Protein AF-A0AAD2FZV8-F1 (afdb_monomer_lite)

Radius of gyration: 37.04 Å; chains: 1; bounding box: 122×77×96 Å

Structure (mmCIF, N/CA/C/O backbone):
data_AF-A0AAD2FZV8-F1
#
_entry.id   AF-A0AAD2FZV8-F1
#
loop_
_atom_site.group_PDB
_atom_site.id
_atom_site.type_symbol
_atom_site.label_atom_id
_atom_site.label_alt_id
_atom_site.label_comp_id
_atom_site.label_asym_id
_atom_site.label_entity_id
_atom_site.label_seq_id
_atom_site.pdbx_PDB_ins_code
_atom_site.Cartn_x
_atom_site.Cartn_y
_atom_site.Cartn_z
_atom_site.occupancy
_atom_site.B_iso_or_equiv
_atom_site.auth_seq_id
_atom_site.auth_comp_id
_atom_site.auth_asym_id
_atom_site.auth_atom_id
_atom_site.pdbx_PDB_model_num
ATOM 1 N N . MET A 1 1 ? -23.964 10.254 -33.026 1.00 76.38 1 MET A N 1
ATOM 2 C CA . MET A 1 1 ? -25.278 9.867 -32.459 1.00 76.38 1 MET A CA 1
ATOM 3 C C . MET A 1 1 ? -25.574 10.534 -31.115 1.00 76.38 1 MET A C 1
ATOM 5 O O . MET A 1 1 ? -26.558 11.258 -31.040 1.00 76.38 1 MET A O 1
ATOM 9 N N . VAL A 1 2 ? -24.740 10.343 -30.081 1.00 84.56 2 VAL A N 1
ATOM 10 C CA . VAL A 1 2 ? -24.969 10.880 -28.718 1.00 84.56 2 VAL A CA 1
ATOM 11 C C . VAL A 1 2 ? -25.220 12.390 -28.713 1.00 84.56 2 VAL A C 1
ATOM 13 O O . VAL A 1 2 ? -26.213 12.856 -28.159 1.00 84.56 2 VAL A O 1
ATOM 16 N N . GLN A 1 3 ? -24.371 13.158 -29.403 1.00 85.56 3 GLN A N 1
ATOM 17 C CA . GLN A 1 3 ? -24.536 14.609 -29.535 1.00 85.56 3 GLN A CA 1
ATOM 18 C C . GLN A 1 3 ? -25.860 15.001 -30.210 1.00 85.56 3 GLN A C 1
ATOM 20 O O . GLN A 1 3 ? -26.557 15.885 -29.718 1.00 85.56 3 GLN A O 1
ATOM 25 N N . TRP A 1 4 ? -26.242 14.319 -31.296 1.00 88.44 4 TRP A N 1
ATOM 26 C CA . TRP A 1 4 ? -27.528 14.551 -31.960 1.00 88.44 4 TRP A CA 1
ATOM 27 C C . TRP A 1 4 ? -28.697 14.257 -31.018 1.00 88.44 4 TRP A C 1
ATOM 29 O O . TRP A 1 4 ? -29.573 15.103 -30.866 1.00 88.44 4 TRP A O 1
ATOM 39 N N . PHE A 1 5 ? -28.690 13.116 -30.322 1.00 89.94 5 PHE A N 1
ATOM 40 C CA . PHE A 1 5 ? -29.801 12.765 -29.438 1.00 89.94 5 PHE A CA 1
ATOM 41 C C . PHE A 1 5 ? -29.878 13.689 -28.218 1.00 89.94 5 PHE A C 1
ATOM 43 O O . PHE A 1 5 ? -30.966 13.987 -27.741 1.00 89.94 5 PHE A O 1
ATOM 50 N N . ARG A 1 6 ? -28.748 14.238 -27.760 1.00 91.31 6 ARG A N 1
ATOM 51 C CA . ARG A 1 6 ? -28.729 15.304 -26.750 1.00 91.31 6 ARG A CA 1
ATOM 52 C C . ARG A 1 6 ? -29.434 16.575 -27.244 1.00 91.31 6 ARG A C 1
ATOM 54 O O . ARG A 1 6 ? -30.161 17.200 -26.474 1.00 91.31 6 ARG A O 1
ATOM 61 N N . ILE A 1 7 ? -29.233 16.960 -28.506 1.00 90.69 7 ILE A N 1
ATOM 62 C CA . ILE A 1 7 ? -29.921 18.103 -29.131 1.00 90.69 7 ILE A CA 1
ATOM 63 C C . ILE A 1 7 ? -31.414 17.797 -29.305 1.00 90.69 7 ILE A C 1
ATOM 65 O O . ILE A 1 7 ? -32.259 18.608 -28.928 1.00 90.69 7 ILE A O 1
ATOM 69 N N . GLU A 1 8 ? -31.739 16.612 -29.819 1.00 91.38 8 GLU A N 1
ATOM 70 C CA . GLU A 1 8 ? -33.115 16.168 -30.039 1.00 91.38 8 GLU A CA 1
ATOM 71 C C . GLU A 1 8 ? -33.893 16.060 -28.724 1.00 91.38 8 GLU A C 1
ATOM 73 O O . GLU A 1 8 ? -35.022 16.538 -28.634 1.00 91.38 8 GLU A O 1
ATOM 78 N N . TRP A 1 9 ? -33.274 15.524 -27.669 1.00 94.19 9 TRP A N 1
ATOM 79 C CA . TRP A 1 9 ? -33.877 15.441 -26.343 1.00 94.19 9 TRP A CA 1
ATOM 80 C C . TRP A 1 9 ? -34.269 16.823 -25.827 1.00 94.19 9 TRP A C 1
ATOM 82 O O . TRP A 1 9 ? -35.427 17.025 -25.483 1.00 94.19 9 TRP A O 1
ATOM 92 N N . LYS A 1 10 ? -33.366 17.811 -25.887 1.00 92.69 10 LYS A N 1
ATOM 93 C CA . LYS A 1 10 ? -33.682 19.202 -25.508 1.00 92.69 10 LYS A CA 1
ATOM 94 C C . LYS A 1 10 ? -34.842 19.797 -26.317 1.00 92.69 10 LYS A C 1
ATOM 96 O O . LYS A 1 10 ? -35.579 20.637 -25.806 1.00 92.69 10 LYS A O 1
ATOM 101 N N . ARG A 1 11 ? -35.021 19.375 -27.574 1.00 93.25 11 ARG A N 1
ATOM 102 C CA . ARG A 1 11 ? -36.131 19.815 -28.432 1.00 93.25 11 ARG A CA 1
ATOM 103 C C . ARG A 1 11 ? -37.468 19.190 -28.017 1.00 93.25 11 ARG A C 1
ATOM 105 O O . ARG A 1 11 ? -38.486 19.882 -28.036 1.00 93.25 11 ARG A O 1
ATOM 112 N N . ILE A 1 12 ? -37.486 17.901 -27.667 1.00 93.12 12 ILE A N 1
ATOM 113 C CA . ILE A 1 12 ? -38.723 17.143 -27.392 1.00 93.12 12 ILE A CA 1
ATOM 114 C C . ILE A 1 12 ? -39.108 17.090 -25.905 1.00 93.12 12 ILE A C 1
ATOM 116 O O . ILE A 1 12 ? -40.282 16.905 -25.592 1.00 93.12 12 ILE A O 1
ATOM 120 N N . GLU A 1 13 ? -38.160 17.280 -24.988 1.00 93.25 13 GLU A N 1
ATOM 121 C CA . GLU A 1 13 ? -38.346 17.230 -23.530 1.00 93.25 13 GLU A CA 1
ATOM 122 C C . GLU A 1 13 ? -39.458 18.168 -23.019 1.00 93.25 13 GLU A C 1
ATOM 124 O O . GLU A 1 13 ? -40.301 17.710 -22.240 1.00 93.25 13 GLU A O 1
ATOM 129 N N . PRO A 1 14 ? -39.616 19.412 -23.523 1.00 92.31 14 PRO A N 1
ATOM 130 C CA . PRO A 1 14 ? -40.748 20.265 -23.147 1.00 92.31 14 PRO A CA 1
ATOM 131 C C . PRO A 1 14 ? -42.127 19.663 -23.471 1.00 92.31 14 PRO A C 1
ATOM 133 O O . PRO A 1 14 ? -43.109 19.968 -22.797 1.00 92.31 14 PRO A O 1
ATOM 136 N N . ARG A 1 15 ? -42.215 18.784 -24.480 1.00 90.12 15 ARG A N 1
ATOM 137 C CA . ARG A 1 15 ? -43.458 18.121 -24.922 1.00 90.12 15 ARG A CA 1
ATOM 138 C C . ARG A 1 15 ? -43.792 16.871 -24.121 1.00 90.12 15 ARG A C 1
ATOM 140 O O . ARG A 1 15 ? -44.828 16.249 -24.364 1.00 90.12 15 ARG A O 1
ATOM 147 N N . LEU A 1 16 ? -42.950 16.500 -23.159 1.00 89.88 16 LEU A N 1
ATOM 148 C CA . LEU A 1 16 ? -43.167 15.334 -22.313 1.00 89.88 16 LEU A CA 1
ATOM 149 C C . LEU A 1 16 ? -44.484 15.437 -21.525 1.00 89.88 16 LEU A C 1
ATOM 151 O O . LEU A 1 16 ? -45.136 14.423 -21.306 1.00 89.88 16 LEU A O 1
ATOM 155 N N . VAL A 1 17 ? -44.913 16.652 -21.164 1.00 87.00 17 VAL A N 1
ATOM 156 C CA . VAL A 1 17 ? -46.200 16.903 -20.488 1.00 87.00 17 VAL A CA 1
ATOM 157 C C . VAL A 1 17 ? -47.387 16.732 -21.446 1.00 87.00 17 VAL A C 1
ATOM 159 O O . VAL A 1 17 ? -48.396 16.136 -21.073 1.00 87.00 17 VAL A O 1
ATOM 162 N N . ASP A 1 18 ? -47.247 17.200 -22.689 1.00 87.81 18 ASP A N 1
ATOM 163 C CA . ASP A 1 18 ? -48.313 17.190 -23.700 1.00 87.81 18 ASP A CA 1
ATOM 164 C C . ASP A 1 18 ? -48.534 15.796 -24.308 1.00 87.81 18 ASP A C 1
ATOM 166 O O . ASP A 1 18 ? -49.642 15.426 -24.694 1.00 87.81 18 ASP A O 1
ATOM 170 N N . SER A 1 19 ? -47.462 15.021 -24.478 1.00 88.94 19 SER A N 1
ATOM 171 C CA . SER A 1 19 ? -47.481 13.735 -25.185 1.00 88.94 19 SER A CA 1
ATOM 172 C C . SER A 1 19 ? -46.499 12.725 -24.578 1.00 88.94 19 SER A C 1
ATOM 174 O O . SER A 1 19 ? -45.614 12.219 -25.279 1.00 88.94 19 SER A O 1
ATOM 176 N N . PRO A 1 20 ? -46.672 12.362 -23.290 1.00 87.75 20 PRO A N 1
ATOM 177 C CA . PRO A 1 20 ? -45.710 11.558 -22.536 1.00 87.75 20 PRO A CA 1
ATOM 178 C C . PRO A 1 20 ? -45.425 10.213 -23.194 1.00 87.75 20 PRO A C 1
ATOM 180 O O . PRO A 1 20 ? -44.275 9.814 -23.309 1.00 87.75 20 PRO A O 1
ATOM 183 N N . LEU A 1 21 ? -46.449 9.523 -23.702 1.00 86.62 21 LEU A N 1
ATOM 184 C CA . LEU A 1 21 ? -46.254 8.226 -24.348 1.00 86.62 21 LEU A CA 1
ATOM 185 C C . LEU A 1 21 ? -45.386 8.312 -25.611 1.00 86.62 21 LEU A C 1
ATOM 187 O O . LEU A 1 21 ? -44.523 7.461 -25.807 1.00 86.62 21 LEU A O 1
ATOM 191 N N . ARG A 1 22 ? -45.616 9.321 -26.463 1.00 85.94 22 ARG A N 1
ATOM 192 C CA . ARG A 1 22 ? -44.881 9.485 -27.729 1.00 85.94 22 ARG A CA 1
ATOM 193 C C . ARG A 1 22 ? -43.422 9.843 -27.462 1.00 85.94 22 ARG A C 1
ATOM 195 O O . ARG A 1 22 ? -42.540 9.207 -28.026 1.00 85.94 22 ARG A O 1
ATOM 202 N N . VAL A 1 23 ? -43.183 10.797 -26.560 1.00 89.62 23 VAL A N 1
ATOM 203 C CA . VAL A 1 23 ? -41.827 11.226 -26.190 1.00 89.62 23 VAL A CA 1
ATOM 204 C C . VAL A 1 23 ? -41.068 10.093 -25.490 1.00 89.62 23 VAL A C 1
ATOM 206 O O . VAL A 1 23 ? -39.946 9.795 -25.878 1.00 89.62 23 VAL A O 1
ATOM 209 N N . LEU A 1 24 ? -41.684 9.386 -24.533 1.00 90.38 24 LEU A N 1
ATOM 210 C CA . LEU A 1 24 ? -41.033 8.263 -23.842 1.00 90.38 24 LEU A CA 1
ATOM 211 C C . LEU A 1 24 ? -40.740 7.083 -24.780 1.00 90.38 24 LEU A C 1
ATOM 213 O O . LEU A 1 24 ? -39.675 6.480 -24.666 1.00 90.38 24 LEU A O 1
ATOM 217 N N . LYS A 1 25 ? -41.656 6.754 -25.706 1.00 87.69 25 LYS A N 1
ATOM 218 C CA . LYS A 1 25 ? -41.434 5.710 -26.722 1.00 87.69 25 LYS A CA 1
ATOM 219 C C . LYS A 1 25 ? -40.234 6.066 -27.599 1.00 87.69 25 LYS A C 1
ATOM 221 O O . LYS A 1 25 ? -39.317 5.262 -27.717 1.00 87.69 25 LYS A O 1
ATOM 226 N N . HIS A 1 26 ? -40.213 7.283 -28.130 1.00 88.00 26 HIS A N 1
ATOM 227 C CA . HIS A 1 26 ? -39.130 7.777 -28.973 1.00 88.00 26 HIS A CA 1
ATOM 228 C C . HIS A 1 26 ? -37.775 7.795 -28.252 1.00 88.00 26 HIS A C 1
ATOM 230 O O . HIS A 1 26 ? -36.768 7.334 -28.789 1.00 88.00 26 HIS A O 1
ATOM 236 N N . SER A 1 27 ? -37.746 8.274 -27.007 1.00 89.38 27 SER A N 1
ATOM 237 C CA . SER A 1 27 ? -36.514 8.286 -26.221 1.00 89.38 27 SER A CA 1
ATOM 238 C C . SER A 1 27 ? -36.018 6.883 -25.904 1.00 89.38 27 SER A C 1
ATOM 240 O O . SER A 1 27 ? -34.818 6.641 -25.979 1.00 89.38 27 SER A O 1
ATOM 242 N N . MET A 1 28 ? -36.921 5.944 -25.599 1.00 87.50 28 MET A N 1
ATOM 243 C CA . MET A 1 28 ? -36.557 4.539 -25.407 1.00 87.50 28 MET A CA 1
ATOM 244 C C . MET A 1 28 ? -35.953 3.948 -26.687 1.00 87.50 28 MET A C 1
ATOM 246 O O . MET A 1 28 ? -34.912 3.308 -26.621 1.00 87.50 28 MET A O 1
ATOM 250 N N . GLU A 1 29 ? -36.553 4.190 -27.852 1.00 85.31 29 GLU A N 1
ATOM 251 C CA . GLU A 1 29 ? -36.054 3.684 -29.139 1.00 85.31 29 GLU A CA 1
ATOM 252 C C . GLU A 1 29 ? -34.651 4.209 -29.474 1.00 85.31 29 GLU A C 1
ATOM 254 O O . GLU A 1 29 ? -33.783 3.433 -29.871 1.00 85.31 29 GLU A O 1
ATOM 259 N N . ASN A 1 30 ? -34.385 5.499 -29.258 1.00 86.62 30 ASN A N 1
ATOM 260 C CA . ASN A 1 30 ? -33.060 6.072 -29.510 1.00 86.62 30 ASN A CA 1
ATOM 261 C C . ASN A 1 30 ? -32.016 5.649 -28.463 1.00 86.62 30 ASN A C 1
ATOM 263 O O . ASN A 1 30 ? -30.858 5.432 -28.819 1.00 86.62 30 ASN A O 1
ATOM 267 N N . MET A 1 31 ? -32.413 5.457 -27.200 1.00 86.75 31 MET A N 1
ATOM 268 C CA . MET A 1 31 ? -31.546 4.856 -26.178 1.00 86.75 31 MET A CA 1
ATOM 269 C C . MET A 1 31 ? -31.168 3.413 -26.528 1.00 86.75 31 MET A C 1
ATOM 271 O O . MET A 1 31 ? -30.008 3.035 -26.382 1.00 86.75 31 MET A O 1
ATOM 275 N N . LEU A 1 32 ? -32.124 2.626 -27.028 1.00 83.31 32 LEU A N 1
ATOM 276 C CA . LEU A 1 32 ? -31.879 1.261 -27.492 1.00 83.31 32 LEU A CA 1
ATOM 277 C C . LEU A 1 32 ? -30.931 1.244 -28.692 1.00 83.31 32 LEU A C 1
ATOM 279 O O . LEU A 1 32 ? -29.969 0.485 -28.676 1.00 83.31 32 LEU A O 1
ATOM 283 N N . ARG A 1 33 ? -31.124 2.139 -29.672 1.00 80.94 33 ARG A N 1
ATOM 284 C CA . ARG A 1 33 ? -30.190 2.295 -30.797 1.00 80.94 33 ARG A CA 1
ATOM 285 C C . ARG A 1 33 ? -28.770 2.634 -30.326 1.00 80.94 33 ARG A C 1
ATOM 287 O O . ARG A 1 33 ? -27.816 2.044 -30.809 1.00 80.94 33 ARG A O 1
ATOM 294 N N . MET A 1 34 ? -28.595 3.538 -29.360 1.00 84.06 34 MET A N 1
ATOM 295 C CA . MET A 1 34 ? -27.251 3.841 -28.839 1.00 84.06 34 MET A CA 1
ATOM 296 C C . MET A 1 34 ? -26.631 2.640 -28.119 1.00 84.06 34 MET A C 1
ATOM 298 O O . MET A 1 34 ? -25.447 2.378 -28.294 1.00 84.06 34 MET A O 1
ATOM 302 N N . SER A 1 35 ? -27.427 1.904 -27.339 1.00 82.88 35 SER A N 1
ATOM 303 C CA . SER A 1 35 ? -26.966 0.702 -26.639 1.00 82.88 35 SER A CA 1
ATOM 304 C C . SER A 1 35 ? -26.539 -0.390 -27.618 1.00 82.88 35 SER A C 1
ATOM 306 O O . SER A 1 35 ? -25.452 -0.941 -27.487 1.00 82.88 35 SER A O 1
ATOM 308 N N . ASP A 1 36 ? -27.365 -0.684 -28.620 1.00 77.12 36 ASP A N 1
ATOM 309 C CA . ASP A 1 36 ? -27.043 -1.676 -29.645 1.00 77.12 36 ASP A CA 1
ATOM 310 C C . ASP A 1 36 ? -25.862 -1.227 -30.509 1.00 77.12 36 ASP A C 1
ATOM 312 O O . ASP A 1 36 ? -25.025 -2.046 -30.867 1.00 77.12 36 ASP A O 1
ATOM 316 N N . GLY A 1 37 ? -25.754 0.072 -30.802 1.00 76.62 37 GLY A N 1
ATOM 317 C CA . GLY A 1 37 ? -24.623 0.645 -31.525 1.00 76.62 37 GLY A CA 1
ATOM 318 C C . GLY A 1 37 ? -23.319 0.519 -30.742 1.00 76.62 37 GLY A C 1
ATOM 319 O O . GLY A 1 37 ? -22.297 0.180 -31.324 1.00 76.62 37 GLY A O 1
ATOM 320 N N . LEU A 1 38 ? -23.350 0.724 -29.421 1.00 77.25 38 LEU A N 1
ATOM 321 C CA . LEU A 1 38 ? -22.203 0.483 -28.542 1.00 77.25 38 LEU A CA 1
ATOM 322 C C . LEU A 1 38 ? -21.788 -0.985 -28.541 1.00 77.25 38 LEU A C 1
ATOM 324 O O . LEU A 1 38 ? -20.606 -1.274 -28.651 1.00 77.25 38 LEU A O 1
ATOM 328 N N . ILE A 1 39 ? -22.752 -1.899 -28.454 1.00 74.12 39 ILE A N 1
ATOM 329 C CA . ILE A 1 39 ? -22.500 -3.342 -28.495 1.00 74.12 39 ILE A CA 1
ATOM 330 C C . ILE A 1 39 ? -21.927 -3.763 -29.846 1.00 74.12 39 ILE A C 1
ATOM 332 O O . ILE A 1 39 ? -20.976 -4.542 -29.902 1.00 74.12 39 ILE A O 1
ATOM 336 N N . PHE A 1 40 ? -22.466 -3.214 -30.932 1.00 70.75 40 PHE A N 1
ATOM 337 C CA . PHE A 1 40 ? -21.920 -3.416 -32.260 1.00 70.75 40 PHE A CA 1
ATOM 338 C C . PHE A 1 40 ? -20.487 -2.885 -32.348 1.00 70.75 40 PHE A C 1
ATOM 340 O O . PHE A 1 40 ? -19.636 -3.593 -32.852 1.00 70.75 40 PHE A O 1
ATOM 347 N N . LEU A 1 41 ? -20.183 -1.702 -31.807 1.00 68.94 41 LEU A N 1
ATOM 348 C CA . LEU A 1 41 ? -18.824 -1.149 -31.806 1.00 68.94 41 LEU A CA 1
ATOM 349 C C . LEU A 1 41 ? -17.847 -1.915 -30.903 1.00 68.94 41 LEU A C 1
ATOM 351 O O . LEU A 1 41 ? -16.665 -1.959 -31.212 1.00 68.94 41 LEU A O 1
ATOM 355 N N . THR A 1 42 ? -18.294 -2.491 -29.787 1.00 65.69 42 THR A N 1
ATOM 356 C CA . THR A 1 42 ? -17.403 -3.183 -28.840 1.00 65.69 42 THR A CA 1
ATOM 357 C C . THR A 1 42 ? -17.144 -4.630 -29.236 1.00 65.69 42 THR A C 1
ATOM 359 O O . THR A 1 42 ? -16.010 -5.087 -29.177 1.00 65.69 42 THR A O 1
ATOM 362 N N . SER A 1 43 ? -18.199 -5.343 -29.625 1.00 61.59 43 SER A N 1
ATOM 363 C CA . SER A 1 43 ? -18.217 -6.807 -29.758 1.00 61.59 43 SER A CA 1
ATOM 364 C C . SER A 1 43 ? -18.629 -7.289 -31.142 1.00 61.59 43 SER A C 1
ATOM 366 O O . SER A 1 43 ? -18.618 -8.483 -31.430 1.00 61.59 43 SER A O 1
ATOM 368 N N . GLY A 1 44 ? -19.112 -6.382 -31.990 1.00 61.47 44 GLY A N 1
ATOM 369 C CA . GLY A 1 44 ? -19.621 -6.756 -33.296 1.00 61.47 44 GLY A CA 1
ATOM 370 C C . GLY A 1 44 ? -20.899 -7.551 -33.327 1.00 61.47 44 GLY A C 1
ATOM 371 O O . GLY A 1 44 ? -21.296 -8.042 -34.385 1.00 61.47 44 GLY A O 1
ATOM 372 N N . GLU A 1 45 ? -21.558 -7.680 -32.188 1.00 64.44 45 GLU A N 1
ATOM 373 C CA . GLU A 1 45 ? -22.843 -8.335 -32.105 1.00 64.44 45 GLU A CA 1
ATOM 374 C C . GLU A 1 45 ? -23.905 -7.462 -32.796 1.00 64.44 45 GLU A C 1
ATOM 376 O O . GLU A 1 45 ? -24.317 -6.418 -32.290 1.00 64.44 45 GLU A O 1
AT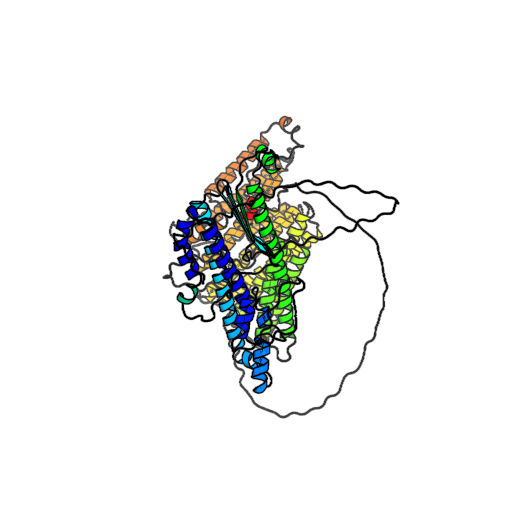OM 381 N N . CYS A 1 46 ? -24.385 -7.895 -33.967 1.00 65.38 46 CYS A N 1
ATOM 382 C CA . CYS A 1 46 ? -25.563 -7.299 -34.597 1.00 65.38 46 CYS A CA 1
ATOM 383 C C . CYS A 1 46 ? -26.821 -7.852 -33.933 1.00 65.38 46 CYS A C 1
ATOM 385 O O . CYS A 1 46 ? -27.225 -8.988 -34.183 1.00 65.38 46 CYS A O 1
ATOM 387 N N . ARG A 1 47 ? -27.478 -7.029 -33.120 1.00 67.25 47 ARG A N 1
ATOM 388 C CA . ARG A 1 47 ? -28.728 -7.418 -32.458 1.00 67.25 47 ARG A CA 1
ATOM 389 C C . ARG A 1 47 ? -29.970 -7.201 -33.332 1.00 67.25 47 ARG A C 1
ATOM 391 O O . ARG A 1 47 ? -31.049 -7.672 -32.980 1.00 67.25 47 ARG A O 1
ATOM 398 N N . HIS A 1 48 ? -29.840 -6.514 -34.473 1.00 67.94 48 HIS A N 1
ATOM 399 C CA . HIS A 1 48 ? -30.962 -6.171 -35.349 1.00 67.94 48 HIS A CA 1
ATOM 400 C C . HIS A 1 48 ? -30.848 -6.789 -36.762 1.00 67.94 48 HIS A C 1
ATOM 402 O O . HIS A 1 48 ? -29.794 -6.687 -37.392 1.00 67.94 48 HIS A O 1
ATOM 408 N N . PRO A 1 49 ? -31.933 -7.367 -37.328 1.00 66.94 49 PRO A N 1
ATOM 409 C CA . PRO A 1 49 ? -31.918 -7.953 -38.675 1.00 66.94 49 PRO A CA 1
ATOM 410 C C . PRO A 1 49 ? -31.559 -6.975 -39.803 1.00 66.94 49 PRO A C 1
ATOM 412 O O . PRO A 1 49 ? -31.010 -7.394 -40.816 1.00 66.94 49 PRO A O 1
ATOM 415 N N . TYR A 1 50 ? -31.845 -5.679 -39.649 1.00 67.69 50 TYR A N 1
ATOM 416 C CA . TYR A 1 50 ? -31.476 -4.684 -40.663 1.00 67.69 50 TYR A CA 1
ATOM 417 C C . TYR A 1 50 ? -29.993 -4.299 -40.589 1.00 67.69 50 TYR A C 1
ATOM 419 O O . TYR A 1 50 ? -29.401 -4.036 -41.630 1.00 67.69 50 TYR A O 1
ATOM 427 N N . ASP A 1 51 ? -29.366 -4.361 -39.408 1.00 64.00 51 ASP A N 1
ATOM 428 C CA . ASP A 1 51 ? -27.910 -4.186 -39.266 1.00 64.00 51 ASP A CA 1
ATOM 429 C C . ASP A 1 51 ? -27.187 -5.320 -40.005 1.00 64.00 51 ASP A C 1
ATOM 431 O O . ASP A 1 51 ? -26.205 -5.103 -40.710 1.00 64.00 51 ASP A O 1
ATOM 435 N N . VAL A 1 52 ? -27.748 -6.532 -39.916 1.00 64.38 52 VAL A N 1
ATOM 436 C CA . VAL A 1 52 ? -27.327 -7.718 -40.674 1.00 64.38 52 VAL A CA 1
ATOM 437 C C . VAL A 1 52 ? -27.505 -7.499 -42.185 1.00 64.38 52 VAL A C 1
ATOM 439 O O . VAL A 1 52 ? -26.666 -7.922 -42.972 1.00 64.38 52 VAL A O 1
ATOM 442 N N . GLU A 1 53 ? -28.568 -6.846 -42.651 1.00 65.88 53 GLU A N 1
ATOM 443 C CA . GLU A 1 53 ? -28.742 -6.555 -44.084 1.00 65.88 53 GLU A CA 1
ATOM 444 C C . GLU A 1 53 ? -27.825 -5.437 -44.597 1.00 65.88 53 GLU A C 1
ATOM 446 O O . GLU A 1 53 ? -27.337 -5.506 -45.729 1.00 65.88 53 GLU A O 1
ATOM 451 N N . GLU A 1 54 ? -27.581 -4.408 -43.790 1.00 63.03 54 GLU A N 1
ATOM 452 C CA . GLU A 1 54 ? -26.732 -3.269 -44.136 1.00 63.03 54 GLU A CA 1
ATOM 453 C C . GLU A 1 54 ? -25.256 -3.663 -44.151 1.00 63.03 54 GLU A C 1
ATOM 455 O O . GLU A 1 54 ? -24.551 -3.416 -45.132 1.00 63.03 54 GLU A O 1
ATOM 460 N N . ALA A 1 55 ? -24.822 -4.421 -43.146 1.00 58.69 55 ALA A N 1
ATOM 461 C CA . ALA A 1 55 ? -23.468 -4.940 -43.069 1.00 58.69 55 ALA A CA 1
ATOM 462 C C . ALA A 1 55 ? -23.141 -6.008 -44.129 1.00 58.69 55 ALA A C 1
ATOM 464 O O . ALA A 1 55 ? -21.996 -6.443 -44.207 1.00 58.69 55 ALA A O 1
ATOM 465 N N . ARG A 1 56 ? -24.112 -6.470 -44.937 1.00 58.03 56 ARG A N 1
ATOM 466 C CA . ARG A 1 56 ? -23.869 -7.303 -46.137 1.00 58.03 56 ARG A CA 1
ATOM 467 C C . ARG A 1 56 ? -23.472 -6.481 -47.369 1.00 58.03 56 ARG A C 1
ATOM 469 O O . ARG A 1 56 ? -22.971 -7.060 -48.329 1.00 58.03 56 ARG A O 1
ATOM 476 N N . LYS A 1 57 ? -23.728 -5.167 -47.389 1.00 57.00 57 LYS A N 1
ATOM 477 C CA . LYS A 1 57 ? -23.574 -4.303 -48.580 1.00 57.00 57 LYS A CA 1
ATOM 478 C C . LYS A 1 57 ? -22.184 -3.653 -48.709 1.00 57.00 57 LYS A C 1
ATOM 480 O O . LYS A 1 57 ? -21.918 -2.982 -49.704 1.00 57.00 57 LYS A O 1
ATOM 485 N N . THR A 1 58 ? -21.297 -3.834 -47.735 1.00 51.44 58 THR A N 1
ATOM 486 C CA . THR A 1 58 ? -19.977 -3.181 -47.631 1.00 51.44 58 THR A CA 1
ATOM 487 C C . THR A 1 58 ? -18.829 -4.034 -48.210 1.00 51.44 58 THR A C 1
ATOM 489 O O . THR A 1 58 ? -18.982 -5.222 -48.475 1.00 51.44 58 THR A O 1
ATOM 492 N N . LYS A 1 59 ? -17.657 -3.429 -48.476 1.00 39.62 59 LYS A N 1
ATOM 493 C CA . LYS A 1 59 ? -16.559 -4.051 -49.260 1.00 39.62 59 LYS A CA 1
ATOM 494 C C . LYS A 1 59 ? -15.492 -4.824 -48.445 1.00 39.62 59 LYS A C 1
ATOM 496 O O . LYS A 1 59 ? -14.574 -5.366 -49.059 1.00 39.62 59 LYS A O 1
ATOM 501 N N . TYR A 1 60 ? -15.571 -4.904 -47.110 1.00 37.81 60 TYR A N 1
ATOM 502 C CA . TYR A 1 60 ? -14.456 -5.355 -46.248 1.00 37.81 60 TYR A CA 1
ATOM 503 C C . TYR A 1 60 ? -14.729 -6.687 -45.507 1.00 37.81 60 TYR A C 1
ATOM 505 O O . TYR A 1 60 ? -15.438 -6.727 -44.515 1.00 37.81 60 TYR A O 1
ATOM 513 N N . ARG A 1 61 ? -14.142 -7.806 -45.954 1.00 41.66 61 ARG A N 1
ATOM 514 C CA . ARG A 1 61 ? -14.485 -9.180 -45.504 1.00 41.66 61 ARG A CA 1
ATOM 515 C C . ARG A 1 61 ? -14.050 -9.554 -44.070 1.00 41.66 61 ARG A C 1
ATOM 517 O O . ARG A 1 61 ? -12.858 -9.515 -43.773 1.00 41.66 61 ARG A O 1
ATOM 524 N N . SER A 1 62 ? -14.970 -10.059 -43.233 1.00 41.16 62 SER A N 1
ATOM 525 C CA . SER A 1 62 ? -14.661 -10.794 -41.984 1.00 41.16 62 SER A CA 1
ATOM 526 C C . SER A 1 62 ? -14.763 -12.317 -42.192 1.00 41.16 62 SER A C 1
ATOM 528 O O . SER A 1 62 ? -15.554 -12.779 -43.007 1.00 41.16 62 SER A O 1
ATOM 530 N N . LYS A 1 63 ? -13.937 -13.113 -41.490 1.00 41.69 63 LYS A N 1
ATOM 531 C CA . LYS A 1 63 ? -13.888 -14.595 -41.580 1.00 41.69 63 LYS A CA 1
ATOM 532 C C . LYS A 1 63 ? -14.116 -15.307 -40.231 1.00 41.69 63 LYS A C 1
ATOM 534 O O . LYS A 1 63 ? -13.702 -16.450 -40.068 1.00 41.69 63 LYS A O 1
ATOM 539 N N . LEU A 1 64 ? -14.782 -14.671 -39.266 1.00 45.19 64 LEU A N 1
ATOM 540 C CA . LEU A 1 64 ? -15.266 -15.332 -38.041 1.00 45.19 64 LEU A CA 1
ATOM 541 C C . LEU A 1 64 ? -16.382 -16.333 -38.410 1.00 45.19 64 LEU A C 1
ATOM 543 O O . LEU A 1 64 ? -17.553 -15.974 -38.471 1.00 45.19 64 LEU A O 1
ATOM 547 N N . SER A 1 65 ? -16.026 -17.577 -38.759 1.00 41.47 65 SER A N 1
ATOM 548 C CA . SER A 1 65 ? -16.957 -18.545 -39.366 1.00 41.47 65 SER A CA 1
ATOM 549 C C . SER A 1 65 ? -17.071 -19.900 -38.652 1.00 41.47 65 SER A C 1
ATOM 551 O O . SER A 1 65 ? -17.156 -20.923 -39.336 1.00 41.47 65 SER A O 1
ATOM 553 N N . THR A 1 66 ? -17.101 -19.968 -37.316 1.00 45.38 66 THR A N 1
ATOM 554 C CA . THR A 1 66 ? -17.242 -21.277 -36.625 1.00 45.38 66 THR A CA 1
ATOM 555 C C . THR A 1 66 ? -18.221 -21.363 -35.451 1.00 45.38 66 THR A C 1
ATOM 557 O O . THR A 1 66 ? -18.484 -22.478 -35.010 1.00 45.38 66 THR A O 1
ATOM 560 N N . LEU A 1 67 ? -18.865 -20.282 -34.998 1.00 47.81 67 LEU A N 1
ATOM 561 C CA . LEU A 1 67 ? -19.904 -20.362 -33.957 1.00 47.81 67 LEU A CA 1
ATOM 562 C C . LEU A 1 67 ? -21.229 -19.823 -34.504 1.00 47.81 67 LEU A C 1
ATOM 564 O O . LEU A 1 67 ? -21.358 -18.635 -34.772 1.00 47.81 67 LEU A O 1
ATOM 568 N N . LYS A 1 68 ? -22.190 -20.724 -34.749 1.00 46.38 68 LYS A N 1
ATOM 569 C CA . LYS A 1 68 ? -23.478 -20.385 -35.383 1.00 46.38 68 LYS A CA 1
ATOM 570 C C . LYS A 1 68 ? -24.422 -19.597 -34.470 1.00 46.38 68 LYS A C 1
ATOM 572 O O . LYS A 1 68 ? -25.224 -18.848 -35.000 1.00 46.38 68 LYS A O 1
ATOM 577 N N . GLU A 1 69 ? -24.298 -19.744 -33.155 1.00 53.25 69 GLU A N 1
ATOM 578 C CA . GLU A 1 69 ? -25.112 -19.123 -32.101 1.00 53.25 69 GLU A CA 1
ATOM 579 C C . GLU A 1 69 ? -24.337 -19.282 -30.777 1.00 53.25 69 GLU A C 1
ATOM 581 O O . GLU A 1 69 ? -23.637 -20.287 -30.599 1.00 53.25 69 GLU A O 1
ATOM 586 N N . ARG A 1 70 ? -24.430 -18.322 -29.842 1.00 52.34 70 ARG A N 1
ATOM 587 C CA . ARG A 1 70 ? -24.011 -18.586 -28.451 1.00 52.34 70 ARG A CA 1
ATOM 588 C C . ARG A 1 70 ? -24.975 -19.608 -27.828 1.00 52.34 70 ARG A C 1
ATOM 590 O O . ARG A 1 70 ? -26.099 -19.784 -28.290 1.00 52.34 70 ARG A O 1
ATOM 597 N N . GLY A 1 71 ? -24.567 -20.271 -26.741 1.00 47.84 71 GLY A N 1
ATOM 598 C CA . GLY A 1 71 ? -25.405 -21.248 -26.019 1.00 47.84 71 GLY A CA 1
ATOM 599 C C . GLY A 1 71 ? -26.711 -20.686 -25.427 1.00 47.84 71 GLY A C 1
ATOM 600 O O . GLY A 1 71 ? -27.452 -21.419 -24.779 1.00 47.84 71 GLY A O 1
ATOM 601 N N . ASP A 1 72 ? -26.990 -19.397 -25.634 1.00 50.22 72 ASP A N 1
ATOM 602 C CA . ASP A 1 72 ? -28.202 -18.706 -25.211 1.00 50.22 72 ASP A CA 1
ATOM 603 C C . ASP A 1 72 ? -29.376 -18.847 -26.202 1.00 50.22 72 ASP A C 1
ATOM 605 O O . ASP A 1 72 ? -30.514 -18.575 -25.817 1.00 50.22 72 ASP A O 1
ATOM 609 N N . GLY A 1 73 ? -29.125 -19.320 -27.432 1.00 44.84 73 GLY A N 1
ATOM 610 C CA . GLY A 1 73 ? -30.143 -19.662 -28.432 1.00 44.84 73 GLY A CA 1
ATOM 611 C C . GLY A 1 73 ? -30.838 -18.475 -29.112 1.00 44.84 73 GLY A C 1
ATOM 612 O O . GLY A 1 73 ? -31.834 -18.686 -29.802 1.00 44.84 73 GLY A O 1
ATOM 613 N N . TYR A 1 74 ? -30.359 -17.239 -28.919 1.00 48.69 74 TYR A N 1
ATOM 614 C CA . TYR A 1 74 ? -30.916 -16.048 -29.586 1.00 48.69 74 TYR A CA 1
ATOM 615 C C . TYR A 1 74 ? -29.861 -15.010 -29.993 1.00 48.69 74 TYR A C 1
ATOM 617 O O . TYR A 1 74 ? -30.130 -14.206 -30.888 1.00 48.69 74 TYR A O 1
ATOM 625 N N . THR A 1 75 ? -28.665 -15.012 -29.393 1.00 49.44 75 THR A N 1
ATOM 626 C CA . THR A 1 75 ? -27.578 -14.120 -29.813 1.00 49.44 75 THR A CA 1
ATOM 627 C C . THR A 1 75 ? -26.878 -14.736 -31.019 1.00 49.44 75 THR A C 1
ATOM 629 O O . THR A 1 75 ? -26.053 -15.649 -30.907 1.00 49.44 75 THR A O 1
ATOM 632 N N . CYS A 1 76 ? -27.226 -14.236 -32.203 1.00 49.34 76 CYS A N 1
ATOM 633 C CA . CYS A 1 76 ? -26.517 -14.567 -33.430 1.00 49.34 76 CYS A CA 1
ATOM 634 C C . CYS A 1 76 ? -25.224 -13.749 -33.479 1.00 49.34 76 CYS A C 1
ATOM 636 O O . CYS A 1 76 ? -25.265 -12.535 -33.672 1.00 49.34 76 CYS A O 1
ATOM 638 N N . LEU A 1 77 ? -24.071 -14.410 -33.348 1.00 48.75 77 LEU A N 1
ATOM 639 C CA . LEU A 1 77 ? -22.812 -13.804 -33.774 1.00 48.75 77 LEU A CA 1
ATOM 640 C C . LEU A 1 77 ? -22.925 -13.572 -35.278 1.00 48.75 77 LEU A C 1
ATOM 642 O O . LEU A 1 77 ? -23.168 -14.501 -36.055 1.00 48.75 77 LEU A O 1
ATOM 646 N N . TYR A 1 78 ? -22.853 -12.315 -35.692 1.00 44.78 78 TYR A N 1
ATOM 647 C CA . TYR A 1 78 ? -23.124 -11.990 -37.074 1.00 44.78 78 TYR A CA 1
ATOM 648 C C . TYR A 1 78 ? -22.026 -12.535 -37.993 1.00 44.78 78 TYR A C 1
ATOM 650 O O . TYR A 1 78 ? -20.854 -12.177 -37.914 1.00 44.78 78 TYR A O 1
ATOM 658 N N . LYS A 1 79 ? -22.451 -13.404 -38.911 1.00 45.12 79 LYS A N 1
ATOM 659 C CA . LYS A 1 79 ? -21.685 -13.865 -40.064 1.00 45.12 79 LYS A CA 1
ATOM 660 C C . LYS A 1 79 ? -21.833 -12.843 -41.192 1.00 45.12 79 LYS A C 1
ATOM 662 O O . LYS A 1 79 ? -22.856 -12.837 -41.881 1.00 45.12 79 LYS A O 1
ATOM 667 N N . SER A 1 80 ? -20.796 -12.041 -41.424 1.00 37.66 80 SER A N 1
ATOM 668 C CA . SER A 1 80 ? -20.678 -11.230 -42.638 1.00 37.66 80 SER A CA 1
ATOM 669 C C . SER A 1 80 ? -19.327 -11.301 -43.295 1.00 37.66 80 SER A C 1
ATOM 671 O O . SER A 1 80 ? -18.297 -11.029 -42.687 1.00 37.66 80 SER A O 1
ATOM 673 N N . ASP A 1 81 ? -19.379 -11.530 -44.600 1.00 40.84 81 ASP A N 1
ATOM 674 C CA . ASP A 1 81 ? -18.262 -11.370 -45.514 1.00 40.84 81 ASP A CA 1
ATOM 675 C C . ASP A 1 81 ? -17.971 -9.880 -45.810 1.00 40.84 81 ASP A C 1
ATOM 677 O O . ASP A 1 81 ? -17.427 -9.571 -46.866 1.00 40.84 81 ASP A O 1
ATOM 681 N N . ALA A 1 82 ? -18.351 -8.922 -44.956 1.00 37.31 82 ALA A N 1
ATOM 682 C CA . ALA A 1 82 ? -18.347 -7.512 -45.355 1.00 37.31 82 ALA A CA 1
ATOM 683 C C . ALA A 1 82 ? -18.148 -6.446 -44.255 1.00 37.31 82 ALA A C 1
ATOM 685 O O . ALA A 1 82 ? -17.862 -5.305 -44.637 1.00 37.31 82 ALA A O 1
ATOM 686 N N . ILE A 1 83 ? -18.176 -6.762 -42.949 1.00 41.28 83 ILE A N 1
ATOM 687 C CA . ILE A 1 83 ? -17.725 -5.830 -41.887 1.00 41.28 83 ILE A CA 1
ATOM 688 C C . ILE A 1 83 ? -17.022 -6.593 -40.753 1.00 41.28 83 ILE A C 1
ATOM 690 O O . ILE A 1 83 ? -17.522 -7.605 -40.265 1.00 41.28 83 ILE A O 1
ATOM 694 N N . TYR A 1 84 ? -15.843 -6.106 -40.356 1.00 42.59 84 TYR A N 1
ATOM 695 C CA . TYR A 1 84 ? -15.166 -6.447 -39.101 1.00 42.59 84 TYR A CA 1
ATOM 696 C C . TYR A 1 84 ? -15.975 -5.870 -37.942 1.00 42.59 84 TYR A C 1
ATOM 698 O O . TYR A 1 84 ? -16.166 -4.658 -37.908 1.00 42.59 84 TYR A O 1
ATOM 706 N N . SER A 1 85 ? -16.507 -6.719 -37.065 1.00 45.72 85 SER A N 1
ATOM 707 C CA . SER A 1 85 ? -17.588 -6.287 -36.192 1.00 45.72 85 SER A CA 1
ATOM 708 C C . SER A 1 85 ? -17.142 -5.888 -34.776 1.00 45.72 85 SER A C 1
ATOM 710 O O . SER A 1 85 ? -17.732 -4.950 -34.282 1.00 45.72 85 SER A O 1
ATOM 712 N N . GLY A 1 86 ? -16.118 -6.452 -34.128 1.00 50.88 86 GLY A N 1
ATOM 713 C CA . GLY A 1 86 ? -15.764 -6.067 -32.742 1.00 50.88 86 GLY A CA 1
ATOM 714 C C . GLY A 1 86 ? -14.277 -5.785 -32.527 1.00 50.88 86 GLY A C 1
ATOM 715 O O . GLY A 1 86 ? -13.449 -6.266 -33.291 1.00 50.88 86 GLY A O 1
ATOM 716 N N . PHE A 1 87 ? -13.928 -4.980 -31.519 1.00 55.00 87 PHE A N 1
ATOM 717 C CA . PHE A 1 87 ? -12.567 -4.473 -31.272 1.00 55.00 87 PHE A CA 1
ATOM 718 C C . PHE A 1 87 ? -12.004 -4.873 -29.897 1.00 55.00 87 PHE A C 1
ATOM 720 O O . PHE A 1 87 ? -11.087 -4.221 -29.409 1.00 55.00 87 PHE A O 1
ATOM 727 N N . GLY A 1 88 ? -12.532 -5.917 -29.253 1.00 58.06 88 GLY A N 1
ATOM 728 C CA . GLY A 1 88 ? -11.998 -6.374 -27.964 1.00 58.06 88 GLY A CA 1
ATOM 729 C C . GLY A 1 88 ? -10.628 -7.052 -28.088 1.00 58.06 88 GLY A C 1
ATOM 730 O O . GLY A 1 88 ? -10.298 -7.612 -29.136 1.00 58.06 88 GLY A O 1
ATOM 731 N N . TRP A 1 89 ? -9.846 -7.080 -27.001 1.00 58.78 89 TRP A N 1
ATOM 732 C CA . TRP A 1 89 ? -8.597 -7.860 -26.914 1.00 58.78 89 TRP A CA 1
ATOM 733 C C . TRP A 1 89 ? -8.777 -9.327 -27.331 1.00 58.78 89 TRP A C 1
ATOM 735 O O . TRP A 1 89 ? -7.945 -9.869 -28.061 1.00 58.78 89 TRP A O 1
ATOM 745 N N . ASP A 1 90 ? -9.910 -9.931 -26.969 1.00 55.69 90 ASP A N 1
ATOM 746 C CA . ASP A 1 90 ? -10.286 -11.294 -27.364 1.00 55.69 90 ASP A CA 1
ATOM 747 C C . ASP A 1 90 ? -10.416 -11.463 -28.886 1.00 55.69 90 ASP A C 1
ATOM 749 O O . ASP A 1 90 ? -10.201 -12.550 -29.424 1.00 55.69 90 ASP A O 1
ATOM 753 N N . GLU A 1 91 ? -10.757 -10.393 -29.605 1.00 60.69 91 GLU A N 1
ATOM 754 C CA . GLU A 1 91 ? -10.893 -10.364 -31.063 1.00 60.69 91 GLU A CA 1
ATOM 755 C C . GLU A 1 91 ? -9.600 -9.918 -31.752 1.00 60.69 91 GLU A C 1
ATOM 757 O O . GLU A 1 91 ? -9.331 -10.342 -32.877 1.00 60.69 91 GLU A O 1
ATOM 762 N N . PHE A 1 92 ? -8.761 -9.121 -31.088 1.00 67.38 92 PHE A N 1
ATOM 763 C CA . PHE A 1 92 ? -7.420 -8.786 -31.563 1.00 67.38 92 PHE A CA 1
ATOM 764 C C . PHE A 1 92 ? -6.502 -10.017 -31.545 1.00 67.38 92 PHE A C 1
ATOM 766 O O . PHE A 1 92 ? -5.927 -10.368 -32.584 1.00 67.38 92 PHE A O 1
ATOM 773 N N . ALA A 1 93 ? -6.445 -10.696 -30.394 1.00 63.19 93 ALA A N 1
ATOM 774 C CA . ALA A 1 93 ? -5.542 -11.808 -30.099 1.00 63.19 93 ALA A CA 1
ATOM 775 C C . ALA A 1 93 ? -6.087 -13.183 -30.517 1.00 63.19 93 ALA A C 1
ATOM 777 O O . ALA A 1 93 ? -5.425 -14.202 -30.317 1.00 63.19 93 ALA A O 1
ATOM 778 N N . ASN A 1 94 ? -7.286 -13.252 -31.111 1.00 66.88 94 ASN A N 1
ATOM 779 C CA . ASN A 1 94 ? -7.834 -14.528 -31.556 1.00 66.88 94 ASN A CA 1
ATOM 780 C C . ASN A 1 94 ? -6.902 -15.200 -32.580 1.00 66.88 94 ASN A C 1
ATOM 782 O O . ASN A 1 94 ? -6.749 -14.734 -33.713 1.00 66.88 94 ASN A O 1
ATOM 786 N N . GLU A 1 95 ? -6.344 -16.348 -32.204 1.00 61.50 95 GLU A N 1
ATOM 787 C CA . GLU A 1 95 ? -5.315 -17.058 -32.972 1.00 61.50 95 GLU A CA 1
ATOM 788 C C . GLU A 1 95 ? -5.778 -17.505 -34.368 1.00 61.50 95 GLU A C 1
ATOM 790 O O . GLU A 1 95 ? -4.966 -17.714 -35.269 1.00 61.50 95 GLU A O 1
ATOM 795 N N . THR A 1 96 ? -7.091 -17.659 -34.568 1.00 53.97 96 THR A N 1
ATOM 796 C CA . THR A 1 96 ? -7.655 -18.202 -35.812 1.00 53.97 96 THR A CA 1
ATOM 797 C C . THR A 1 96 ? -8.172 -17.105 -36.740 1.00 53.97 96 THR A C 1
ATOM 799 O O . THR A 1 96 ? -8.024 -17.193 -37.960 1.00 53.97 96 THR A O 1
ATOM 802 N N . VAL A 1 97 ? -8.814 -16.076 -36.185 1.00 55.44 97 VAL A N 1
ATOM 803 C CA . VAL A 1 97 ? -9.578 -15.079 -36.959 1.00 55.44 97 VAL A CA 1
ATOM 804 C C . VAL A 1 97 ? -9.380 -13.643 -36.479 1.00 55.44 97 VAL A C 1
ATOM 806 O O . VAL A 1 97 ? -10.014 -12.727 -37.014 1.00 55.44 97 VAL A O 1
ATOM 809 N N . GLY A 1 98 ? -8.495 -13.417 -35.513 1.00 64.94 98 GLY A N 1
ATOM 810 C CA . GLY A 1 98 ? -8.228 -12.093 -34.971 1.00 64.94 98 GLY A CA 1
ATOM 811 C C . GLY A 1 98 ? -7.494 -11.174 -35.940 1.00 64.94 98 GLY A C 1
ATOM 812 O O . GLY A 1 98 ? -7.071 -11.594 -37.026 1.00 64.94 98 GLY A O 1
ATOM 813 N N . ILE A 1 99 ? -7.374 -9.895 -35.577 1.00 69.44 99 ILE A N 1
ATOM 814 C CA . ILE A 1 99 ? -6.623 -8.910 -36.376 1.00 69.44 99 ILE A CA 1
ATOM 815 C C . ILE A 1 99 ? -5.184 -9.395 -36.574 1.00 69.44 99 ILE A C 1
ATOM 817 O O . ILE A 1 99 ? -4.695 -9.402 -37.706 1.00 69.44 99 ILE A O 1
ATOM 821 N N . GLN A 1 100 ? -4.552 -9.887 -35.505 1.00 73.75 100 GLN A N 1
ATOM 822 C CA . GLN A 1 100 ? -3.200 -10.440 -35.533 1.00 73.75 100 GLN A CA 1
ATOM 823 C C . GLN A 1 100 ? -3.084 -11.594 -36.538 1.00 73.75 100 GLN A C 1
ATOM 825 O O . GLN A 1 100 ? -2.265 -11.548 -37.458 1.00 73.75 100 GLN A O 1
ATOM 830 N N . ALA A 1 101 ? -3.959 -12.599 -36.438 1.00 70.44 101 ALA A N 1
ATOM 831 C CA . ALA A 1 101 ? -3.956 -13.756 -37.334 1.00 70.44 101 ALA A CA 1
ATOM 832 C C . ALA A 1 101 ? -4.161 -13.364 -38.812 1.00 70.44 101 ALA A C 1
ATOM 834 O O . ALA A 1 101 ? -3.515 -13.917 -39.709 1.00 70.44 101 ALA A O 1
ATOM 835 N N . ARG A 1 102 ? -5.021 -12.371 -39.085 1.00 69.25 102 ARG A N 1
ATOM 836 C CA . ARG A 1 102 ? -5.272 -11.854 -40.442 1.00 69.25 102 ARG A CA 1
ATOM 837 C C . ARG A 1 102 ? -4.085 -11.092 -41.008 1.00 69.25 102 ARG A C 1
ATOM 839 O O . ARG A 1 102 ? -3.706 -11.338 -42.155 1.00 69.25 102 ARG A O 1
ATOM 846 N N . LEU A 1 103 ? -3.493 -10.203 -40.217 1.00 73.44 103 LEU A N 1
ATOM 847 C CA . LEU A 1 103 ? -2.314 -9.442 -40.614 1.00 73.44 103 LEU A CA 1
ATOM 848 C C . LEU A 1 103 ? -1.152 -10.391 -40.923 1.00 73.44 103 LEU A C 1
ATOM 850 O O . LEU A 1 103 ? -0.552 -10.310 -41.995 1.00 73.44 103 LEU A O 1
ATOM 854 N N . ILE A 1 104 ? -0.928 -11.380 -40.052 1.00 79.25 104 ILE A N 1
ATOM 855 C CA . ILE A 1 104 ? 0.048 -12.450 -40.270 1.00 79.25 104 ILE A CA 1
ATOM 856 C C . ILE A 1 104 ? -0.273 -13.223 -41.554 1.00 79.25 104 ILE A C 1
ATOM 858 O O . ILE A 1 104 ? 0.627 -13.471 -42.349 1.00 79.25 104 ILE A O 1
ATOM 862 N N . SER A 1 105 ? -1.531 -13.597 -41.804 1.00 78.06 105 SER A N 1
ATOM 863 C CA . SER A 1 105 ? -1.909 -14.344 -43.012 1.00 78.06 105 SER A CA 1
ATOM 864 C C . SER A 1 105 ? -1.648 -13.578 -44.313 1.00 78.06 105 SER A C 1
ATOM 866 O O . SER A 1 105 ? -1.313 -14.211 -45.315 1.00 78.06 105 SER A O 1
ATOM 868 N N . ILE A 1 106 ? -1.832 -12.256 -44.327 1.00 77.12 106 ILE A N 1
ATOM 869 C CA . ILE A 1 106 ? -1.565 -11.417 -45.505 1.00 77.12 106 ILE A CA 1
ATOM 870 C C . ILE A 1 106 ? -0.057 -11.256 -45.686 1.00 77.12 106 ILE A C 1
ATOM 872 O O . ILE A 1 106 ? 0.473 -11.484 -46.772 1.00 77.12 106 ILE A O 1
ATOM 876 N N . LEU A 1 107 ? 0.649 -10.916 -44.608 1.00 78.69 107 LEU A N 1
ATOM 877 C CA . LEU A 1 107 ? 2.083 -10.666 -44.656 1.00 78.69 107 LEU A CA 1
ATOM 878 C C . LEU A 1 107 ? 2.903 -11.943 -44.872 1.00 78.69 107 LEU A C 1
ATOM 880 O O . LEU A 1 107 ? 3.979 -11.869 -45.456 1.00 78.69 107 LEU A O 1
ATOM 884 N N . LYS A 1 108 ? 2.381 -13.123 -44.507 1.00 83.69 108 LYS A N 1
ATOM 885 C CA . LYS A 1 108 ? 2.995 -14.431 -44.806 1.00 83.69 108 LYS A CA 1
ATOM 886 C C . LYS A 1 108 ? 3.269 -14.639 -46.300 1.00 83.69 108 LYS A C 1
ATOM 888 O O . LYS A 1 108 ? 4.148 -15.420 -46.645 1.00 83.69 108 LYS A O 1
ATOM 893 N N . GLN A 1 109 ? 2.550 -13.940 -47.183 1.00 85.44 109 GLN A N 1
ATOM 894 C CA . GLN A 1 109 ? 2.795 -13.971 -48.631 1.00 85.44 109 GLN A CA 1
ATOM 895 C C . GLN A 1 109 ? 4.107 -13.273 -49.027 1.00 85.44 109 GLN A C 1
ATOM 897 O O . GLN A 1 109 ? 4.656 -13.561 -50.086 1.00 85.44 109 GLN A O 1
ATOM 902 N N . TYR A 1 110 ? 4.610 -12.380 -48.175 1.00 78.19 110 TYR A N 1
ATOM 903 C CA . TYR A 1 110 ? 5.778 -11.539 -48.429 1.00 78.19 110 TYR A CA 1
ATOM 904 C C . TYR A 1 110 ? 6.960 -11.861 -47.500 1.00 78.19 110 TYR A C 1
ATOM 906 O O . TYR A 1 110 ? 8.100 -11.561 -47.844 1.00 78.19 110 TYR A O 1
ATOM 914 N N . MET A 1 111 ? 6.722 -12.476 -46.334 1.00 85.06 111 MET A N 1
ATOM 915 C CA . MET A 1 111 ? 7.763 -12.776 -45.342 1.00 85.06 111 MET A CA 1
ATOM 916 C C . MET A 1 111 ? 7.462 -14.040 -44.518 1.00 85.06 111 MET A C 1
ATOM 918 O O . MET A 1 111 ? 6.309 -14.349 -44.231 1.00 85.06 111 MET A O 1
ATOM 922 N N . LYS A 1 112 ? 8.510 -14.778 -44.112 1.00 80.38 112 LYS A N 1
ATOM 923 C CA . LYS A 1 112 ? 8.379 -16.077 -43.413 1.00 80.38 112 LYS A CA 1
ATOM 924 C C . LYS A 1 112 ? 7.846 -15.965 -41.981 1.00 80.38 112 LYS A C 1
ATOM 926 O O . LYS A 1 112 ? 7.050 -16.810 -41.582 1.00 80.38 112 LYS A O 1
ATOM 931 N N . SER A 1 113 ? 8.263 -14.940 -41.237 1.00 83.50 113 SER A N 1
ATOM 932 C CA . SER A 1 113 ? 7.767 -14.666 -39.883 1.00 83.50 113 SER A CA 1
ATOM 933 C C . SER A 1 113 ? 7.308 -13.213 -39.767 1.00 83.50 113 SER A C 1
ATOM 935 O O . SER A 1 113 ? 8.099 -12.337 -39.416 1.00 83.50 113 SER A O 1
ATOM 937 N N . PRO A 1 114 ? 6.053 -12.914 -40.148 1.00 82.00 114 PRO A N 1
ATOM 938 C CA . PRO A 1 114 ? 5.595 -11.535 -40.181 1.00 82.00 114 PRO A CA 1
ATOM 939 C C . PRO A 1 114 ? 5.434 -10.882 -38.824 1.00 82.00 114 PRO A C 1
ATOM 941 O O . PRO A 1 114 ? 5.624 -9.678 -38.721 1.00 82.00 114 PRO A O 1
ATOM 944 N N . TRP A 1 115 ? 5.065 -11.655 -37.804 1.00 81.94 115 TRP A N 1
ATOM 945 C CA . TRP A 1 115 ? 4.837 -11.097 -36.478 1.00 81.94 115 TRP A CA 1
ATOM 946 C C . TRP A 1 115 ? 6.155 -10.687 -35.826 1.00 81.94 115 TRP A C 1
ATOM 948 O O . TRP A 1 115 ? 6.307 -9.518 -35.507 1.00 81.94 115 TRP A O 1
ATOM 958 N N . ASP A 1 116 ? 7.157 -11.573 -35.811 1.00 80.75 116 ASP A N 1
ATOM 959 C CA . ASP A 1 116 ? 8.504 -11.247 -35.316 1.00 80.75 116 ASP A CA 1
ATOM 960 C C . ASP A 1 116 ? 9.148 -10.082 -36.086 1.00 80.75 116 ASP A C 1
ATOM 962 O O . ASP A 1 116 ? 10.038 -9.401 -35.578 1.00 80.75 116 ASP A O 1
ATOM 966 N N . TYR A 1 117 ? 8.768 -9.888 -37.355 1.00 79.62 117 TYR A N 1
ATOM 967 C CA . TYR A 1 117 ? 9.205 -8.740 -38.146 1.00 79.62 117 TYR A CA 1
ATOM 968 C C . TYR A 1 117 ? 8.502 -7.450 -37.709 1.00 79.62 117 TYR A C 1
ATOM 970 O O . TYR A 1 117 ? 9.165 -6.428 -37.558 1.00 79.62 117 TYR A O 1
ATOM 978 N N . LEU A 1 118 ? 7.181 -7.483 -37.506 1.00 79.44 118 LEU A N 1
ATOM 979 C CA . LEU A 1 118 ? 6.413 -6.339 -37.006 1.00 79.44 118 LEU A CA 1
ATOM 980 C C . LEU A 1 118 ? 6.855 -5.938 -35.595 1.00 79.44 118 LEU A C 1
ATOM 982 O O . LEU A 1 118 ? 7.016 -4.749 -35.334 1.00 79.44 118 LEU A O 1
ATOM 986 N N . GLU A 1 119 ? 7.115 -6.918 -34.735 1.00 80.50 119 GLU A N 1
ATOM 987 C CA . GLU A 1 119 ? 7.602 -6.736 -33.367 1.00 80.50 119 GLU A CA 1
ATOM 988 C C . GLU A 1 119 ? 8.977 -6.063 -33.360 1.00 80.50 119 GLU A C 1
ATOM 990 O O . GLU A 1 119 ? 9.146 -4.990 -32.790 1.00 80.50 119 GLU A O 1
ATOM 995 N N . ARG A 1 120 ? 9.926 -6.570 -34.158 1.00 79.88 120 ARG A N 1
ATOM 996 C CA . ARG A 1 120 ? 11.243 -5.931 -34.345 1.00 79.88 120 ARG A CA 1
ATOM 997 C C . ARG A 1 120 ? 11.194 -4.526 -34.946 1.00 79.88 120 ARG A C 1
ATOM 999 O O . ARG A 1 120 ? 12.193 -3.810 -34.907 1.00 79.88 120 ARG A O 1
ATOM 1006 N N . LYS A 1 121 ? 10.082 -4.142 -35.572 1.00 80.06 121 LYS A N 1
ATOM 1007 C CA . LYS A 1 121 ? 9.874 -2.805 -36.142 1.00 80.06 121 LYS A CA 1
ATOM 1008 C C . LYS A 1 121 ? 9.039 -1.896 -35.237 1.00 80.06 121 LYS A C 1
ATOM 1010 O O . LYS A 1 121 ? 8.746 -0.783 -35.664 1.00 80.06 121 LYS A O 1
ATOM 1015 N N . GLY A 1 122 ? 8.655 -2.349 -34.040 1.00 77.50 122 GLY A N 1
ATOM 1016 C CA . GLY A 1 122 ? 7.791 -1.604 -33.115 1.00 77.50 122 GLY A CA 1
ATOM 1017 C C . GLY A 1 122 ? 6.353 -1.429 -33.620 1.00 77.50 122 GLY A C 1
ATOM 1018 O O . GLY A 1 122 ? 5.587 -0.629 -33.093 1.00 77.50 122 GLY A O 1
ATOM 1019 N N . ALA A 1 123 ? 5.957 -2.149 -34.673 1.00 78.12 123 ALA A N 1
ATOM 1020 C CA . ALA A 1 123 ? 4.620 -2.034 -35.246 1.00 78.12 123 ALA A CA 1
ATOM 1021 C C . ALA A 1 123 ? 3.557 -2.733 -34.381 1.00 78.12 123 ALA A C 1
ATOM 1023 O O . ALA A 1 123 ? 2.386 -2.370 -34.456 1.00 78.12 123 ALA A O 1
ATOM 1024 N N . THR A 1 124 ? 3.950 -3.717 -33.566 1.00 77.38 124 THR A N 1
ATOM 1025 C CA . THR A 1 124 ? 3.069 -4.370 -32.584 1.00 77.38 124 THR A CA 1
ATOM 1026 C C . THR A 1 124 ? 2.689 -3.406 -31.467 1.00 77.38 124 THR A C 1
ATOM 1028 O O . THR A 1 124 ? 1.502 -3.228 -31.221 1.00 77.38 124 THR A O 1
ATOM 1031 N N . GLU A 1 125 ? 3.660 -2.685 -30.904 1.00 77.00 125 GLU A N 1
ATOM 1032 C CA . GLU A 1 125 ? 3.433 -1.649 -29.885 1.00 77.00 125 GLU A CA 1
ATOM 1033 C C . GLU A 1 125 ? 2.511 -0.537 -30.402 1.00 77.00 125 GLU A C 1
ATOM 1035 O O . GLU A 1 125 ? 1.606 -0.090 -29.702 1.00 77.00 125 GLU A O 1
ATOM 1040 N N . LEU A 1 126 ? 2.681 -0.120 -31.663 1.00 77.44 126 LEU A N 1
ATOM 1041 C CA . LEU A 1 126 ? 1.789 0.852 -32.296 1.00 77.44 126 LEU A CA 1
ATOM 1042 C C . LEU A 1 126 ? 0.350 0.323 -32.416 1.00 77.44 126 LEU A C 1
ATOM 1044 O O . LEU A 1 126 ? -0.597 1.066 -32.168 1.00 77.44 126 LEU A O 1
ATOM 1048 N N . LEU A 1 127 ? 0.172 -0.942 -32.807 1.00 75.69 127 LEU A N 1
ATOM 1049 C CA . LEU A 1 127 ? -1.151 -1.563 -32.932 1.00 75.69 127 LEU A CA 1
ATOM 1050 C C . LEU A 1 127 ? -1.836 -1.718 -31.570 1.00 75.69 127 LEU A C 1
ATOM 1052 O O . LEU A 1 127 ? -3.027 -1.436 -31.462 1.00 75.69 127 LEU A O 1
ATOM 1056 N N . GLU A 1 128 ? -1.089 -2.117 -30.545 1.00 78.00 128 GLU A N 1
ATOM 1057 C CA . GLU A 1 128 ? -1.571 -2.226 -29.166 1.00 78.00 128 GLU A CA 1
ATOM 1058 C C . GLU A 1 128 ? -1.901 -0.848 -28.579 1.00 78.00 128 GLU A C 1
ATOM 1060 O O . GLU A 1 128 ? -2.944 -0.676 -27.952 1.00 78.00 128 GLU A O 1
ATOM 1065 N N . SER A 1 129 ? -1.081 0.168 -28.861 1.00 78.06 129 SER A N 1
ATOM 1066 C CA . SER A 1 129 ? -1.346 1.556 -28.471 1.00 78.06 129 SER A CA 1
ATOM 1067 C C . SER A 1 129 ? -2.619 2.099 -29.126 1.00 78.06 129 SER A C 1
ATOM 1069 O O . SER A 1 129 ? -3.459 2.691 -28.448 1.00 78.06 129 SER A O 1
ATOM 1071 N N . LEU A 1 130 ? -2.814 1.855 -30.427 1.00 75.50 130 LEU A N 1
ATOM 1072 C CA . LEU A 1 130 ? -4.040 2.236 -31.136 1.00 75.50 130 LEU A CA 1
ATOM 1073 C C . LEU A 1 130 ? -5.266 1.489 -30.595 1.00 75.50 130 LEU A C 1
ATOM 1075 O O . LEU A 1 130 ? -6.333 2.089 -30.469 1.00 75.50 130 LEU A O 1
ATOM 1079 N N . LEU A 1 131 ? -5.120 0.208 -30.241 1.00 75.44 131 LEU A N 1
ATOM 1080 C CA . LEU A 1 131 ? -6.178 -0.567 -29.594 1.00 75.44 131 LEU A CA 1
ATOM 1081 C C . LEU A 1 131 ? -6.550 0.048 -28.239 1.00 75.44 131 LEU A C 1
ATOM 1083 O O . LEU A 1 131 ? -7.723 0.320 -28.001 1.00 75.44 131 LEU A O 1
ATOM 1087 N N . GLY A 1 132 ? -5.557 0.368 -27.405 1.00 75.25 132 GLY A N 1
ATOM 1088 C CA . GLY A 1 132 ? -5.766 1.032 -26.118 1.00 75.25 132 GLY A CA 1
ATOM 1089 C C . GLY A 1 132 ? -6.441 2.402 -26.252 1.00 75.25 132 GLY A C 1
ATOM 1090 O O . GLY A 1 132 ? -7.371 2.712 -25.509 1.00 75.25 132 GLY A O 1
ATOM 1091 N N . GLN A 1 133 ? -6.050 3.209 -27.244 1.00 79.56 133 GLN A N 1
ATOM 1092 C CA . GLN A 1 133 ? -6.714 4.487 -27.544 1.00 79.56 133 GLN A CA 1
ATOM 1093 C C . GLN A 1 133 ? -8.182 4.294 -27.947 1.00 79.56 133 GLN A C 1
ATOM 1095 O O . GLN A 1 133 ? -9.052 5.052 -27.514 1.00 79.56 133 GLN A O 1
ATOM 1100 N N . HIS A 1 134 ? -8.480 3.271 -28.747 1.00 73.56 134 HIS A N 1
ATOM 1101 C CA . HIS A 1 134 ? -9.852 2.945 -29.125 1.00 73.56 134 HIS A CA 1
ATOM 1102 C C . HIS A 1 134 ? -10.684 2.437 -27.943 1.00 73.56 134 HIS A C 1
ATOM 1104 O O . HIS A 1 134 ? -11.834 2.852 -27.803 1.00 73.56 134 HIS A O 1
ATOM 1110 N N . GLU A 1 135 ? -10.126 1.596 -27.070 1.00 76.50 135 GLU A N 1
ATOM 1111 C CA . GLU A 1 135 ? -10.807 1.145 -25.850 1.00 76.50 135 GLU A CA 1
ATOM 1112 C C . GLU A 1 135 ? -11.159 2.316 -24.932 1.00 76.50 135 GLU A C 1
ATOM 1114 O O . GLU A 1 135 ? -12.278 2.382 -24.418 1.00 76.50 135 GLU A O 1
ATOM 1119 N N . LEU A 1 136 ? -10.239 3.270 -24.769 1.00 80.38 136 LEU A N 1
ATOM 1120 C CA . LEU A 1 136 ? -10.496 4.505 -24.030 1.00 80.38 136 LEU A CA 1
ATOM 1121 C C . LEU A 1 136 ? -11.633 5.310 -24.671 1.00 80.38 136 LEU A C 1
ATOM 1123 O O . LEU A 1 136 ? -12.592 5.650 -23.982 1.00 80.38 136 LEU A O 1
ATOM 1127 N N . ALA A 1 137 ? -11.600 5.525 -25.989 1.00 79.25 137 ALA A N 1
ATOM 1128 C CA . ALA A 1 137 ? -12.657 6.250 -26.700 1.00 79.25 137 ALA A CA 1
ATOM 1129 C C . ALA A 1 137 ? -14.035 5.567 -26.583 1.00 79.25 137 ALA A C 1
ATOM 1131 O O . ALA A 1 137 ? -15.072 6.226 -26.478 1.00 79.25 137 ALA A O 1
ATOM 1132 N N . VAL A 1 138 ? -14.073 4.232 -26.576 1.00 77.69 138 VAL A N 1
ATOM 1133 C CA . VAL A 1 138 ? -15.308 3.464 -26.376 1.00 77.69 138 VAL A CA 1
ATOM 1134 C C . VAL A 1 138 ? -15.804 3.573 -24.933 1.00 77.69 138 VAL A C 1
ATOM 1136 O O . VAL A 1 138 ? -17.007 3.752 -24.732 1.00 77.69 138 VAL A O 1
ATOM 1139 N N . LYS A 1 139 ? -14.913 3.524 -23.932 1.00 80.06 139 LYS A N 1
ATOM 1140 C CA . LYS A 1 139 ? -15.260 3.764 -22.518 1.00 80.06 139 LYS A CA 1
ATOM 1141 C C . LYS A 1 139 ? -15.821 5.171 -22.313 1.00 80.06 139 LYS A C 1
ATOM 1143 O O . LYS A 1 139 ? -16.854 5.329 -21.663 1.00 80.06 139 LYS A O 1
ATOM 1148 N N . GLU A 1 140 ? -15.206 6.182 -22.922 1.00 86.12 140 GLU A N 1
ATOM 1149 C CA . GLU A 1 140 ? -15.716 7.556 -22.921 1.00 86.12 140 GLU A CA 1
ATOM 1150 C C . GLU A 1 140 ? -17.119 7.625 -23.536 1.00 86.12 140 GLU A C 1
ATOM 1152 O O . GLU A 1 140 ? -18.036 8.181 -22.931 1.00 86.12 140 GLU A O 1
ATOM 1157 N N . LEU A 1 141 ? -17.334 6.983 -24.688 1.00 83.12 141 LEU A N 1
ATOM 1158 C CA . LEU A 1 141 ? -18.642 6.944 -25.344 1.00 83.12 141 LEU A CA 1
ATOM 1159 C C . LEU A 1 141 ? -19.707 6.226 -24.494 1.00 83.12 141 LEU A C 1
ATOM 1161 O O . LEU A 1 141 ? -20.851 6.684 -24.424 1.00 83.12 141 LEU A O 1
ATOM 1165 N N . GLN A 1 142 ? -19.351 5.126 -23.823 1.00 84.94 142 GLN A N 1
ATOM 1166 C CA . GLN A 1 142 ? -20.230 4.433 -22.873 1.00 84.94 142 GLN A CA 1
ATOM 1167 C C . GLN A 1 142 ? -20.625 5.356 -21.715 1.00 84.94 142 GLN A C 1
ATOM 1169 O O . GLN A 1 142 ? -21.813 5.465 -21.387 1.00 84.94 142 GLN A O 1
ATOM 1174 N N . GLN A 1 143 ? -19.654 6.080 -21.152 1.00 87.75 143 GLN A N 1
ATOM 1175 C CA . GLN A 1 143 ? -19.899 7.061 -20.101 1.00 87.75 143 GLN A CA 1
ATOM 1176 C C . GLN A 1 143 ? -20.807 8.195 -20.596 1.00 87.75 143 GLN A C 1
ATOM 1178 O O . GLN A 1 143 ? -21.737 8.596 -19.894 1.00 87.75 143 GLN A O 1
ATOM 1183 N N . GLU A 1 144 ? -20.611 8.692 -21.819 1.00 89.62 144 GLU A N 1
ATOM 1184 C CA . GLU A 1 144 ? -21.471 9.727 -22.395 1.00 89.62 144 GLU A CA 1
ATOM 1185 C C . GLU A 1 144 ? -22.921 9.263 -22.589 1.00 89.62 144 GLU A C 1
ATOM 1187 O O . GLU A 1 144 ? -23.853 10.032 -22.326 1.00 89.62 144 GLU A O 1
ATOM 1192 N N . VAL A 1 145 ? -23.131 8.019 -23.032 1.00 88.56 145 VAL A N 1
ATOM 1193 C CA . VAL A 1 145 ? -24.471 7.427 -23.176 1.00 88.56 145 VAL A CA 1
ATOM 1194 C C . VAL A 1 145 ? -25.143 7.279 -21.812 1.00 88.56 145 VAL A C 1
ATOM 1196 O O . VAL A 1 145 ? -26.322 7.619 -21.671 1.00 88.56 145 VAL A O 1
ATOM 1199 N N . GLN A 1 146 ? -24.403 6.844 -20.790 1.00 88.75 146 GLN A N 1
ATOM 1200 C CA . GLN A 1 146 ? -24.918 6.739 -19.426 1.00 88.75 146 GLN A CA 1
ATOM 1201 C C . GLN A 1 146 ? -25.244 8.119 -18.831 1.00 88.75 146 GLN A C 1
ATOM 1203 O O . GLN A 1 146 ? -26.298 8.303 -18.217 1.00 88.75 146 GLN A O 1
ATOM 1208 N N . ASN A 1 147 ? -24.405 9.123 -19.083 1.00 91.25 147 ASN A N 1
ATOM 1209 C CA . ASN A 1 147 ? -24.668 10.506 -18.694 1.00 91.25 147 ASN A CA 1
ATOM 1210 C C . ASN A 1 147 ? -25.939 11.041 -19.373 1.00 91.25 147 ASN A C 1
ATOM 1212 O O . ASN A 1 147 ? -26.789 11.643 -18.716 1.00 91.25 147 ASN A O 1
ATOM 1216 N N . LEU A 1 148 ? -26.119 10.781 -20.673 1.00 91.81 148 LEU A N 1
ATOM 1217 C CA . LEU A 1 148 ? -27.324 11.181 -21.403 1.00 91.81 148 LEU A CA 1
ATOM 1218 C C . LEU A 1 148 ? -28.581 10.481 -20.865 1.00 91.81 148 LEU A C 1
ATOM 1220 O O . LEU A 1 148 ? -29.608 11.132 -20.676 1.00 91.81 148 LEU A O 1
ATOM 1224 N N . LYS A 1 149 ? -28.497 9.186 -20.542 1.00 92.06 149 LYS A N 1
ATOM 1225 C CA . LYS A 1 149 ? -29.570 8.444 -19.863 1.00 92.06 149 LYS A CA 1
ATOM 1226 C C . LYS A 1 149 ? -29.956 9.104 -18.539 1.00 92.06 149 LYS A C 1
ATOM 1228 O O . LYS A 1 149 ? -31.143 9.286 -18.275 1.00 92.06 149 LYS A O 1
ATOM 1233 N N . ASN A 1 150 ? -28.974 9.483 -17.723 1.00 92.00 150 ASN A N 1
ATOM 1234 C CA . ASN A 1 150 ? -29.213 10.131 -16.434 1.00 92.00 150 ASN A CA 1
ATOM 1235 C C . ASN A 1 150 ? -29.910 11.486 -16.597 1.00 92.00 150 ASN A C 1
ATOM 1237 O O . ASN A 1 150 ? -30.879 11.746 -15.883 1.00 92.00 150 ASN A O 1
ATOM 1241 N N . ILE A 1 151 ? -29.490 12.296 -17.575 1.00 93.38 151 ILE A N 1
ATOM 1242 C CA . ILE A 1 151 ? -30.150 13.564 -17.926 1.00 93.38 151 ILE A CA 1
ATOM 1243 C C . ILE A 1 151 ? -31.618 13.315 -18.298 1.00 93.38 151 ILE A C 1
ATOM 1245 O O . ILE A 1 151 ? -32.514 13.912 -17.708 1.00 93.38 151 ILE A O 1
ATOM 1249 N N . ILE A 1 152 ? -31.884 12.361 -19.196 1.00 92.81 152 ILE A N 1
ATOM 1250 C CA . ILE A 1 152 ? -33.249 12.007 -19.615 1.00 92.81 152 ILE A CA 1
ATOM 1251 C C . ILE A 1 152 ? -34.108 11.593 -18.412 1.00 92.81 152 ILE A C 1
ATOM 1253 O O . ILE A 1 152 ? -35.253 12.027 -18.279 1.00 92.81 152 ILE A O 1
ATOM 1257 N N . LEU A 1 153 ? -33.575 10.767 -17.507 1.00 92.75 153 LEU A N 1
ATOM 1258 C CA . LEU A 1 153 ? -34.301 10.326 -16.313 1.00 92.75 153 LEU A CA 1
ATOM 1259 C C . LEU A 1 153 ? -34.562 11.470 -15.328 1.00 92.75 153 LEU A C 1
ATOM 1261 O O . LEU A 1 153 ? -35.644 11.516 -14.737 1.00 92.75 153 LEU A O 1
ATOM 1265 N N . GLN A 1 154 ? -33.609 12.385 -15.147 1.00 93.12 154 GLN A N 1
ATOM 1266 C CA . GLN A 1 154 ? -33.790 13.581 -14.322 1.00 93.12 154 GLN A CA 1
ATOM 1267 C C . GLN A 1 154 ? -34.880 14.486 -14.898 1.00 93.12 154 GLN A C 1
ATOM 1269 O O . GLN A 1 154 ? -35.804 14.859 -14.175 1.00 93.12 154 GLN A O 1
ATOM 1274 N N . ASP A 1 155 ? -34.855 14.745 -16.200 1.00 93.19 155 ASP A N 1
ATOM 1275 C CA . ASP A 1 155 ? -35.859 15.566 -16.875 1.00 93.19 155 ASP A CA 1
ATOM 1276 C C . ASP A 1 155 ? -37.258 14.928 -16.803 1.00 93.19 155 ASP A C 1
ATOM 1278 O O . ASP A 1 155 ? -38.248 15.605 -16.507 1.00 93.19 155 ASP A O 1
ATOM 1282 N N . ILE A 1 156 ? -37.359 13.599 -16.947 1.00 93.19 156 ILE A N 1
ATOM 1283 C CA . ILE A 1 156 ? -38.615 12.864 -16.721 1.00 93.19 156 ILE A CA 1
ATOM 1284 C C . ILE A 1 156 ? -39.112 13.049 -15.280 1.00 93.19 156 ILE A C 1
ATOM 1286 O O . ILE A 1 156 ? -40.308 13.294 -15.074 1.00 93.19 156 ILE A O 1
ATOM 1290 N N . LYS A 1 157 ? -38.223 12.952 -14.277 1.00 92.19 157 LYS A N 1
ATOM 1291 C CA . LYS A 1 157 ? -38.577 13.185 -12.865 1.00 92.19 157 LYS A CA 1
ATOM 1292 C C . LYS A 1 157 ? -39.097 14.606 -12.652 1.00 92.19 157 LYS A C 1
ATOM 1294 O O . LYS A 1 157 ? -40.131 14.775 -12.007 1.00 92.19 157 LYS A O 1
ATOM 1299 N N . LEU A 1 158 ? -38.417 15.603 -13.215 1.00 92.31 158 LEU A N 1
ATOM 1300 C CA . LEU A 1 158 ? -38.753 17.018 -13.061 1.00 92.31 158 LEU A CA 1
ATOM 1301 C C . LEU A 1 158 ? -40.098 17.369 -13.710 1.00 92.31 158 LEU A C 1
ATOM 1303 O O . LEU A 1 158 ? -40.933 18.028 -13.084 1.00 92.31 158 LEU A O 1
ATOM 1307 N N . ARG A 1 159 ? -40.334 16.911 -14.945 1.00 91.12 159 ARG A N 1
ATOM 1308 C CA . ARG A 1 159 ? -41.513 17.286 -15.743 1.00 91.12 159 ARG A CA 1
ATOM 1309 C C . ARG A 1 159 ? -42.764 16.489 -15.396 1.00 91.12 159 ARG A C 1
ATOM 1311 O O . ARG A 1 159 ? -43.833 17.078 -15.257 1.00 91.12 159 ARG A O 1
ATOM 1318 N N . LEU A 1 160 ? -42.657 15.163 -15.271 1.00 89.94 160 LEU A N 1
ATOM 1319 C CA . LEU A 1 160 ? -43.821 14.294 -15.046 1.00 89.94 160 LEU A CA 1
ATOM 1320 C C . LEU A 1 160 ? -44.118 14.041 -13.567 1.00 89.94 160 LEU A C 1
ATOM 1322 O O . LEU A 1 160 ? -45.217 13.581 -13.252 1.00 89.94 160 LEU A O 1
ATOM 1326 N N . LYS A 1 161 ? -43.153 14.307 -12.672 1.00 90.25 161 LYS A N 1
ATOM 1327 C CA . LYS A 1 161 ? -43.228 14.006 -11.230 1.00 90.25 161 LYS A CA 1
ATOM 1328 C C . LYS A 1 161 ? -43.807 12.603 -10.963 1.00 90.25 161 LYS A C 1
ATOM 1330 O O . LYS A 1 161 ? -44.823 12.465 -10.274 1.00 90.25 161 LYS A O 1
ATOM 1335 N N . PRO A 1 162 ? -43.226 11.549 -11.568 1.00 89.69 162 PRO A N 1
ATOM 1336 C CA . PRO A 1 162 ? -43.775 10.206 -11.486 1.00 89.69 162 PRO A CA 1
ATOM 1337 C C . PRO A 1 162 ? -43.683 9.666 -10.052 1.00 89.69 162 PRO A C 1
ATOM 1339 O O . PRO A 1 162 ? -42.678 9.845 -9.373 1.00 89.69 162 PRO A O 1
ATOM 1342 N N . LYS A 1 163 ? -44.709 8.928 -9.614 1.00 87.81 163 LYS A N 1
ATOM 1343 C CA . LYS A 1 163 ? -44.697 8.169 -8.351 1.00 87.81 163 LYS A CA 1
ATOM 1344 C C . LYS A 1 163 ? -43.649 7.057 -8.361 1.00 87.81 163 LYS A C 1
ATOM 1346 O O . LYS A 1 163 ? -43.142 6.678 -7.315 1.00 87.81 163 LYS A O 1
ATOM 1351 N N . LYS A 1 164 ? -43.376 6.496 -9.541 1.00 89.06 164 LYS A N 1
ATOM 1352 C CA . LYS A 1 164 ? -42.351 5.472 -9.750 1.00 89.06 164 LYS A CA 1
ATOM 1353 C C . LYS A 1 164 ? -41.767 5.627 -11.149 1.00 89.06 164 LYS A C 1
ATOM 1355 O O . LYS A 1 164 ? -42.515 5.647 -12.126 1.00 89.06 164 LYS A O 1
ATOM 1360 N N . LEU A 1 165 ? -40.445 5.728 -11.224 1.00 91.44 165 LEU A N 1
ATOM 1361 C CA . LEU A 1 165 ? -39.660 5.750 -12.454 1.00 91.44 165 LEU A CA 1
ATOM 1362 C C . LEU A 1 165 ? -38.561 4.700 -12.321 1.00 91.44 165 LEU A C 1
ATOM 1364 O O . LEU A 1 165 ? -37.811 4.733 -11.352 1.00 91.44 165 LEU A O 1
ATOM 1368 N N . CYS A 1 166 ? -38.477 3.774 -13.268 1.00 88.12 166 CYS A N 1
ATOM 1369 C CA . CYS A 1 166 ? -37.444 2.746 -13.294 1.00 88.12 166 CYS A CA 1
ATOM 1370 C C . CYS A 1 166 ? -37.016 2.510 -14.741 1.00 88.12 166 CYS A C 1
ATOM 1372 O O . CYS A 1 166 ? -37.869 2.303 -15.605 1.00 88.12 166 CYS A O 1
ATOM 1374 N N . PHE A 1 167 ? -35.710 2.554 -14.993 1.00 87.19 167 PHE A N 1
ATOM 1375 C CA . PHE A 1 167 ? -35.106 2.137 -16.252 1.00 87.19 167 PHE A CA 1
ATOM 1376 C C . PHE A 1 167 ? -34.161 0.981 -15.947 1.00 87.19 167 PHE A C 1
ATOM 1378 O O . PHE A 1 167 ? -33.061 1.199 -15.446 1.00 87.19 167 PHE A O 1
ATOM 1385 N N . ALA A 1 168 ? -34.616 -0.237 -16.215 1.00 83.62 168 ALA A N 1
ATOM 1386 C CA . ALA A 1 168 ? -33.858 -1.454 -15.974 1.00 83.62 168 ALA A CA 1
ATOM 1387 C C . ALA A 1 168 ? -33.240 -1.951 -17.284 1.00 83.62 168 ALA A C 1
ATOM 1389 O O . ALA A 1 168 ? -33.931 -2.068 -18.298 1.00 83.62 168 ALA A O 1
ATOM 1390 N N . THR A 1 169 ? -31.947 -2.252 -17.239 1.00 75.06 169 THR A N 1
ATOM 1391 C CA . THR A 1 169 ? -31.191 -2.948 -18.287 1.00 75.06 169 THR A CA 1
ATOM 1392 C C . THR A 1 169 ? -30.708 -4.252 -17.679 1.00 75.06 169 THR A C 1
ATOM 1394 O O . THR A 1 169 ? -29.642 -4.294 -17.077 1.00 75.06 169 THR A O 1
ATOM 1397 N N . GLN A 1 170 ? -31.552 -5.279 -17.730 1.00 69.69 170 GLN A N 1
ATOM 1398 C CA . GLN A 1 170 ? -31.212 -6.622 -17.268 1.00 69.69 170 GLN A CA 1
ATOM 1399 C C . GLN A 1 170 ? -30.781 -7.464 -18.463 1.00 69.69 170 GLN A C 1
ATOM 1401 O O . GLN A 1 170 ? -31.184 -7.180 -19.596 1.00 69.69 170 GLN A O 1
ATOM 1406 N N . ASP A 1 171 ? -29.998 -8.514 -18.212 1.00 56.72 171 ASP A N 1
ATOM 1407 C CA . ASP A 1 171 ? -29.670 -9.486 -19.249 1.00 56.72 171 ASP A CA 1
ATOM 1408 C C . ASP A 1 171 ? -30.984 -9.963 -19.901 1.00 56.72 171 ASP A C 1
ATOM 1410 O O . ASP A 1 171 ? -31.887 -10.468 -19.225 1.00 56.72 171 ASP A O 1
ATOM 1414 N N . LYS A 1 172 ? -31.114 -9.738 -21.218 1.00 62.94 172 LYS A N 1
ATOM 1415 C CA . LYS A 1 172 ? -32.278 -10.074 -22.073 1.00 62.94 172 LYS A CA 1
ATOM 1416 C C . LYS A 1 172 ? -33.520 -9.169 -21.982 1.00 62.94 172 LYS A C 1
ATOM 1418 O O . LYS A 1 172 ? -34.520 -9.469 -22.651 1.00 62.94 172 LYS A O 1
ATOM 1423 N N . MET A 1 173 ? -33.498 -8.085 -21.196 1.00 74.00 173 MET A N 1
ATOM 1424 C CA . MET A 1 173 ? -34.644 -7.172 -21.069 1.00 74.00 173 MET A CA 1
ATOM 1425 C C . MET A 1 173 ? -34.258 -5.722 -20.751 1.00 74.00 173 MET A C 1
ATOM 1427 O O . MET A 1 173 ? -33.756 -5.407 -19.671 1.00 74.00 173 MET A O 1
ATOM 1431 N N . GLU A 1 174 ? -34.651 -4.808 -21.635 1.00 83.75 174 GLU A N 1
ATOM 1432 C CA . GLU A 1 174 ? -34.610 -3.367 -21.404 1.00 83.75 174 GLU A CA 1
ATOM 1433 C C . GLU A 1 174 ? -36.022 -2.825 -21.156 1.00 83.75 174 GLU A C 1
ATOM 1435 O O . GLU A 1 174 ? -36.930 -2.948 -21.989 1.00 83.75 174 GLU A O 1
ATOM 1440 N N . ARG A 1 175 ? -36.230 -2.202 -19.993 1.00 87.94 175 ARG A N 1
ATOM 1441 C CA . ARG A 1 175 ? -37.553 -1.754 -19.552 1.00 87.94 175 ARG A CA 1
ATOM 1442 C C . ARG A 1 175 ? -37.527 -0.349 -18.971 1.00 87.94 175 ARG A C 1
ATOM 1444 O O . ARG A 1 175 ? -36.884 -0.109 -17.955 1.00 87.94 175 ARG A O 1
ATOM 1451 N N . LEU A 1 176 ? -38.344 0.538 -19.539 1.00 88.75 176 LEU A N 1
ATOM 1452 C CA . LEU A 1 176 ? -38.679 1.842 -18.970 1.00 88.75 176 LEU A CA 1
ATOM 1453 C C . LEU A 1 176 ? -40.103 1.810 -18.407 1.00 88.75 176 LEU A C 1
ATOM 1455 O O . LEU A 1 176 ? -41.087 1.618 -19.123 1.00 88.75 176 LEU A O 1
ATOM 1459 N N . PHE A 1 177 ? -40.213 2.004 -17.100 1.00 91.00 177 PHE A N 1
ATOM 1460 C CA . PHE A 1 177 ? -41.467 2.067 -16.367 1.00 91.00 177 PHE A CA 1
ATOM 1461 C C . PHE A 1 177 ? -41.668 3.461 -15.774 1.00 91.00 177 PHE A C 1
ATOM 1463 O O . PHE A 1 177 ? -40.839 3.930 -14.995 1.00 91.00 177 PHE A O 1
ATOM 1470 N N . VAL A 1 178 ? -42.798 4.093 -16.097 1.00 91.69 178 VAL A N 1
ATOM 1471 C CA . VAL A 1 178 ? -43.193 5.414 -15.591 1.00 91.69 178 VAL A CA 1
ATOM 1472 C C . VAL A 1 178 ? -44.627 5.356 -15.069 1.00 91.69 178 VAL A C 1
ATOM 1474 O O . VAL A 1 178 ? -45.564 5.077 -15.817 1.00 91.69 178 VAL A O 1
ATOM 1477 N N . ALA A 1 179 ? -44.819 5.648 -13.785 1.00 89.00 179 ALA A N 1
ATOM 1478 C CA . ALA A 1 179 ? -46.132 5.799 -13.166 1.00 89.00 179 ALA A CA 1
ATOM 1479 C C . ALA A 1 179 ? -46.367 7.265 -12.799 1.00 89.00 179 ALA A C 1
ATOM 1481 O O . ALA A 1 179 ? -45.738 7.766 -11.870 1.00 89.00 179 ALA A O 1
ATOM 1482 N N . TYR A 1 180 ? -47.279 7.949 -13.491 1.00 86.56 180 TYR A N 1
ATOM 1483 C CA . TYR A 1 180 ? -47.590 9.359 -13.243 1.00 86.56 180 TYR A CA 1
ATOM 1484 C C . TYR A 1 180 ? -49.111 9.589 -13.268 1.00 86.56 180 TYR A C 1
ATOM 1486 O O . TYR A 1 180 ? -49.841 9.041 -14.097 1.00 86.56 180 TYR A O 1
ATOM 1494 N N . GLY A 1 181 ? -49.627 10.357 -12.305 1.00 85.44 181 GLY A N 1
ATOM 1495 C CA . GLY A 1 181 ? -51.073 10.529 -12.127 1.00 85.44 181 GLY A CA 1
ATOM 1496 C C . GLY A 1 181 ? -51.822 9.193 -11.967 1.00 85.44 181 GLY A C 1
ATOM 1497 O O . GLY A 1 181 ? -51.540 8.425 -11.045 1.00 85.44 181 GLY A O 1
ATOM 1498 N N . LYS A 1 182 ? -52.788 8.932 -12.863 1.00 86.00 182 LYS A N 1
ATOM 1499 C CA . LYS A 1 182 ? -53.564 7.672 -12.967 1.00 86.00 182 LYS A CA 1
ATOM 1500 C C . LYS A 1 182 ? -53.104 6.772 -14.127 1.00 86.00 182 LYS A C 1
ATOM 1502 O O . LYS A 1 182 ? -53.791 5.812 -14.475 1.00 86.00 182 LYS A O 1
ATOM 1507 N N . GLN A 1 183 ? -51.985 7.105 -14.768 1.00 85.00 183 GLN A N 1
ATOM 1508 C CA . GLN A 1 183 ? -51.448 6.358 -15.899 1.00 85.00 183 GLN A CA 1
ATOM 1509 C C . GLN A 1 183 ? -50.169 5.631 -15.495 1.00 85.00 183 GLN A C 1
ATOM 1511 O O . GLN A 1 183 ? -49.301 6.178 -14.813 1.00 85.00 183 GLN A O 1
ATOM 1516 N N . THR A 1 184 ? -50.036 4.389 -15.948 1.00 87.62 184 THR A N 1
ATOM 1517 C CA . THR A 1 184 ? -48.755 3.685 -15.944 1.00 87.62 184 THR A CA 1
ATOM 1518 C C . THR A 1 184 ? -48.370 3.353 -17.376 1.00 87.62 184 THR A C 1
ATOM 1520 O O . THR A 1 184 ? -49.161 2.776 -18.124 1.00 87.62 184 THR A O 1
ATOM 1523 N N . ILE A 1 185 ? -47.166 3.767 -17.761 1.00 88.62 185 ILE A N 1
ATOM 1524 C CA . ILE A 1 185 ? -46.546 3.491 -19.052 1.00 88.62 185 ILE A CA 1
ATOM 1525 C C . ILE A 1 185 ? -45.398 2.522 -18.784 1.00 88.62 185 ILE A C 1
ATOM 1527 O O . ILE A 1 185 ? -44.465 2.841 -18.050 1.00 88.62 185 ILE A O 1
ATOM 1531 N N . SER A 1 186 ? -45.477 1.325 -19.358 1.00 88.25 186 SER A N 1
ATOM 1532 C CA . SER A 1 186 ? -44.388 0.350 -19.347 1.00 88.25 186 SER A CA 1
ATOM 1533 C C . SER A 1 186 ? -43.975 0.086 -20.785 1.00 88.25 186 SER A C 1
ATOM 1535 O O . SER A 1 186 ? -44.755 -0.463 -21.564 1.00 88.25 186 SER A O 1
ATOM 1537 N N . LEU A 1 187 ? -42.754 0.489 -21.107 1.00 87.38 187 LEU A N 1
ATOM 1538 C CA . LEU A 1 187 ? -42.074 0.239 -22.365 1.00 87.38 187 LEU A CA 1
ATOM 1539 C C . LEU A 1 187 ? -41.069 -0.883 -22.123 1.00 87.38 187 LEU A C 1
ATOM 1541 O O . LEU A 1 187 ? -40.251 -0.788 -21.212 1.00 87.38 187 LEU A O 1
ATOM 1545 N N . GLU A 1 188 ? -41.180 -1.968 -22.875 1.00 84.31 188 GLU A N 1
ATOM 1546 C CA . GLU A 1 188 ? -40.381 -3.178 -22.677 1.00 84.31 188 GLU A CA 1
ATOM 1547 C C . GLU A 1 188 ? -39.886 -3.675 -24.036 1.00 84.31 188 GLU A C 1
ATOM 1549 O O . GLU A 1 188 ? -40.693 -3.902 -24.947 1.00 84.31 188 GLU A O 1
ATOM 1554 N N . ARG A 1 189 ? -38.569 -3.856 -24.146 1.00 78.69 189 ARG A N 1
ATOM 1555 C CA . ARG A 1 189 ? -37.923 -4.659 -25.179 1.00 78.69 189 ARG A CA 1
ATOM 1556 C C . ARG A 1 189 ? -37.573 -6.013 -24.574 1.00 78.69 189 ARG A C 1
ATOM 1558 O O . ARG A 1 189 ? -37.077 -6.095 -23.454 1.00 78.69 189 ARG A O 1
ATOM 1565 N N . ARG A 1 190 ? -37.884 -7.079 -25.307 1.00 72.38 190 ARG A N 1
ATOM 1566 C CA . ARG A 1 190 ? -37.491 -8.447 -24.962 1.00 72.38 190 ARG A CA 1
ATOM 1567 C C . ARG A 1 190 ? -36.588 -8.997 -26.051 1.00 72.38 190 ARG A C 1
ATOM 1569 O O . ARG A 1 190 ? -36.813 -8.698 -27.224 1.00 72.38 190 ARG A O 1
ATOM 1576 N N . ALA A 1 191 ? -35.650 -9.852 -25.657 1.00 61.59 191 ALA A N 1
ATOM 1577 C CA . ALA A 1 191 ? -34.734 -10.522 -26.576 1.00 61.59 191 ALA A CA 1
ATOM 1578 C C . ALA A 1 191 ? -35.430 -11.362 -27.673 1.00 61.59 191 ALA A C 1
ATOM 1580 O O . ALA A 1 191 ? -34.856 -11.588 -28.729 1.00 61.59 191 ALA A O 1
ATOM 1581 N N . ASP A 1 192 ? -36.677 -11.799 -27.469 1.00 55.41 192 ASP A N 1
ATOM 1582 C CA . ASP A 1 192 ? -37.440 -12.605 -28.434 1.00 55.41 192 ASP A CA 1
ATOM 1583 C C . ASP A 1 192 ? -38.177 -11.778 -29.508 1.00 55.41 192 ASP A C 1
ATOM 1585 O O . ASP A 1 192 ? -38.784 -12.352 -30.410 1.00 55.41 192 ASP A O 1
ATOM 1589 N N . ASN A 1 193 ? -38.162 -10.439 -29.428 1.00 58.81 193 ASN A N 1
ATOM 1590 C CA . ASN A 1 193 ? -39.007 -9.585 -30.269 1.00 58.81 193 ASN A CA 1
ATOM 1591 C C . ASN A 1 193 ? -38.320 -8.256 -30.647 1.00 58.81 193 ASN A C 1
ATOM 1593 O O . ASN A 1 193 ? -38.795 -7.166 -30.319 1.00 58.81 193 ASN A O 1
ATOM 1597 N N . PHE A 1 194 ? -37.178 -8.354 -31.330 1.00 56.25 194 PHE A N 1
ATOM 1598 C CA . PHE A 1 194 ? -36.382 -7.221 -31.816 1.00 56.25 194 PHE A CA 1
ATOM 1599 C C . PHE A 1 194 ? -37.029 -6.534 -33.018 1.00 56.25 194 PHE A C 1
ATOM 1601 O O . PHE A 1 194 ? -36.869 -7.014 -34.137 1.00 56.25 194 PHE A O 1
ATOM 1608 N N . GLN A 1 195 ? -37.715 -5.401 -32.831 1.00 60.94 195 GLN A N 1
ATOM 1609 C CA . GLN A 1 195 ? -38.090 -4.544 -33.966 1.00 60.94 195 GLN A CA 1
ATOM 1610 C C . GLN A 1 195 ? -38.070 -3.061 -33.566 1.00 60.94 195 GLN A C 1
ATOM 1612 O O . GLN A 1 195 ? -39.094 -2.496 -33.176 1.00 60.94 195 GLN A O 1
ATOM 1617 N N . LEU A 1 196 ? -36.896 -2.428 -33.680 1.00 60.03 196 LEU A N 1
ATOM 1618 C CA . LEU A 1 196 ? -36.845 -0.996 -33.978 1.00 60.03 196 LEU A CA 1
ATOM 1619 C C . LEU A 1 196 ? -37.374 -0.856 -35.414 1.00 60.03 196 LEU A C 1
ATOM 1621 O O . LEU A 1 196 ? -37.052 -1.671 -36.276 1.00 60.03 196 LEU A O 1
ATOM 1625 N N . GLU A 1 197 ? -38.275 0.085 -35.680 1.00 58.22 197 GLU A N 1
ATOM 1626 C CA . GLU A 1 197 ? -38.915 0.148 -36.998 1.00 58.22 197 GLU A CA 1
ATOM 1627 C C . GLU A 1 197 ? -37.881 0.378 -38.121 1.00 58.22 197 GLU A C 1
ATOM 1629 O O . GLU A 1 197 ? -37.167 1.375 -38.107 1.00 58.22 197 GLU A O 1
ATOM 1634 N N . LYS A 1 198 ? -37.843 -0.575 -39.071 1.00 56.88 198 LYS A N 1
ATOM 1635 C CA . LYS A 1 198 ? -37.366 -0.537 -40.475 1.00 56.88 198 LYS A CA 1
ATOM 1636 C C . LYS A 1 198 ? -35.965 -0.009 -40.821 1.00 56.88 198 LYS A C 1
ATOM 1638 O O . LYS A 1 198 ? -35.598 -0.124 -41.987 1.00 56.88 198 LYS A O 1
ATOM 1643 N N . ASP A 1 199 ? -35.178 0.464 -39.864 1.00 62.25 199 ASP A N 1
ATOM 1644 C CA . ASP A 1 199 ? -33.846 1.019 -40.119 1.00 62.25 199 ASP A CA 1
ATOM 1645 C C . ASP A 1 199 ? -32.758 0.313 -39.300 1.00 62.25 199 ASP A C 1
ATOM 1647 O O . ASP A 1 199 ? -33.002 -0.157 -38.185 1.00 62.25 199 ASP A O 1
ATOM 1651 N N . SER A 1 200 ? -31.541 0.271 -39.851 1.00 65.12 200 SER A N 1
ATOM 1652 C CA . SER A 1 200 ? -30.330 -0.090 -39.108 1.00 65.12 200 SER A CA 1
ATOM 1653 C C . SER A 1 200 ? -30.129 0.838 -37.906 1.00 65.12 200 SER A C 1
ATOM 1655 O O . SER A 1 200 ? -30.541 2.008 -37.910 1.00 65.12 200 SER A O 1
ATOM 1657 N N . VAL A 1 201 ? -29.495 0.306 -36.865 1.00 68.31 201 VAL A N 1
ATOM 1658 C CA . VAL A 1 201 ? -29.097 1.016 -35.648 1.00 68.31 201 VAL A CA 1
ATOM 1659 C C . VAL A 1 201 ? -28.101 2.140 -35.960 1.00 68.31 201 VAL A C 1
ATOM 1661 O O . VAL A 1 201 ? -28.129 3.186 -35.305 1.00 68.31 201 VAL A O 1
ATOM 1664 N N . LEU A 1 202 ? -27.273 1.960 -36.992 1.00 63.84 202 LEU A N 1
ATOM 1665 C CA . LEU A 1 202 ? -26.319 2.950 -37.494 1.00 63.84 202 LEU A CA 1
ATOM 1666 C C . LEU A 1 202 ? -26.659 3.330 -38.951 1.00 63.84 202 LEU A C 1
ATOM 1668 O O . LEU A 1 202 ? -27.052 2.457 -39.720 1.00 63.84 202 LEU A O 1
ATOM 1672 N N . PRO A 1 203 ? -26.543 4.607 -39.359 1.00 58.91 203 PRO A N 1
ATOM 1673 C CA . PRO A 1 203 ? -26.716 5.015 -40.751 1.00 58.91 203 PRO A CA 1
ATOM 1674 C C . PRO A 1 203 ? -25.552 4.567 -41.649 1.00 58.91 203 PRO A C 1
ATOM 1676 O O . PRO A 1 203 ? -24.409 4.507 -41.207 1.00 58.91 203 PRO A O 1
ATOM 1679 N N . ALA A 1 204 ? -25.857 4.326 -42.929 1.00 53.78 204 ALA A N 1
ATOM 1680 C CA . ALA A 1 204 ? -24.928 3.776 -43.923 1.00 53.78 204 ALA A CA 1
ATOM 1681 C C . ALA A 1 204 ? -23.771 4.712 -44.319 1.00 53.78 204 ALA A C 1
ATOM 1683 O O . ALA A 1 204 ? -22.753 4.244 -44.830 1.00 53.78 204 ALA A O 1
ATOM 1684 N N . SER A 1 205 ? -23.934 6.024 -44.131 1.00 55.69 205 SER A N 1
ATOM 1685 C CA . SER A 1 205 ? -22.919 7.056 -44.372 1.00 55.69 205 SER A CA 1
ATOM 1686 C C . SER A 1 205 ? -22.591 7.757 -43.054 1.00 55.69 205 SER A C 1
ATOM 1688 O O . SER A 1 205 ? -23.493 8.180 -42.334 1.00 55.69 205 SER A O 1
ATOM 1690 N N . TYR A 1 206 ? -21.302 7.857 -42.727 1.00 58.94 206 TYR A N 1
ATOM 1691 C CA . TYR A 1 206 ? -20.798 8.358 -41.442 1.00 58.94 206 TYR A CA 1
ATOM 1692 C C . TYR A 1 206 ? -20.384 9.838 -41.492 1.00 58.94 206 TYR A C 1
ATOM 1694 O O . TYR A 1 206 ? -19.575 10.277 -40.678 1.00 58.94 206 TYR A O 1
ATOM 1702 N N . ASP A 1 207 ? -20.910 10.616 -42.439 1.00 52.91 207 ASP A N 1
ATOM 1703 C CA . ASP A 1 207 ? -20.253 11.864 -42.829 1.00 52.91 207 ASP A CA 1
ATOM 1704 C C . ASP A 1 207 ? -20.819 13.106 -42.119 1.00 52.91 207 ASP A C 1
ATOM 1706 O O . ASP A 1 207 ? -20.091 14.087 -41.961 1.00 52.91 207 ASP A O 1
ATOM 1710 N N . THR A 1 208 ? -22.079 13.112 -41.641 1.00 61.09 208 THR A N 1
ATOM 1711 C CA . THR A 1 208 ? -22.640 14.310 -40.979 1.00 61.09 208 THR A CA 1
ATOM 1712 C C . THR A 1 208 ? -23.669 14.044 -39.867 1.00 61.09 208 THR A C 1
ATOM 1714 O O . THR A 1 208 ? -24.385 13.047 -39.836 1.00 61.09 208 THR A O 1
ATOM 1717 N N . ILE A 1 209 ? -23.845 15.022 -38.962 1.00 65.06 209 ILE A N 1
ATOM 1718 C CA . ILE A 1 209 ? -24.964 15.057 -37.990 1.00 65.06 209 ILE A CA 1
ATOM 1719 C C . ILE A 1 209 ? -26.334 15.003 -38.705 1.00 65.06 209 ILE A C 1
ATOM 1721 O O . ILE A 1 209 ? -27.316 14.534 -38.127 1.00 65.06 209 ILE A O 1
ATOM 1725 N N . GLY A 1 210 ? -26.400 15.448 -39.966 1.00 64.50 210 GLY A N 1
ATOM 1726 C CA . GLY A 1 210 ? -27.606 15.447 -40.795 1.00 64.50 210 GLY A CA 1
ATOM 1727 C C . GLY A 1 210 ? -28.187 14.057 -41.060 1.00 64.50 210 GLY A C 1
ATOM 1728 O O . GLY A 1 210 ? -29.405 13.936 -41.184 1.00 64.50 210 GLY A O 1
ATOM 1729 N N . ASP A 1 211 ? -27.357 13.014 -41.043 1.00 68.56 211 ASP A N 1
ATOM 1730 C CA . ASP A 1 211 ? -27.766 11.628 -41.315 1.00 68.56 211 ASP A CA 1
ATOM 1731 C C . ASP A 1 211 ? -28.692 11.060 -40.225 1.00 68.56 211 ASP A C 1
ATOM 1733 O O . ASP A 1 211 ? -29.471 10.133 -40.456 1.00 68.56 211 ASP A O 1
ATOM 1737 N N . TRP A 1 212 ? -28.677 11.676 -39.040 1.00 74.00 212 TRP A N 1
ATOM 1738 C CA . TRP A 1 212 ? -29.519 11.298 -37.907 1.00 74.00 212 TRP A CA 1
ATOM 1739 C C . TRP A 1 212 ? -30.890 11.987 -37.911 1.00 74.00 212 TRP A C 1
ATOM 1741 O O . TRP A 1 212 ? -31.782 11.561 -37.179 1.00 74.00 212 TRP A O 1
ATOM 1751 N N . LYS A 1 213 ? -31.112 12.992 -38.776 1.00 73.19 213 LYS A N 1
ATOM 1752 C CA . LYS A 1 213 ? -32.389 13.730 -38.862 1.00 73.19 213 LYS A CA 1
ATOM 1753 C C . LYS A 1 213 ? -33.583 12.842 -39.207 1.00 73.19 213 LYS A C 1
ATOM 1755 O O . LYS A 1 213 ? -34.704 13.135 -38.807 1.00 73.19 213 LYS A O 1
ATOM 1760 N N . ARG A 1 214 ? -33.354 11.727 -39.911 1.00 72.56 214 ARG A N 1
ATOM 1761 C CA . ARG A 1 214 ? -34.402 10.740 -40.231 1.00 72.56 214 ARG A CA 1
ATOM 1762 C C . ARG A 1 214 ? -35.047 10.113 -38.991 1.00 72.56 214 ARG A C 1
ATOM 1764 O O . ARG A 1 214 ? -36.158 9.605 -39.076 1.00 72.56 214 ARG A O 1
ATOM 1771 N N . TYR A 1 215 ? -34.359 10.168 -37.851 1.00 76.44 215 TYR A N 1
ATOM 1772 C CA . TYR A 1 215 ? -34.833 9.643 -36.579 1.00 76.44 215 TYR A CA 1
ATOM 1773 C C . TYR A 1 215 ? -35.458 10.711 -35.679 1.00 76.44 215 TYR A C 1
ATOM 1775 O O . TYR A 1 215 ? -35.697 10.402 -34.519 1.00 76.44 215 TYR A O 1
ATOM 1783 N N . GLU A 1 216 ? -35.699 11.939 -36.152 1.00 83.38 216 GLU A N 1
ATOM 1784 C CA . GLU A 1 216 ? -36.364 12.993 -35.370 1.00 83.38 216 GLU A CA 1
ATOM 1785 C C . GLU A 1 216 ? -37.841 12.670 -35.110 1.00 83.38 216 GLU A C 1
ATOM 1787 O O . GLU A 1 216 ? -38.549 12.113 -35.954 1.00 83.38 216 GLU A O 1
ATOM 1792 N N . LEU A 1 217 ? -38.345 13.059 -33.936 1.00 82.88 217 LEU A N 1
ATOM 1793 C CA . LEU A 1 217 ? -39.761 12.897 -33.624 1.00 82.88 217 LEU A CA 1
ATOM 1794 C C . LEU A 1 217 ? -40.596 13.895 -34.438 1.00 82.88 217 LEU A C 1
ATOM 1796 O O . LEU A 1 217 ? -40.536 15.111 -34.205 1.00 82.88 217 LEU A O 1
ATOM 1800 N N . SER A 1 218 ? -41.422 13.384 -35.353 1.00 77.94 218 SER A N 1
ATOM 1801 C CA . SER A 1 218 ? -42.411 14.180 -36.078 1.00 77.94 218 SER A CA 1
ATOM 1802 C C . SER A 1 218 ? -43.626 14.452 -35.183 1.00 77.94 218 SER A C 1
ATOM 1804 O O . SER A 1 218 ? -44.459 13.594 -34.896 1.00 77.94 218 SER A O 1
ATOM 1806 N N . LEU A 1 219 ? -43.730 15.688 -34.699 1.00 69.56 219 LEU A N 1
ATOM 1807 C CA . LEU A 1 219 ? -44.867 16.153 -33.907 1.00 69.56 219 LEU A CA 1
ATOM 1808 C C . LEU A 1 219 ? -45.823 16.935 -34.814 1.00 69.56 219 LEU A C 1
ATOM 1810 O O . LEU A 1 219 ? -45.830 18.163 -34.807 1.00 69.56 219 LEU A O 1
ATOM 1814 N N . SER A 1 220 ? -46.626 16.247 -35.628 1.00 58.03 220 SER A N 1
ATOM 1815 C CA . SER A 1 220 ? -47.713 16.920 -36.349 1.00 58.03 220 SER A CA 1
ATOM 1816 C C . SER A 1 220 ? -48.854 17.249 -35.381 1.00 58.03 220 SER A C 1
ATOM 1818 O O . SER A 1 220 ? -49.370 16.357 -34.706 1.00 58.03 220 SER A O 1
ATOM 1820 N N . ALA A 1 221 ? -49.290 18.509 -35.342 1.00 51.06 221 ALA A N 1
ATOM 1821 C CA . ALA A 1 221 ? -50.322 18.996 -34.420 1.00 51.06 221 ALA A CA 1
ATOM 1822 C C . ALA A 1 221 ? -51.751 18.456 -34.679 1.00 51.06 221 ALA A C 1
ATOM 1824 O O . ALA A 1 221 ? -52.642 18.740 -33.888 1.00 51.06 221 ALA A O 1
ATOM 1825 N N . ASN A 1 222 ? -51.989 17.672 -35.741 1.00 43.66 222 ASN A N 1
ATOM 1826 C CA . ASN A 1 222 ? -53.334 17.290 -36.198 1.00 43.66 222 ASN A CA 1
ATOM 1827 C C . ASN A 1 222 ? -53.466 15.802 -36.577 1.00 43.66 222 ASN A C 1
ATOM 1829 O O . ASN A 1 222 ? -53.816 15.469 -37.705 1.00 43.66 222 ASN A O 1
ATOM 1833 N N . GLU A 1 223 ? -53.261 14.888 -35.630 1.00 41.91 223 GLU A N 1
ATOM 1834 C CA . GLU A 1 223 ? -53.772 13.518 -35.779 1.00 41.91 223 GLU A CA 1
ATOM 1835 C C . GLU A 1 223 ? -54.915 13.272 -34.795 1.00 41.91 223 GLU A C 1
ATOM 1837 O O . GLU A 1 223 ? -54.726 12.878 -33.645 1.00 41.91 223 GLU A O 1
ATOM 1842 N N . SER A 1 224 ? -56.140 13.518 -35.263 1.00 37.38 224 SER A N 1
ATOM 1843 C CA . SER A 1 224 ? -57.363 13.140 -34.562 1.00 37.38 224 SER A CA 1
ATOM 1844 C C . SER A 1 224 ? -57.428 11.616 -34.415 1.00 37.38 224 SER A C 1
ATOM 1846 O O . SER A 1 224 ? -57.515 10.886 -35.406 1.00 37.38 224 SER A O 1
ATOM 1848 N N . CYS A 1 225 ? -57.419 11.140 -33.173 1.00 36.41 225 CYS A N 1
ATOM 1849 C CA . CYS A 1 225 ? -57.632 9.744 -32.808 1.00 36.41 225 CYS A CA 1
ATOM 1850 C C . CYS A 1 225 ? -58.970 9.241 -33.391 1.00 36.41 225 CYS A C 1
ATOM 1852 O O . CYS A 1 225 ? -60.044 9.624 -32.923 1.00 36.41 225 CYS A O 1
ATOM 1854 N N . LYS A 1 226 ? -58.929 8.397 -34.433 1.00 35.94 226 LYS A N 1
ATOM 1855 C CA . LYS A 1 226 ? -60.127 7.723 -34.953 1.00 35.94 226 LYS A CA 1
ATOM 1856 C C . LYS A 1 226 ? -60.633 6.752 -33.884 1.00 35.94 226 LYS A C 1
ATOM 1858 O O . LYS A 1 226 ? -60.024 5.717 -33.633 1.00 35.94 226 LYS A O 1
ATOM 1863 N N . GLN A 1 227 ? -61.754 7.096 -33.252 1.00 35.62 227 GLN A N 1
ATOM 1864 C CA . GLN A 1 227 ? -62.444 6.234 -32.297 1.00 35.62 227 GLN A CA 1
ATOM 1865 C C . GLN A 1 227 ? -62.866 4.919 -32.969 1.00 35.62 227 GLN A C 1
ATOM 1867 O O . GLN A 1 227 ? -63.696 4.899 -33.879 1.00 35.62 227 GLN A O 1
ATOM 1872 N N . ILE A 1 228 ? -62.319 3.805 -32.487 1.00 34.94 228 ILE A N 1
ATOM 1873 C CA . ILE A 1 228 ? -62.773 2.460 -32.841 1.00 34.94 228 ILE A CA 1
ATOM 1874 C C . ILE A 1 228 ? -64.142 2.243 -32.175 1.00 34.94 228 ILE A C 1
ATOM 1876 O O . ILE A 1 228 ? -64.239 2.064 -30.960 1.00 34.94 228 ILE A O 1
ATOM 1880 N N . LYS A 1 229 ? -65.223 2.282 -32.966 1.00 35.56 229 LYS A N 1
ATOM 1881 C CA . LYS A 1 229 ? -66.581 1.936 -32.516 1.00 35.56 229 LYS A CA 1
ATOM 1882 C C . LYS A 1 229 ? -66.645 0.444 -32.167 1.00 35.56 229 LYS A C 1
ATOM 1884 O O . LYS A 1 229 ? -66.569 -0.405 -33.053 1.00 35.56 229 LYS A O 1
ATOM 1889 N N . LYS A 1 230 ? -66.840 0.122 -30.884 1.00 37.50 230 LYS A N 1
ATOM 1890 C CA . LYS A 1 230 ? -67.221 -1.225 -30.426 1.00 37.50 230 LYS A CA 1
ATOM 1891 C C . LYS A 1 230 ? -68.565 -1.615 -31.057 1.00 37.50 230 LYS A C 1
ATOM 1893 O O . LYS A 1 230 ? -69.583 -0.994 -30.761 1.00 37.50 230 LYS A O 1
ATOM 1898 N N . ARG A 1 231 ? -68.582 -2.647 -31.907 1.00 34.78 231 ARG A N 1
ATOM 1899 C CA . ARG A 1 231 ? -69.820 -3.326 -32.318 1.00 34.78 231 ARG A CA 1
ATOM 1900 C C . ARG A 1 231 ? -70.274 -4.245 -31.181 1.00 34.78 231 ARG A C 1
ATOM 1902 O O . ARG A 1 231 ? -69.510 -5.081 -30.712 1.00 34.78 231 ARG A O 1
ATOM 1909 N N . ARG A 1 232 ? -71.512 -4.051 -30.730 1.00 34.25 232 ARG A N 1
ATOM 1910 C CA . ARG A 1 232 ? -72.213 -4.887 -29.751 1.00 34.25 232 ARG A CA 1
ATOM 1911 C C . ARG A 1 232 ? -72.721 -6.129 -30.493 1.00 34.25 232 ARG A C 1
ATOM 1913 O O . ARG A 1 232 ? -73.554 -5.979 -31.381 1.00 34.25 232 ARG A O 1
ATOM 1920 N N . MET A 1 233 ? -72.198 -7.317 -30.186 1.00 31.11 233 MET A N 1
ATOM 1921 C CA . MET A 1 233 ? -72.837 -8.565 -30.617 1.00 31.11 233 MET A CA 1
ATOM 1922 C C . MET A 1 233 ? -74.051 -8.822 -29.728 1.00 31.11 233 MET A C 1
ATOM 1924 O O . MET A 1 233 ? -73.946 -8.795 -28.503 1.00 31.11 233 MET A O 1
ATOM 1928 N N . VAL A 1 234 ? -75.191 -9.030 -30.376 1.00 30.41 234 VAL A N 1
ATOM 1929 C CA . VAL A 1 234 ? -76.442 -9.507 -29.791 1.00 30.41 234 VAL A CA 1
ATOM 1930 C C . VAL A 1 234 ? -76.426 -11.029 -29.910 1.00 30.41 234 VAL A C 1
ATOM 1932 O O . VAL A 1 234 ? -76.157 -11.549 -30.989 1.00 30.41 234 VAL A O 1
ATOM 1935 N N . ILE A 1 235 ? -76.659 -11.721 -28.797 1.00 34.44 235 ILE A N 1
ATOM 1936 C CA . ILE A 1 235 ? -76.875 -13.169 -28.752 1.00 34.44 235 ILE A CA 1
ATOM 1937 C C . ILE A 1 235 ? -78.338 -13.403 -29.146 1.00 34.44 235 ILE A C 1
ATOM 1939 O O . ILE A 1 235 ? -79.226 -12.772 -28.573 1.00 34.44 235 ILE A O 1
ATOM 1943 N N . GLN A 1 236 ? -78.573 -14.253 -30.144 1.00 29.89 236 GLN A N 1
ATOM 1944 C CA . GLN A 1 236 ? -79.876 -14.861 -30.399 1.00 29.89 236 GLN A CA 1
ATOM 1945 C C . GLN A 1 236 ? -79.798 -16.312 -29.936 1.00 29.89 236 GLN A C 1
ATOM 1947 O O . GLN A 1 236 ? -78.971 -17.074 -30.434 1.00 29.89 236 GLN A O 1
ATOM 1952 N N . ASP A 1 237 ? -80.651 -16.647 -28.974 1.00 36.44 237 ASP A N 1
ATOM 1953 C CA . ASP A 1 237 ? -80.941 -18.012 -28.559 1.00 36.44 237 ASP A CA 1
ATOM 1954 C C . ASP A 1 237 ? -81.766 -18.709 -29.644 1.00 36.44 237 ASP A C 1
ATOM 1956 O O . ASP A 1 237 ? -82.694 -18.124 -30.214 1.00 36.44 237 ASP A O 1
ATOM 1960 N N . THR A 1 238 ? -81.450 -19.967 -29.936 1.00 32.47 238 THR A N 1
ATOM 1961 C CA . THR A 1 238 ? -82.435 -20.909 -30.480 1.00 32.47 238 THR A CA 1
ATOM 1962 C C . THR A 1 238 ? -82.007 -22.334 -30.159 1.00 32.47 238 THR A C 1
ATOM 1964 O O . THR A 1 238 ? -80.984 -22.821 -30.640 1.00 32.47 238 THR A O 1
ATOM 1967 N N . ASP A 1 239 ? -82.814 -22.958 -29.308 1.00 32.84 239 ASP A N 1
ATOM 1968 C CA . ASP A 1 239 ? -82.788 -24.363 -28.928 1.00 32.84 239 ASP A CA 1
ATOM 1969 C C . ASP A 1 239 ? -82.981 -25.293 -30.134 1.00 32.84 239 ASP A C 1
ATOM 1971 O O . ASP A 1 239 ? -83.714 -24.983 -31.075 1.00 32.84 239 ASP A O 1
ATOM 1975 N N . SER A 1 240 ? -82.391 -26.486 -30.072 1.00 34.62 240 SER A N 1
ATOM 1976 C CA . SER A 1 240 ? -83.087 -27.714 -30.477 1.00 34.62 240 SER A CA 1
ATOM 1977 C C . SER A 1 240 ? -82.348 -28.956 -29.982 1.00 34.62 240 SER A C 1
ATOM 1979 O O . SER A 1 240 ? -81.180 -29.193 -30.289 1.00 34.62 240 SER A O 1
ATOM 1981 N N . ASP A 1 241 ? -83.091 -29.728 -29.195 1.00 33.12 241 ASP A N 1
ATOM 1982 C CA . ASP A 1 241 ? -82.786 -31.049 -28.667 1.00 33.12 241 ASP A CA 1
ATOM 1983 C C . ASP A 1 241 ? -82.573 -32.103 -29.765 1.00 33.12 241 ASP A C 1
ATOM 1985 O O . ASP A 1 241 ? -83.230 -32.086 -30.808 1.00 33.12 241 ASP A O 1
ATOM 1989 N N . SER A 1 242 ? -81.731 -33.102 -29.492 1.00 35.84 242 SER A N 1
ATOM 1990 C CA . SER A 1 242 ? -82.135 -34.513 -29.620 1.00 35.84 242 SER A CA 1
ATOM 1991 C C . SER A 1 242 ? -81.071 -35.484 -29.102 1.00 35.84 242 SER A C 1
ATOM 1993 O O . SER A 1 242 ? -79.862 -35.302 -29.243 1.00 35.84 242 SER A O 1
ATOM 1995 N N . ASP A 1 243 ? -81.602 -36.520 -28.464 1.00 31.33 243 ASP A N 1
ATOM 1996 C CA . ASP A 1 243 ? -80.975 -37.569 -27.676 1.00 31.33 243 ASP A CA 1
ATOM 1997 C C . ASP A 1 243 ? -80.054 -38.531 -28.448 1.00 31.33 243 ASP A C 1
ATOM 1999 O O . ASP A 1 243 ? -80.324 -38.901 -29.588 1.00 31.33 243 ASP A O 1
ATOM 2003 N N . SER A 1 244 ? -79.045 -39.086 -27.762 1.00 35.34 244 SER A N 1
ATOM 2004 C CA . SER A 1 244 ? -79.064 -40.481 -27.254 1.00 35.34 244 SER A CA 1
ATOM 2005 C C . SER A 1 244 ? -77.676 -41.161 -27.151 1.00 35.34 244 SER A C 1
ATOM 2007 O O . SER A 1 244 ? -76.958 -41.361 -28.121 1.00 35.34 244 SER A O 1
ATOM 2009 N N . VAL A 1 245 ? -77.365 -41.560 -25.906 1.00 33.84 245 VAL A N 1
ATOM 2010 C CA . VAL A 1 245 ? -76.776 -42.840 -25.440 1.00 33.84 245 VAL A CA 1
ATOM 2011 C C . VAL A 1 245 ? -75.362 -43.268 -25.901 1.00 33.84 245 VAL A C 1
ATOM 2013 O O . VAL A 1 245 ? -75.186 -43.860 -26.956 1.00 33.84 245 VAL A O 1
ATOM 2016 N N . ALA A 1 246 ? -74.372 -43.126 -25.001 1.00 32.16 246 ALA A N 1
ATOM 2017 C CA . ALA A 1 246 ? -73.619 -44.224 -24.340 1.00 32.16 246 ALA A CA 1
ATOM 2018 C C . ALA A 1 246 ? -72.260 -43.739 -23.771 1.00 32.16 246 ALA A C 1
ATOM 2020 O O . ALA A 1 246 ? -71.457 -43.104 -24.447 1.00 32.16 246 ALA A O 1
ATOM 2021 N N . ALA A 1 247 ? -72.004 -44.057 -22.502 1.00 36.31 247 ALA A N 1
ATOM 2022 C CA . ALA A 1 247 ? -70.802 -43.734 -21.720 1.00 36.31 247 ALA A CA 1
ATOM 2023 C C . ALA A 1 247 ? -69.648 -44.759 -21.938 1.00 36.31 247 ALA A C 1
ATOM 2025 O O . ALA A 1 247 ? -69.864 -45.767 -22.603 1.00 36.31 247 ALA A O 1
ATOM 2026 N N . PRO A 1 248 ? -68.505 -44.681 -21.217 1.00 47.97 248 PRO A N 1
ATOM 2027 C CA . PRO A 1 248 ? -67.537 -43.579 -21.096 1.00 47.97 248 PRO A CA 1
ATOM 2028 C C . PRO A 1 248 ? -66.073 -44.056 -21.326 1.00 47.97 248 PRO A C 1
ATOM 2030 O O . PRO A 1 248 ? -65.793 -45.242 -21.218 1.00 47.97 248 PRO A O 1
ATOM 2033 N N . GLN A 1 249 ? -65.104 -43.139 -21.503 1.00 33.03 249 GLN A N 1
ATOM 2034 C CA . GLN A 1 249 ? -63.864 -43.073 -20.687 1.00 33.03 249 GLN A CA 1
ATOM 2035 C C . GLN A 1 249 ? -62.864 -41.982 -21.146 1.00 33.03 249 GLN A C 1
ATOM 2037 O O . GLN A 1 249 ? -62.294 -42.011 -22.228 1.00 33.03 249 GLN A O 1
ATOM 2042 N N . ARG A 1 250 ? -62.637 -41.028 -20.228 1.00 33.66 250 ARG A N 1
ATOM 2043 C CA . ARG A 1 250 ? -61.408 -40.264 -19.910 1.00 33.66 250 ARG A CA 1
ATOM 2044 C C . ARG A 1 250 ? -60.264 -40.190 -20.952 1.00 33.66 250 ARG A C 1
ATOM 2046 O O . ARG A 1 250 ? -59.473 -41.120 -21.045 1.00 33.66 250 ARG A O 1
ATOM 2053 N N . ARG A 1 251 ? -59.932 -38.967 -21.399 1.00 32.50 251 ARG A N 1
ATOM 2054 C CA . ARG A 1 251 ? -58.784 -38.158 -20.895 1.00 32.50 251 ARG A CA 1
ATOM 2055 C C . ARG A 1 251 ? -58.660 -36.814 -21.633 1.00 32.50 251 ARG A C 1
ATOM 2057 O O . ARG A 1 251 ? -58.765 -36.736 -22.848 1.00 32.50 251 ARG A O 1
ATOM 2064 N N . LYS A 1 252 ? -58.406 -35.757 -20.852 1.00 33.69 252 LYS A N 1
ATOM 2065 C CA . LYS A 1 252 ? -58.216 -34.358 -21.266 1.00 33.69 252 LYS A CA 1
ATOM 2066 C C . LYS A 1 252 ? -56.975 -34.184 -22.160 1.00 33.69 252 LYS A C 1
ATOM 2068 O O . LYS A 1 252 ? -55.874 -34.511 -21.723 1.00 33.69 252 LYS A O 1
ATOM 2073 N N . LYS A 1 253 ? -57.136 -33.539 -23.321 1.00 31.89 253 LYS A N 1
ATOM 2074 C CA . LYS A 1 253 ? -56.084 -32.766 -24.004 1.00 31.89 253 LYS A CA 1
ATOM 2075 C C . LYS A 1 253 ? -56.619 -31.353 -24.245 1.00 31.89 253 LYS A C 1
ATOM 2077 O O . LYS A 1 253 ? -57.713 -31.175 -24.769 1.00 31.89 253 LYS A O 1
ATOM 2082 N N . ARG A 1 254 ? -55.874 -30.373 -23.737 1.00 30.22 254 ARG A N 1
ATOM 2083 C CA . ARG A 1 254 ? -56.184 -28.942 -23.716 1.00 30.22 254 ARG A CA 1
ATOM 2084 C C . ARG A 1 254 ? -55.876 -28.361 -25.098 1.00 30.22 254 ARG A C 1
ATOM 2086 O O . ARG A 1 254 ? -54.763 -28.530 -25.583 1.00 30.22 254 ARG A O 1
ATOM 2093 N N . LEU A 1 255 ? -56.890 -27.745 -25.698 1.00 28.45 255 LEU A N 1
ATOM 2094 C CA . LEU A 1 255 ? -56.876 -27.117 -27.015 1.00 28.45 255 LEU A CA 1
ATOM 2095 C C . LEU A 1 255 ? -56.110 -25.787 -26.954 1.00 28.45 255 LEU A C 1
ATOM 2097 O O . LEU A 1 255 ? -56.386 -24.948 -26.094 1.00 28.45 255 LEU A O 1
ATOM 2101 N N . GLU A 1 256 ? -55.165 -25.611 -27.872 1.00 33.03 256 GLU A N 1
ATOM 2102 C CA . GLU A 1 256 ? -54.653 -24.307 -28.279 1.00 33.03 256 GLU A CA 1
ATOM 2103 C C . GLU A 1 256 ? -55.749 -23.548 -29.028 1.00 33.03 256 GLU A C 1
ATOM 2105 O O . GLU A 1 256 ? -56.503 -24.117 -29.819 1.00 33.03 256 GLU A O 1
ATOM 2110 N N . THR A 1 257 ? -55.829 -22.241 -28.810 1.00 28.17 257 THR A N 1
ATOM 2111 C CA . THR A 1 257 ? -56.539 -21.350 -29.725 1.00 28.17 257 THR A CA 1
ATOM 2112 C C . THR A 1 257 ? -55.670 -20.128 -29.944 1.00 28.17 257 THR A C 1
ATOM 2114 O O . THR A 1 257 ? -55.554 -19.248 -29.094 1.00 28.17 257 THR A O 1
ATOM 2117 N N . GLN A 1 258 ? -55.005 -20.143 -31.096 1.00 31.25 258 GLN A N 1
ATOM 2118 C CA . GLN A 1 258 ? -54.429 -18.977 -31.739 1.00 31.25 258 GLN A CA 1
ATOM 2119 C C . GLN A 1 258 ? -55.548 -17.978 -32.050 1.00 31.25 258 GLN A C 1
ATOM 2121 O O . GLN A 1 258 ? -56.536 -18.326 -32.694 1.00 31.25 258 GLN A O 1
ATOM 2126 N N . THR A 1 259 ? -55.348 -16.718 -31.674 1.00 28.56 259 THR A N 1
ATOM 2127 C CA . THR A 1 259 ? -56.038 -15.583 -32.293 1.00 28.56 259 THR A CA 1
ATOM 2128 C C . THR A 1 259 ? -55.015 -14.538 -32.715 1.00 28.56 259 THR A C 1
ATOM 2130 O O . THR A 1 259 ? -54.487 -13.792 -31.896 1.00 28.56 259 THR A O 1
ATOM 2133 N N . SER A 1 260 ? -54.746 -14.571 -34.022 1.00 29.09 260 SER A N 1
ATOM 2134 C CA . SER A 1 260 ? -54.582 -13.461 -34.969 1.00 29.09 260 SER A CA 1
ATOM 2135 C C . SER A 1 260 ? -53.729 -12.239 -34.597 1.00 29.09 260 SER A C 1
ATOM 2137 O O . SER A 1 260 ? -54.128 -11.372 -33.820 1.00 29.09 260 SER A O 1
ATOM 2139 N N . ASN A 1 261 ? -52.638 -12.122 -35.357 1.00 33.38 261 ASN A N 1
ATOM 2140 C CA . ASN A 1 261 ? -51.883 -10.918 -35.692 1.00 33.38 261 ASN A CA 1
ATOM 2141 C C . ASN A 1 261 ? -52.760 -9.690 -35.993 1.00 33.38 261 ASN A C 1
ATOM 2143 O O . ASN A 1 261 ? -53.535 -9.679 -36.951 1.00 33.38 261 ASN A O 1
ATOM 2147 N N . GLN A 1 262 ? -52.506 -8.612 -35.253 1.00 32.62 262 GLN A N 1
ATOM 2148 C CA . GLN A 1 262 ? -52.569 -7.242 -35.752 1.00 32.62 262 GLN A CA 1
ATOM 2149 C C . GLN A 1 262 ? -51.259 -6.543 -35.367 1.00 32.62 262 GLN A C 1
ATOM 2151 O O . GLN A 1 262 ? -50.837 -6.601 -34.215 1.00 32.62 262 GLN A O 1
ATOM 2156 N N . ASN A 1 263 ? -50.623 -5.940 -36.370 1.00 38.16 263 ASN A N 1
ATOM 2157 C CA . ASN A 1 263 ? -49.339 -5.234 -36.379 1.00 38.16 263 ASN A CA 1
ATOM 2158 C C . ASN A 1 263 ? -49.078 -4.371 -35.128 1.00 38.16 263 ASN A C 1
ATOM 2160 O O . ASN A 1 263 ? -49.417 -3.188 -35.100 1.00 38.16 263 ASN A O 1
ATOM 2164 N N . ALA A 1 264 ? -48.447 -4.947 -34.105 1.00 35.25 264 ALA A N 1
ATOM 2165 C CA . ALA A 1 264 ? -47.971 -4.217 -32.938 1.00 35.25 264 ALA A CA 1
ATOM 2166 C C . ALA A 1 264 ? -46.458 -4.002 -33.070 1.00 35.25 264 ALA A C 1
ATOM 2168 O O . ALA A 1 264 ? -45.670 -4.935 -32.946 1.00 35.25 264 ALA A O 1
ATOM 2169 N N . THR A 1 265 ? -46.091 -2.755 -33.360 1.00 42.72 265 THR A N 1
ATOM 2170 C CA . THR A 1 265 ? -44.731 -2.199 -33.440 1.00 42.72 265 THR A CA 1
ATOM 2171 C C . THR A 1 265 ? -43.858 -2.675 -32.269 1.00 42.72 265 THR A C 1
ATOM 2173 O O . THR A 1 265 ? -44.325 -2.611 -31.133 1.00 42.72 265 THR A O 1
ATOM 2176 N N . GLY A 1 266 ? -42.621 -3.111 -32.533 1.00 54.34 266 GLY A N 1
ATOM 2177 C CA . GLY A 1 266 ? -41.754 -3.967 -31.695 1.00 54.34 266 GLY A CA 1
ATOM 2178 C C . GLY A 1 266 ? -41.434 -3.588 -30.249 1.00 54.34 266 GLY A C 1
ATOM 2179 O O . GLY A 1 266 ? -40.789 -4.369 -29.555 1.00 54.34 266 GLY A O 1
ATOM 2180 N N . LEU A 1 267 ? -41.913 -2.457 -29.741 1.00 55.75 267 LEU A N 1
ATOM 2181 C CA . LEU A 1 267 ? -41.892 -2.157 -28.315 1.00 55.75 267 LEU A CA 1
ATOM 2182 C C . LEU A 1 267 ? -43.195 -2.661 -27.679 1.00 55.75 267 LEU A C 1
ATOM 2184 O O . LEU A 1 267 ? -44.284 -2.223 -28.062 1.00 55.75 267 LEU A O 1
ATOM 2188 N N . LYS A 1 268 ? -43.130 -3.540 -26.668 1.00 65.25 268 LYS A N 1
ATOM 2189 C CA . LYS A 1 268 ? -44.336 -3.925 -25.913 1.00 65.25 268 LYS A CA 1
ATOM 2190 C C . LYS A 1 268 ? -44.763 -2.749 -25.038 1.00 65.25 268 LYS A C 1
ATOM 2192 O O . LYS A 1 268 ? -44.345 -2.617 -23.891 1.00 65.25 268 LYS A O 1
ATOM 2197 N N . VAL A 1 269 ? -45.612 -1.891 -25.595 1.00 66.69 269 VAL A N 1
ATOM 2198 C CA . VAL A 1 269 ? -46.192 -0.744 -24.902 1.00 66.69 269 VAL A CA 1
ATOM 2199 C C . VAL A 1 269 ? -47.409 -1.204 -24.102 1.00 66.69 269 VAL A C 1
ATOM 2201 O O . VAL A 1 269 ? -48.465 -1.499 -24.658 1.00 66.69 269 VAL A O 1
ATOM 2204 N N . LYS A 1 270 ? -47.285 -1.242 -22.775 1.00 74.12 270 LYS A N 1
ATOM 2205 C CA . LYS A 1 270 ? -48.422 -1.444 -21.867 1.00 74.12 270 LYS A CA 1
ATOM 2206 C C . LYS A 1 270 ? -48.776 -0.110 -21.222 1.00 74.12 270 LYS A C 1
ATOM 2208 O O . LYS A 1 270 ? -48.067 0.346 -20.326 1.00 74.12 270 LYS A O 1
ATOM 2213 N N . VAL A 1 271 ? -49.882 0.493 -21.660 1.00 73.81 271 VAL A N 1
ATOM 2214 C CA . VAL A 1 271 ? -50.493 1.646 -20.986 1.00 73.81 271 VAL A CA 1
ATOM 2215 C C . VAL A 1 271 ? -51.674 1.145 -20.168 1.00 73.81 271 VAL A C 1
ATOM 2217 O O . VAL A 1 271 ? -52.647 0.650 -20.733 1.00 73.81 271 VAL A O 1
ATOM 2220 N N . LYS A 1 272 ? -51.598 1.251 -18.840 1.00 74.69 272 LYS A N 1
ATOM 2221 C CA . LYS A 1 272 ? -52.754 1.002 -17.969 1.00 74.69 272 LYS A CA 1
ATOM 2222 C C . LYS A 1 272 ? -53.227 2.325 -17.391 1.00 74.69 272 LYS A C 1
ATOM 2224 O O . LYS A 1 272 ? -52.477 3.015 -16.701 1.00 74.69 272 LYS A O 1
ATOM 2229 N N . THR A 1 273 ? -54.480 2.663 -17.657 1.00 61.56 273 THR A N 1
ATOM 2230 C CA . THR A 1 273 ? -55.180 3.772 -17.009 1.00 61.56 273 THR A CA 1
ATOM 2231 C C . THR A 1 273 ? -56.043 3.163 -15.915 1.00 61.56 273 THR A C 1
ATOM 2233 O O . THR A 1 273 ? -57.001 2.454 -16.214 1.00 61.56 273 THR A O 1
ATOM 2236 N N . THR A 1 274 ? -55.691 3.363 -14.648 1.00 48.88 274 THR A N 1
ATOM 2237 C CA . THR A 1 274 ? -56.520 2.865 -13.547 1.00 48.88 274 THR A CA 1
ATOM 2238 C C . THR A 1 274 ? -57.744 3.766 -13.396 1.00 48.88 274 THR A C 1
ATOM 2240 O O . THR A 1 274 ? -57.682 4.852 -12.818 1.00 48.88 274 THR A O 1
ATOM 2243 N N . THR A 1 275 ? -58.887 3.322 -13.922 1.00 44.16 275 THR A N 1
ATOM 2244 C CA . THR A 1 275 ? -60.194 3.764 -13.425 1.00 44.16 275 THR A CA 1
ATOM 2245 C C . THR A 1 275 ? -60.368 3.182 -12.031 1.00 44.16 275 THR A C 1
ATOM 2247 O O . THR A 1 275 ? -60.265 1.973 -11.846 1.00 44.16 275 THR A O 1
ATOM 2250 N N . ALA A 1 276 ? -60.540 4.058 -11.045 1.00 39.56 276 ALA A N 1
ATOM 2251 C CA . ALA A 1 276 ? -60.602 3.691 -9.641 1.00 39.56 276 ALA A CA 1
ATOM 2252 C C . ALA A 1 276 ? -61.744 2.698 -9.375 1.00 39.56 276 ALA A C 1
ATOM 2254 O O . ALA A 1 276 ? -62.907 3.085 -9.347 1.00 39.56 276 ALA A O 1
ATOM 2255 N N . GLN A 1 277 ? -61.389 1.443 -9.120 1.00 36.16 277 GLN A N 1
ATOM 2256 C CA . GLN A 1 277 ? -62.086 0.604 -8.156 1.00 36.16 277 GLN A CA 1
ATOM 2257 C C . GLN A 1 277 ? -61.023 0.056 -7.213 1.00 36.16 277 GLN A C 1
ATOM 2259 O O . GLN A 1 277 ? -60.058 -0.584 -7.627 1.00 36.16 277 GLN A O 1
ATOM 2264 N N . ALA A 1 278 ? -61.149 0.475 -5.960 1.00 44.59 278 ALA A N 1
ATOM 2265 C CA . ALA A 1 278 ? -60.275 0.101 -4.874 1.00 44.59 278 ALA A CA 1
ATOM 2266 C C . ALA A 1 278 ? -60.630 -1.317 -4.429 1.00 44.59 278 ALA A C 1
ATOM 2268 O O . ALA A 1 278 ? -61.710 -1.528 -3.885 1.00 44.59 278 ALA A O 1
ATOM 2269 N N . GLU A 1 279 ? -59.702 -2.249 -4.597 1.00 36.19 279 GLU A N 1
ATOM 2270 C CA . GLU A 1 279 ? -59.633 -3.431 -3.749 1.00 36.19 279 GLU A CA 1
ATOM 2271 C C . GLU A 1 279 ? -58.284 -3.405 -3.036 1.00 36.19 279 GLU A C 1
ATOM 2273 O O . GLU A 1 279 ? -57.225 -3.228 -3.644 1.00 36.19 279 GLU A O 1
ATOM 2278 N N . LYS A 1 280 ? -58.367 -3.438 -1.704 1.00 48.22 280 LYS A N 1
ATOM 2279 C CA . LYS A 1 280 ? -57.236 -3.459 -0.786 1.00 48.22 280 LYS A CA 1
ATOM 2280 C C . LYS A 1 280 ? -56.605 -4.844 -0.842 1.00 48.22 280 LYS A C 1
ATOM 2282 O O . LYS A 1 280 ? -57.124 -5.776 -0.240 1.00 48.22 280 LYS A O 1
ATOM 2287 N N . GLU A 1 281 ? -55.465 -4.950 -1.501 1.00 41.06 281 GLU A N 1
ATOM 2288 C CA . GLU A 1 281 ? -54.462 -5.930 -1.106 1.00 41.06 281 GLU A CA 1
ATOM 2289 C C . GLU A 1 281 ? -53.358 -5.160 -0.388 1.00 41.06 281 GLU A C 1
ATOM 2291 O O . GLU A 1 281 ? -52.638 -4.359 -0.995 1.00 41.06 281 GLU A O 1
ATOM 2296 N N . ASP A 1 282 ? -53.273 -5.354 0.928 1.00 46.69 282 ASP A N 1
ATOM 2297 C CA . ASP A 1 282 ? -52.215 -4.796 1.764 1.00 46.69 282 ASP A CA 1
ATOM 2298 C C . ASP A 1 282 ? -50.887 -5.445 1.359 1.00 46.69 282 ASP A C 1
ATOM 2300 O O . ASP A 1 282 ? -50.468 -6.484 1.867 1.00 46.69 282 ASP A O 1
ATOM 2304 N N . SER A 1 283 ? -50.242 -4.844 0.357 1.00 54.78 283 SER A N 1
ATOM 2305 C CA . SER A 1 283 ? -48.937 -5.276 -0.125 1.00 54.78 283 SER A CA 1
ATOM 2306 C C . SER A 1 283 ? -47.924 -5.230 1.019 1.00 54.78 283 SER A C 1
ATOM 2308 O O . SER A 1 283 ? -47.946 -4.323 1.850 1.00 54.78 283 SER A O 1
ATOM 2310 N N . VAL A 1 284 ? -46.981 -6.170 1.029 1.00 53.16 284 VAL A N 1
ATOM 2311 C CA . VAL A 1 284 ? -45.888 -6.276 2.014 1.00 53.16 284 VAL A CA 1
ATOM 2312 C C . VAL A 1 284 ? -45.138 -4.945 2.229 1.00 53.16 284 VAL A C 1
ATOM 2314 O O . VAL A 1 284 ? -44.601 -4.704 3.308 1.00 53.16 284 VAL A O 1
ATOM 2317 N N . HIS A 1 285 ? -45.143 -4.037 1.246 1.00 54.47 285 HIS A N 1
ATOM 2318 C CA . HIS A 1 285 ? -44.615 -2.678 1.393 1.00 54.47 285 HIS A CA 1
ATOM 2319 C C . HIS A 1 285 ? -45.399 -1.794 2.371 1.00 54.47 285 HIS A C 1
ATOM 2321 O O . HIS A 1 285 ? -44.776 -1.023 3.092 1.00 54.47 285 HIS A O 1
ATOM 2327 N N . ALA A 1 286 ? -46.728 -1.907 2.437 1.00 59.06 286 ALA A N 1
ATOM 2328 C CA . ALA A 1 286 ? -47.545 -1.152 3.386 1.00 59.06 286 ALA A CA 1
ATOM 2329 C C . ALA A 1 286 ? -47.254 -1.580 4.833 1.00 59.06 286 ALA A C 1
ATOM 2331 O O . ALA A 1 286 ? -47.102 -0.732 5.707 1.00 59.06 286 ALA A O 1
ATOM 2332 N N . ILE A 1 287 ? -47.063 -2.885 5.058 1.00 56.62 287 ILE A N 1
ATOM 2333 C CA . ILE A 1 287 ? -46.699 -3.444 6.368 1.00 56.62 287 ILE A CA 1
ATOM 2334 C C . ILE A 1 287 ? -45.286 -2.989 6.782 1.00 56.62 287 ILE A C 1
ATOM 2336 O O . ILE A 1 287 ? -45.079 -2.579 7.921 1.00 56.62 287 ILE A O 1
ATOM 2340 N N . LYS A 1 288 ? -44.314 -2.989 5.855 1.00 57.34 288 LYS A N 1
ATOM 2341 C CA . LYS A 1 288 ? -42.941 -2.507 6.119 1.00 57.34 288 LYS A CA 1
ATOM 2342 C C . LYS A 1 288 ? -42.881 -0.997 6.396 1.00 57.34 288 LYS A C 1
ATOM 2344 O O . LYS A 1 288 ? -42.188 -0.583 7.321 1.00 57.34 288 LYS A O 1
ATOM 2349 N N . ALA A 1 289 ? -43.659 -0.196 5.664 1.00 57.88 289 ALA A N 1
ATOM 2350 C CA . ALA A 1 289 ? -43.772 1.244 5.896 1.00 57.88 289 ALA A CA 1
ATOM 2351 C C . ALA A 1 289 ? -44.448 1.566 7.241 1.00 57.88 289 ALA A C 1
ATOM 2353 O O . ALA A 1 289 ? -44.033 2.489 7.935 1.00 57.88 289 ALA A O 1
ATOM 2354 N N . GLN A 1 290 ? -45.446 0.776 7.650 1.00 62.62 290 GL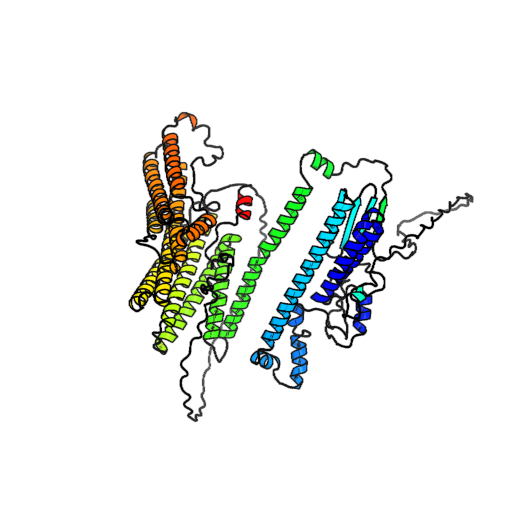N A N 1
ATOM 2355 C CA . GLN A 1 290 ? -46.103 0.921 8.952 1.00 62.62 290 GLN A CA 1
ATOM 2356 C C . GLN A 1 290 ? -45.174 0.561 10.126 1.00 62.62 290 GLN A C 1
ATOM 2358 O O . GLN A 1 290 ? -45.324 1.103 11.217 1.00 62.62 290 GLN A O 1
ATOM 2363 N N . MET A 1 291 ? -44.182 -0.301 9.888 1.00 54.66 291 MET A N 1
ATOM 2364 C CA . MET A 1 291 ? -43.120 -0.649 10.839 1.00 54.66 291 MET A CA 1
ATOM 2365 C C . MET A 1 291 ? -41.961 0.368 10.856 1.00 54.66 291 MET A C 1
ATOM 2367 O O . MET A 1 291 ? -40.983 0.157 11.567 1.00 54.66 291 MET A O 1
ATOM 2371 N N . GLY A 1 292 ? -42.045 1.456 10.076 1.00 57.19 292 GLY A N 1
ATOM 2372 C CA . GLY A 1 292 ? -41.005 2.488 10.000 1.00 57.19 292 GLY A CA 1
ATOM 2373 C C . GLY A 1 292 ? -39.729 2.051 9.274 1.00 57.19 292 GLY A C 1
ATOM 2374 O O . GLY A 1 292 ? -38.700 2.704 9.411 1.00 57.19 292 GLY A O 1
ATOM 2375 N N . VAL A 1 293 ? -39.778 0.951 8.515 1.00 55.09 293 VAL A N 1
ATOM 2376 C CA . VAL A 1 293 ? -38.618 0.414 7.798 1.00 55.09 293 VAL A CA 1
ATOM 2377 C C . VAL A 1 293 ? -38.625 0.943 6.365 1.00 55.09 293 VAL A C 1
ATOM 2379 O O . VAL A 1 293 ? -39.504 0.593 5.571 1.00 55.09 293 VAL A O 1
ATOM 2382 N N . ASP A 1 294 ? -37.639 1.777 6.029 1.00 76.50 294 ASP A N 1
ATOM 2383 C CA . ASP A 1 294 ? -37.445 2.301 4.676 1.00 76.50 294 ASP A CA 1
ATOM 2384 C C . ASP A 1 294 ? -36.957 1.195 3.730 1.00 76.50 294 ASP A C 1
ATOM 2386 O O . ASP A 1 294 ? -35.769 0.895 3.612 1.00 76.50 294 ASP A O 1
ATOM 2390 N N . ALA A 1 295 ? -37.911 0.555 3.058 1.00 64.62 295 ALA A N 1
ATOM 2391 C CA . ALA A 1 295 ? -37.633 -0.521 2.120 1.00 64.62 295 ALA A CA 1
ATOM 2392 C C . ALA A 1 295 ? -36.851 -0.051 0.880 1.00 64.62 295 ALA A C 1
ATOM 2394 O O . ALA A 1 295 ? -36.146 -0.864 0.295 1.00 64.62 295 ALA A O 1
ATOM 2395 N N . ALA A 1 296 ? -36.967 1.221 0.480 1.00 67.75 296 ALA A N 1
ATOM 2396 C CA . ALA A 1 296 ? -36.233 1.756 -0.666 1.00 67.75 296 ALA A CA 1
ATOM 2397 C C . ALA A 1 296 ? -34.779 2.067 -0.29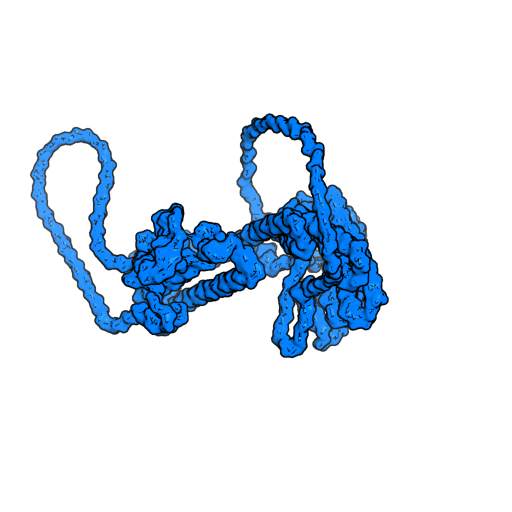0 1.00 67.75 296 ALA A C 1
ATOM 2399 O O . ALA A 1 296 ? -33.874 1.734 -1.053 1.00 67.75 296 ALA A O 1
ATOM 2400 N N . GLY A 1 297 ? -34.555 2.617 0.908 1.00 73.94 297 GLY A N 1
ATOM 2401 C CA . GLY A 1 297 ? -33.218 2.771 1.480 1.00 73.94 297 GLY A CA 1
ATOM 2402 C C . GLY A 1 297 ? -32.496 1.429 1.613 1.00 73.94 297 GLY A C 1
ATOM 2403 O O . GLY A 1 297 ? -31.379 1.291 1.134 1.00 73.94 297 GLY A O 1
ATOM 2404 N N . LEU A 1 298 ? -33.168 0.400 2.144 1.00 69.56 298 LEU A N 1
ATOM 2405 C CA . LEU A 1 298 ? -32.582 -0.941 2.280 1.00 69.56 298 LEU A CA 1
ATOM 2406 C C . LEU A 1 298 ? -32.259 -1.621 0.944 1.00 69.56 298 LEU A C 1
ATOM 2408 O O . LEU A 1 298 ? -31.277 -2.351 0.867 1.00 69.56 298 LEU A O 1
ATOM 2412 N N . GLU A 1 299 ? -33.078 -1.424 -0.090 1.00 69.12 299 GLU A N 1
ATOM 2413 C CA . GLU A 1 299 ? -32.803 -1.980 -1.422 1.00 69.12 299 GLU A CA 1
ATOM 2414 C C . GLU A 1 299 ? -31.614 -1.261 -2.080 1.00 69.12 299 GLU A C 1
ATOM 2416 O O . GLU A 1 299 ? -30.763 -1.919 -2.662 1.00 69.12 299 GLU A O 1
ATOM 2421 N N . THR A 1 300 ? -31.497 0.060 -1.897 1.00 72.31 300 THR A N 1
ATOM 2422 C CA . THR A 1 300 ? -30.365 0.855 -2.412 1.00 72.31 300 THR A CA 1
ATOM 2423 C C . THR A 1 300 ? -29.063 0.481 -1.702 1.00 72.31 300 THR A C 1
ATOM 2425 O O . THR A 1 300 ? -28.081 0.162 -2.359 1.00 72.31 300 THR A O 1
ATOM 2428 N N . SER A 1 301 ? -29.077 0.395 -0.367 1.00 71.56 301 SER A N 1
ATOM 2429 C CA . SER A 1 301 ? -27.915 -0.063 0.404 1.00 71.56 301 SER A CA 1
ATOM 2430 C C . SER A 1 301 ? -27.540 -1.510 0.087 1.00 71.56 301 SER A C 1
ATOM 2432 O O . SER A 1 301 ? -26.372 -1.870 0.164 1.00 71.56 301 SER A O 1
ATOM 2434 N N . ARG A 1 302 ? -28.511 -2.354 -0.285 1.00 76.00 302 ARG A N 1
ATOM 2435 C CA . ARG A 1 302 ? -28.244 -3.722 -0.736 1.00 76.00 302 ARG A CA 1
ATOM 2436 C C . ARG A 1 302 ? -27.599 -3.754 -2.123 1.00 76.00 302 ARG A C 1
ATOM 2438 O O . ARG A 1 302 ? -26.681 -4.539 -2.306 1.00 76.00 302 ARG A O 1
ATOM 2445 N N . GLU A 1 303 ? -28.062 -2.947 -3.077 1.00 69.38 303 GLU A N 1
ATOM 2446 C CA . GLU A 1 303 ? -27.448 -2.839 -4.411 1.00 69.38 303 GLU A CA 1
ATOM 2447 C C . GLU A 1 303 ? -26.020 -2.266 -4.330 1.00 69.38 303 GLU A C 1
ATOM 2449 O O . GLU A 1 303 ? -25.130 -2.767 -5.014 1.00 69.38 303 GLU A O 1
ATOM 2454 N N . GLU A 1 304 ? -25.777 -1.286 -3.453 1.00 70.25 304 GLU A N 1
ATOM 2455 C CA . GLU A 1 304 ? -24.436 -0.750 -3.164 1.00 70.25 304 GLU A CA 1
ATOM 2456 C C . GLU A 1 304 ? -23.517 -1.831 -2.567 1.00 70.25 304 GLU A C 1
ATOM 2458 O O . GLU A 1 304 ? -22.436 -2.071 -3.101 1.00 70.25 304 GLU A O 1
ATOM 2463 N N . LEU A 1 305 ? -23.993 -2.576 -1.559 1.00 62.50 305 LEU A N 1
ATOM 2464 C CA . LEU A 1 305 ? -23.269 -3.716 -0.978 1.00 62.50 305 LEU A CA 1
ATOM 2465 C C . LEU A 1 305 ? -23.005 -4.834 -1.994 1.00 62.50 305 LEU A C 1
ATOM 2467 O O . LEU A 1 305 ? -21.934 -5.432 -1.989 1.00 62.50 305 LEU A O 1
ATOM 2471 N N . GLU A 1 306 ? -23.965 -5.159 -2.862 1.00 59.69 306 GLU A N 1
ATOM 2472 C CA . GLU A 1 306 ? -23.784 -6.199 -3.881 1.00 59.69 306 GLU A CA 1
ATOM 2473 C C . GLU A 1 306 ? -22.751 -5.778 -4.945 1.00 59.69 306 GLU A C 1
ATOM 2475 O O . GLU A 1 306 ? -21.972 -6.624 -5.382 1.00 59.69 306 GLU A O 1
ATOM 2480 N N . HIS A 1 307 ? -22.674 -4.494 -5.316 1.00 58.00 307 HIS A N 1
ATOM 2481 C CA . HIS A 1 307 ? -21.636 -3.978 -6.218 1.00 58.00 307 HIS A CA 1
ATOM 2482 C C . HIS A 1 307 ? -20.242 -3.928 -5.571 1.00 58.00 307 HIS A C 1
ATOM 2484 O O . HIS A 1 307 ? -19.258 -4.274 -6.227 1.00 58.00 307 HIS A O 1
ATOM 2490 N N . GLU A 1 308 ? -20.158 -3.561 -4.294 1.00 54.16 308 GLU A N 1
ATOM 2491 C CA . GLU A 1 308 ? -18.909 -3.526 -3.522 1.00 54.16 308 GLU A CA 1
ATOM 2492 C C . GLU A 1 308 ? -18.344 -4.945 -3.303 1.00 54.16 308 GLU A C 1
ATOM 2494 O O . GLU A 1 308 ? -17.172 -5.207 -3.568 1.00 54.16 308 GLU A O 1
ATOM 2499 N N . ILE A 1 309 ? -19.208 -5.916 -2.974 1.00 53.22 309 ILE A N 1
ATOM 2500 C CA . ILE A 1 309 ? -18.831 -7.330 -2.789 1.00 53.22 309 ILE A CA 1
ATOM 2501 C C . ILE A 1 309 ? -18.354 -7.990 -4.095 1.00 53.22 309 ILE A C 1
ATOM 2503 O O . ILE A 1 309 ? -17.559 -8.935 -4.048 1.00 53.22 309 ILE A O 1
ATOM 2507 N N . VAL A 1 310 ? -18.846 -7.550 -5.258 1.00 48.16 310 VAL A N 1
ATOM 2508 C CA . VAL A 1 310 ? -18.387 -8.062 -6.561 1.00 48.16 310 VAL A CA 1
ATOM 2509 C C . VAL A 1 310 ? -17.032 -7.451 -6.936 1.00 48.16 310 VAL A C 1
ATOM 2511 O O . VAL A 1 310 ? -16.146 -8.197 -7.339 1.00 48.16 310 VAL A O 1
ATOM 2514 N N . GLY A 1 311 ? -16.818 -6.149 -6.707 1.00 51.56 311 GLY A N 1
ATOM 2515 C CA . GLY A 1 311 ? -15.529 -5.491 -6.965 1.00 51.56 311 GLY A CA 1
ATOM 2516 C C . GLY A 1 311 ? -14.377 -5.988 -6.078 1.00 51.56 311 GLY A C 1
ATOM 2517 O O . GLY A 1 311 ? -13.273 -6.209 -6.571 1.00 51.56 311 GLY A O 1
ATOM 2518 N N . GLU A 1 312 ? -14.625 -6.241 -4.788 1.00 52.62 312 GLU A N 1
ATOM 2519 C CA . GLU A 1 312 ? -13.595 -6.742 -3.857 1.00 52.62 312 GLU A CA 1
ATOM 2520 C C . GLU A 1 312 ? -13.232 -8.223 -4.068 1.00 52.62 312 GLU A C 1
ATOM 2522 O O . GLU A 1 312 ? -12.158 -8.676 -3.666 1.00 52.62 312 GLU A O 1
ATOM 2527 N N . ARG A 1 313 ? -14.115 -9.022 -4.683 1.00 54.44 313 ARG A N 1
ATOM 2528 C CA . ARG A 1 313 ? -13.826 -10.441 -4.955 1.00 54.44 313 ARG A CA 1
ATOM 2529 C C . ARG A 1 313 ? -12.960 -10.653 -6.192 1.00 54.44 313 ARG A C 1
ATOM 2531 O O . ARG A 1 313 ? -12.262 -11.670 -6.232 1.00 54.44 313 ARG A O 1
ATOM 2538 N N . ASP A 1 314 ? -12.974 -9.718 -7.138 1.00 65.19 314 ASP A N 1
ATOM 2539 C CA . ASP A 1 314 ? -12.244 -9.848 -8.400 1.00 65.19 314 ASP A CA 1
ATOM 2540 C C . ASP A 1 314 ? -10.785 -9.370 -8.301 1.00 65.19 314 ASP A C 1
ATOM 2542 O O . ASP A 1 314 ? -9.904 -10.035 -8.845 1.00 65.19 314 ASP A O 1
ATOM 2546 N N . SER A 1 315 ? -10.479 -8.337 -7.504 1.00 77.56 315 SER A N 1
ATOM 2547 C CA . SER A 1 315 ? -9.132 -7.729 -7.440 1.00 77.56 315 SER A CA 1
ATOM 2548 C C . SER A 1 315 ? -8.001 -8.722 -7.131 1.00 77.56 315 SER A C 1
ATOM 2550 O O . SER A 1 315 ? -6.942 -8.717 -7.756 1.00 77.56 315 SER A O 1
ATOM 2552 N N . SER A 1 316 ? -8.202 -9.625 -6.174 1.00 79.81 316 SER A N 1
ATOM 2553 C CA . SER A 1 316 ? -7.167 -10.595 -5.817 1.00 79.81 316 SER A CA 1
ATOM 2554 C C . SER A 1 316 ? -7.089 -11.769 -6.787 1.00 79.81 316 SER A C 1
ATOM 2556 O O . SER A 1 316 ? -6.012 -12.350 -6.891 1.00 79.81 316 SER A O 1
ATOM 2558 N N . ASN A 1 317 ? -8.177 -12.130 -7.473 1.00 85.62 317 ASN A N 1
ATOM 2559 C CA . ASN A 1 317 ? -8.095 -13.134 -8.535 1.00 85.62 317 ASN A CA 1
ATOM 2560 C C . ASN A 1 317 ? -7.304 -12.557 -9.716 1.00 85.62 317 ASN A C 1
ATOM 2562 O O . ASN A 1 317 ? -6.416 -13.228 -10.232 1.00 85.62 317 ASN A O 1
ATOM 2566 N N . GLU A 1 318 ? -7.528 -11.285 -10.053 1.00 87.00 318 GLU A N 1
ATOM 2567 C CA . GLU A 1 318 ? -6.734 -10.559 -11.049 1.00 87.00 318 GLU A CA 1
ATOM 2568 C C . GLU A 1 318 ? -5.246 -10.498 -10.663 1.00 87.00 318 GLU A C 1
ATOM 2570 O O . GLU A 1 318 ? -4.379 -10.752 -11.498 1.00 87.00 318 GLU A O 1
ATOM 2575 N N . LEU A 1 319 ? -4.92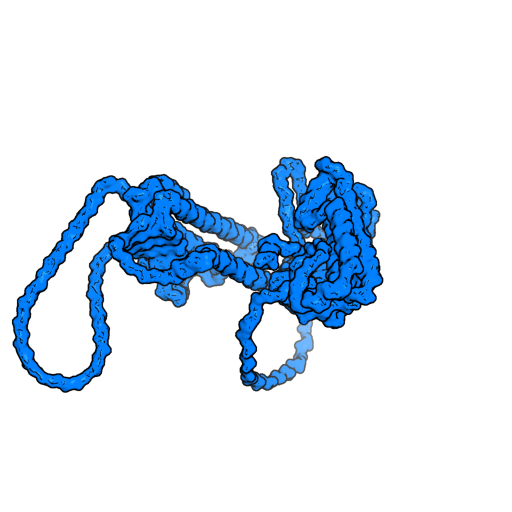0 -10.227 -9.391 1.00 88.38 319 LEU A N 1
ATOM 2576 C CA . LEU A 1 319 ? -3.531 -10.242 -8.909 1.00 88.38 319 LEU A CA 1
ATOM 2577 C C . LEU A 1 319 ? -2.905 -11.652 -8.907 1.00 88.38 319 LEU A C 1
ATOM 2579 O O . LEU A 1 319 ? -1.711 -11.787 -9.188 1.00 88.38 319 LEU A O 1
ATOM 2583 N N . GLU A 1 320 ? -3.678 -12.703 -8.603 1.00 92.94 320 GLU A N 1
ATOM 2584 C CA . GLU A 1 320 ? -3.239 -14.104 -8.730 1.00 92.94 320 GLU A CA 1
ATOM 2585 C C . GLU A 1 320 ? -2.908 -14.432 -10.197 1.00 92.94 320 GLU A C 1
ATOM 2587 O O . GLU A 1 320 ? -1.802 -14.892 -10.493 1.00 92.94 320 GLU A O 1
ATOM 2592 N N . GLU A 1 321 ? -3.812 -14.113 -11.126 1.00 90.00 321 GLU A N 1
ATOM 2593 C CA . GLU A 1 321 ? -3.626 -14.319 -12.568 1.00 90.00 321 GLU A CA 1
ATOM 2594 C C . GLU A 1 321 ? -2.451 -13.500 -13.126 1.00 90.00 321 GLU A C 1
ATOM 2596 O O . GLU A 1 321 ? -1.640 -14.019 -13.904 1.00 90.00 321 GLU A O 1
ATOM 2601 N N . LYS A 1 322 ? -2.291 -12.246 -12.679 1.00 90.31 322 LYS A N 1
ATOM 2602 C CA . LYS A 1 322 ? -1.142 -11.384 -13.000 1.00 90.31 322 LYS A CA 1
ATOM 2603 C C . LYS A 1 322 ? 0.168 -12.026 -12.544 1.00 90.31 322 LYS A C 1
ATOM 2605 O O . LYS A 1 322 ? 1.102 -12.118 -13.340 1.00 90.31 322 LYS A O 1
ATOM 2610 N N . ASN A 1 323 ? 0.237 -12.529 -11.309 1.00 93.00 323 ASN A N 1
ATOM 2611 C CA . ASN A 1 323 ? 1.423 -13.223 -10.795 1.00 93.00 323 ASN A CA 1
ATOM 2612 C C . ASN A 1 323 ? 1.743 -14.494 -11.583 1.00 93.00 323 ASN A C 1
ATOM 2614 O O . ASN A 1 323 ? 2.905 -14.731 -11.917 1.00 93.00 323 ASN A O 1
ATOM 2618 N N . GLU A 1 324 ? 0.738 -15.298 -11.931 1.00 93.38 324 GLU A N 1
ATOM 2619 C CA . GLU A 1 324 ? 0.947 -16.477 -12.773 1.00 93.38 324 GLU A CA 1
ATOM 2620 C C . GLU A 1 324 ? 1.456 -16.111 -14.172 1.00 93.38 324 GLU A C 1
ATOM 2622 O O . GLU A 1 324 ? 2.341 -16.784 -14.712 1.00 93.38 324 GLU A O 1
ATOM 2627 N N . SER A 1 325 ? 0.907 -15.051 -14.768 1.00 89.62 325 SER A N 1
ATOM 2628 C CA . SER A 1 325 ? 1.330 -14.543 -16.073 1.00 89.62 325 SER A CA 1
ATOM 2629 C C . SER A 1 325 ? 2.783 -14.061 -16.038 1.00 89.62 325 SER A C 1
ATOM 2631 O O . SER A 1 325 ? 3.606 -14.533 -16.826 1.00 89.62 325 SER A O 1
ATOM 2633 N N . LEU A 1 326 ? 3.139 -13.219 -15.063 1.00 85.75 326 LEU A N 1
ATOM 2634 C CA . LEU A 1 326 ? 4.504 -12.718 -14.868 1.00 85.75 326 LEU A CA 1
ATOM 2635 C C . LEU A 1 326 ? 5.495 -13.848 -14.550 1.00 85.75 326 LEU A C 1
ATOM 2637 O O . LEU A 1 326 ? 6.612 -13.861 -15.067 1.00 85.75 326 LEU A O 1
ATOM 2641 N N . GLY A 1 327 ? 5.075 -14.861 -13.788 1.00 90.69 327 GLY A N 1
ATOM 2642 C CA . GLY A 1 327 ? 5.868 -16.066 -13.547 1.00 90.69 327 GLY A CA 1
ATOM 2643 C C . GLY A 1 327 ? 6.178 -16.833 -14.835 1.00 90.69 327 GLY A C 1
ATOM 2644 O O . GLY A 1 327 ? 7.315 -17.260 -15.048 1.00 90.69 327 GLY A O 1
ATOM 2645 N N . LYS A 1 328 ? 5.196 -16.964 -15.739 1.00 90.06 328 LYS A N 1
ATOM 2646 C CA . LYS A 1 328 ? 5.402 -17.560 -17.072 1.00 90.06 328 LYS A CA 1
ATOM 2647 C C . LYS A 1 328 ? 6.336 -16.706 -17.930 1.00 90.06 328 LYS A C 1
ATOM 2649 O O . LYS A 1 328 ? 7.146 -17.279 -18.655 1.00 90.06 328 LYS A O 1
ATOM 2654 N N . VAL A 1 329 ? 6.248 -15.375 -17.855 1.00 83.88 329 VAL A N 1
ATOM 2655 C CA . VAL A 1 329 ? 7.173 -14.465 -18.554 1.00 83.88 329 VAL A CA 1
ATOM 2656 C C . VAL A 1 329 ? 8.604 -14.709 -18.082 1.00 83.88 329 VAL A C 1
ATOM 2658 O O . VAL A 1 329 ? 9.445 -15.068 -18.903 1.00 83.88 329 VAL A O 1
ATOM 2661 N N . LEU A 1 330 ? 8.863 -14.654 -16.772 1.00 90.88 330 LEU A N 1
ATOM 2662 C CA . LEU A 1 330 ? 10.195 -14.905 -16.216 1.00 90.88 330 LEU A CA 1
ATOM 2663 C C . LEU A 1 330 ? 10.736 -16.287 -16.620 1.00 90.88 330 LEU A C 1
ATOM 2665 O O . LEU A 1 330 ? 11.891 -16.410 -17.024 1.00 90.88 330 LEU A O 1
ATOM 2669 N N . GLN A 1 331 ? 9.903 -17.331 -16.582 1.00 93.56 331 GLN A N 1
ATOM 2670 C CA . GLN A 1 331 ? 10.304 -18.668 -17.033 1.00 93.56 331 GLN A CA 1
ATOM 2671 C C . GLN A 1 331 ? 10.688 -18.706 -18.515 1.00 93.56 331 GLN A C 1
ATOM 2673 O O . GLN A 1 331 ? 11.668 -19.361 -18.866 1.00 93.56 331 GLN A O 1
ATOM 2678 N N . ARG A 1 332 ? 9.941 -18.016 -19.389 1.00 90.38 332 ARG A N 1
ATOM 2679 C CA . ARG A 1 332 ? 10.271 -17.936 -20.819 1.00 90.38 332 ARG A CA 1
ATOM 2680 C C . ARG A 1 332 ? 11.587 -17.208 -21.040 1.00 90.38 332 ARG A C 1
ATOM 2682 O O . ARG A 1 332 ? 12.393 -17.714 -21.811 1.00 90.38 332 ARG A O 1
ATOM 2689 N N . VAL A 1 333 ? 11.810 -16.077 -20.367 1.00 85.00 333 VAL A N 1
ATOM 2690 C CA . VAL A 1 333 ? 13.059 -15.302 -20.472 1.00 85.00 333 VAL A CA 1
ATOM 2691 C C . VAL A 1 333 ? 14.248 -16.157 -20.015 1.00 85.00 333 VAL A C 1
ATOM 2693 O O . VAL A 1 333 ? 15.215 -16.322 -20.753 1.00 85.00 333 VAL A O 1
ATOM 2696 N N . LEU A 1 334 ? 14.131 -16.835 -18.867 1.00 90.38 334 LEU A N 1
ATOM 2697 C CA . LEU A 1 334 ? 15.167 -17.746 -18.361 1.00 90.38 334 LEU A CA 1
ATOM 2698 C C . LEU A 1 334 ? 15.398 -18.978 -19.256 1.00 90.38 334 LEU A C 1
ATOM 2700 O O . LEU A 1 334 ? 16.476 -19.573 -19.217 1.00 90.38 334 LEU A O 1
ATOM 2704 N N . ALA A 1 335 ? 14.412 -19.409 -20.043 1.00 92.81 335 ALA A N 1
ATOM 2705 C CA . ALA A 1 335 ? 14.538 -20.571 -20.923 1.00 92.81 335 ALA A CA 1
ATOM 2706 C C . ALA A 1 335 ? 15.216 -20.262 -22.271 1.00 92.81 335 ALA A C 1
ATOM 2708 O O . ALA A 1 335 ? 15.548 -21.202 -22.995 1.00 92.81 335 ALA A O 1
ATOM 2709 N N . ARG A 1 336 ? 15.424 -18.985 -22.624 1.00 91.25 336 ARG A N 1
ATOM 2710 C CA . ARG A 1 336 ? 16.079 -18.606 -23.886 1.00 91.25 336 ARG A CA 1
ATOM 2711 C C . ARG A 1 336 ? 17.542 -19.051 -23.907 1.00 91.25 336 ARG A C 1
ATOM 2713 O O . ARG A 1 336 ? 18.199 -19.129 -22.868 1.00 91.25 336 ARG A O 1
ATOM 2720 N N . GLN A 1 337 ? 18.019 -19.382 -25.109 1.00 87.94 337 GLN A N 1
ATOM 2721 C CA . GLN A 1 337 ? 19.403 -19.791 -25.353 1.00 87.94 337 GLN A CA 1
ATOM 2722 C C . GLN A 1 337 ? 20.358 -18.597 -25.223 1.00 87.94 337 GLN A C 1
ATOM 2724 O O . GLN A 1 337 ? 21.364 -18.711 -24.529 1.00 87.94 337 GLN A O 1
ATOM 2729 N N . ASP A 1 338 ? 19.979 -17.460 -25.810 1.00 89.19 338 ASP A N 1
ATOM 2730 C CA . ASP A 1 338 ? 20.649 -16.172 -25.645 1.00 89.19 338 ASP A CA 1
ATOM 2731 C C . ASP A 1 338 ? 19.855 -15.369 -24.609 1.00 89.19 338 ASP A C 1
ATOM 2733 O O . ASP A 1 338 ? 18.773 -14.853 -24.899 1.00 89.19 338 ASP A O 1
ATOM 2737 N N . ARG A 1 339 ? 20.328 -15.386 -23.361 1.00 86.75 339 ARG A N 1
ATOM 2738 C CA . ARG A 1 339 ? 19.672 -14.705 -22.239 1.00 86.75 339 ARG A CA 1
ATOM 2739 C C . ARG A 1 339 ? 20.127 -13.256 -22.198 1.00 86.75 339 ARG A C 1
ATOM 2741 O O . ARG A 1 339 ? 21.323 -13.009 -22.085 1.00 86.75 339 ARG A O 1
ATOM 2748 N N . ASP A 1 340 ? 19.169 -12.344 -22.269 1.00 83.56 340 ASP A N 1
ATOM 2749 C CA . ASP A 1 340 ? 19.390 -10.933 -21.982 1.00 83.56 340 ASP A CA 1
ATOM 2750 C C . ASP A 1 340 ? 19.241 -10.714 -20.468 1.00 83.56 340 ASP A C 1
ATOM 2752 O O . ASP A 1 340 ? 18.170 -10.954 -19.902 1.00 83.56 340 ASP A O 1
ATOM 2756 N N . ASP A 1 341 ? 20.335 -10.346 -19.799 1.00 79.31 341 ASP A N 1
ATOM 2757 C CA . ASP A 1 341 ? 20.362 -10.166 -18.345 1.00 79.31 341 ASP A CA 1
ATOM 2758 C C . ASP A 1 341 ? 19.478 -8.988 -17.897 1.00 79.31 341 ASP A C 1
ATOM 2760 O O . ASP A 1 341 ? 18.892 -9.061 -16.811 1.00 79.31 341 ASP A O 1
ATOM 2764 N N . ASP A 1 342 ? 19.298 -7.973 -18.751 1.00 77.12 342 ASP A N 1
ATOM 2765 C CA . ASP A 1 342 ? 18.417 -6.831 -18.484 1.00 77.12 342 ASP A CA 1
ATOM 2766 C C . ASP A 1 342 ? 16.943 -7.272 -18.528 1.00 77.12 342 ASP A C 1
ATOM 2768 O O . ASP A 1 342 ? 16.167 -7.002 -17.612 1.00 77.12 342 ASP A O 1
ATOM 2772 N N . GLU A 1 343 ? 16.561 -8.078 -19.525 1.00 76.62 343 GLU A N 1
ATOM 2773 C CA . GLU A 1 343 ? 15.203 -8.636 -19.619 1.00 76.62 343 GLU A CA 1
ATOM 2774 C C . GLU A 1 343 ? 14.890 -9.583 -18.444 1.00 76.62 343 GLU A C 1
ATOM 2776 O O . GLU A 1 343 ? 13.768 -9.617 -17.926 1.00 76.62 343 GLU A O 1
ATOM 2781 N N . VAL A 1 344 ? 15.881 -10.364 -17.986 1.00 80.00 344 VAL A N 1
ATOM 2782 C CA . VAL A 1 344 ? 15.742 -11.210 -16.787 1.00 80.00 344 VAL A CA 1
ATOM 2783 C C . VAL A 1 344 ? 15.532 -10.349 -15.545 1.00 80.00 344 VAL A C 1
ATOM 2785 O O . VAL A 1 344 ? 14.722 -10.708 -14.683 1.00 80.00 344 VAL A O 1
ATOM 2788 N N . TRP A 1 345 ? 16.269 -9.245 -15.428 1.00 84.94 345 TRP A N 1
ATOM 2789 C CA . TRP A 1 345 ? 16.141 -8.314 -14.317 1.00 84.94 345 TRP A CA 1
ATOM 2790 C C . TRP A 1 345 ? 14.740 -7.700 -14.254 1.00 84.94 345 TRP A C 1
ATOM 2792 O O . TRP A 1 345 ? 14.085 -7.794 -13.212 1.00 84.94 345 TRP A O 1
ATOM 2802 N N . ASP A 1 346 ? 14.243 -7.177 -15.373 1.00 78.88 346 ASP A N 1
ATOM 2803 C CA . ASP A 1 346 ? 12.923 -6.547 -15.469 1.00 78.88 346 ASP A CA 1
ATOM 2804 C C . ASP A 1 346 ? 11.792 -7.532 -15.164 1.00 78.88 346 ASP A C 1
ATOM 2806 O O . ASP A 1 346 ? 10.864 -7.231 -14.404 1.00 78.88 346 ASP A O 1
ATOM 2810 N N . ALA A 1 347 ? 11.890 -8.756 -15.693 1.00 74.75 347 ALA A N 1
ATOM 2811 C CA . ALA A 1 347 ? 10.916 -9.805 -15.417 1.00 74.75 347 ALA A CA 1
ATOM 2812 C C . ALA A 1 347 ? 10.887 -10.186 -13.926 1.00 74.75 347 ALA A C 1
ATOM 2814 O O . ALA A 1 347 ? 9.812 -10.448 -13.373 1.00 74.75 347 ALA A O 1
ATOM 2815 N N . ARG A 1 348 ? 12.049 -10.207 -13.256 1.00 89.00 348 ARG A N 1
ATOM 2816 C CA . ARG A 1 348 ? 12.129 -10.434 -11.804 1.00 89.00 348 ARG A CA 1
ATOM 2817 C C . ARG A 1 348 ? 11.515 -9.284 -11.025 1.00 89.00 348 ARG A C 1
ATOM 2819 O O . ARG A 1 348 ? 10.773 -9.558 -10.085 1.00 89.00 348 ARG A O 1
ATOM 2826 N N . GLU A 1 349 ? 11.781 -8.042 -11.415 1.00 86.50 349 GLU A N 1
ATOM 2827 C CA . GLU A 1 349 ? 11.278 -6.870 -10.700 1.00 86.50 349 GLU A CA 1
ATOM 2828 C C . GLU A 1 349 ? 9.755 -6.753 -10.795 1.00 86.50 349 GLU A C 1
ATOM 2830 O O . GLU A 1 349 ? 9.079 -6.631 -9.770 1.00 86.50 349 GLU A O 1
ATOM 2835 N N . CYS A 1 350 ? 9.194 -6.924 -11.996 1.00 84.81 350 CYS A N 1
ATOM 2836 C CA . CYS A 1 350 ? 7.744 -6.932 -12.199 1.00 84.81 350 CYS A CA 1
ATOM 2837 C C . CYS A 1 350 ? 7.063 -8.019 -11.354 1.00 84.81 350 CYS A C 1
ATOM 2839 O O . CYS A 1 350 ? 6.053 -7.772 -10.688 1.00 84.81 350 CYS A O 1
ATOM 2841 N N . LEU A 1 351 ? 7.627 -9.233 -11.349 1.00 91.69 351 LEU A N 1
ATOM 2842 C CA . LEU A 1 351 ? 7.089 -10.346 -10.571 1.00 91.69 351 LEU A CA 1
ATOM 2843 C C . LEU A 1 351 ? 7.247 -10.122 -9.058 1.00 91.69 351 LEU A C 1
ATOM 2845 O O . LEU A 1 351 ? 6.334 -10.431 -8.292 1.00 91.69 351 LEU A O 1
ATOM 2849 N N . ARG A 1 352 ? 8.375 -9.557 -8.610 1.00 96.12 352 ARG A N 1
ATOM 2850 C CA . ARG A 1 352 ? 8.633 -9.225 -7.202 1.00 96.12 352 ARG A CA 1
ATOM 2851 C C . ARG A 1 352 ? 7.617 -8.210 -6.693 1.00 96.12 352 ARG A C 1
ATOM 2853 O O . ARG A 1 352 ? 7.020 -8.436 -5.638 1.00 96.12 352 ARG A O 1
ATOM 2860 N N . GLN A 1 353 ? 7.402 -7.122 -7.433 1.00 91.56 353 GLN A N 1
ATOM 2861 C CA . GLN A 1 353 ? 6.413 -6.106 -7.086 1.00 91.56 353 GLN A CA 1
ATOM 2862 C C . GLN A 1 353 ? 5.007 -6.713 -7.004 1.00 91.56 353 GLN A C 1
ATOM 2864 O O . GLN A 1 353 ? 4.310 -6.528 -6.008 1.00 91.56 353 GLN A O 1
ATOM 2869 N N . SER A 1 354 ? 4.621 -7.509 -7.999 1.00 92.06 354 SER A N 1
ATOM 2870 C CA . SER A 1 354 ? 3.299 -8.137 -8.043 1.00 92.06 354 SER A CA 1
ATOM 2871 C C . SER A 1 354 ? 3.097 -9.173 -6.913 1.00 92.06 354 SER A C 1
ATOM 2873 O O . SER A 1 354 ? 2.002 -9.305 -6.359 1.00 92.06 354 SER A O 1
ATOM 2875 N N . HIS A 1 355 ? 4.158 -9.852 -6.457 1.00 96.56 355 HIS A N 1
ATOM 2876 C CA . HIS A 1 355 ? 4.118 -10.665 -5.235 1.00 96.56 355 HIS A CA 1
ATOM 2877 C C . HIS A 1 355 ? 3.973 -9.834 -3.952 1.00 96.56 355 HIS A C 1
ATOM 2879 O O . HIS A 1 355 ? 3.289 -10.273 -3.027 1.00 96.56 355 HIS A O 1
ATOM 2885 N N . MET A 1 356 ? 4.582 -8.648 -3.874 1.00 95.56 356 MET A N 1
ATOM 2886 C CA . MET A 1 356 ? 4.389 -7.738 -2.737 1.00 95.56 356 MET A CA 1
ATOM 2887 C C . MET A 1 356 ? 2.950 -7.210 -2.673 1.00 95.56 356 MET A C 1
ATOM 2889 O O . MET A 1 356 ? 2.354 -7.208 -1.594 1.00 95.56 356 MET A O 1
ATOM 2893 N N . GLU A 1 357 ? 2.378 -6.821 -3.816 1.00 92.38 357 GLU A N 1
ATOM 2894 C CA . GLU A 1 357 ? 0.979 -6.386 -3.952 1.00 92.38 357 GLU A CA 1
ATOM 2895 C C . GLU A 1 357 ? 0.013 -7.494 -3.515 1.00 92.38 357 GLU A C 1
ATOM 2897 O O . GLU A 1 357 ? -0.790 -7.296 -2.601 1.00 92.38 357 GLU A O 1
ATOM 2902 N N . LEU A 1 358 ? 0.155 -8.695 -4.087 1.00 93.38 358 LEU A N 1
ATOM 2903 C CA . LEU A 1 358 ? -0.691 -9.838 -3.743 1.00 93.38 358 LEU A CA 1
ATOM 2904 C C . LEU A 1 358 ? -0.530 -10.257 -2.271 1.00 93.38 358 LEU A C 1
ATOM 2906 O O . LEU A 1 358 ? -1.508 -10.583 -1.599 1.00 93.38 358 LEU A O 1
ATOM 2910 N N . GLY A 1 359 ? 0.698 -10.230 -1.744 1.00 93.44 359 GLY A N 1
ATOM 2911 C CA . GLY A 1 359 ? 0.964 -10.538 -0.341 1.00 93.44 359 GLY A CA 1
ATOM 2912 C C . GLY A 1 359 ? 0.242 -9.586 0.613 1.00 93.44 359 GLY A C 1
ATOM 2913 O O . GLY A 1 359 ? -0.342 -10.032 1.602 1.00 93.44 359 GLY A O 1
ATOM 2914 N N . ASN A 1 360 ? 0.235 -8.289 0.297 1.00 91.31 360 ASN A N 1
ATOM 2915 C CA . ASN A 1 360 ? -0.488 -7.280 1.068 1.00 91.31 360 ASN A CA 1
ATOM 2916 C C . ASN A 1 360 ? -2.006 -7.458 0.974 1.00 91.31 360 ASN A C 1
ATOM 2918 O O . ASN A 1 360 ? -2.682 -7.386 1.999 1.00 91.31 360 ASN A O 1
ATOM 2922 N N . GLU A 1 361 ? -2.531 -7.754 -0.211 1.00 89.94 361 GLU A N 1
ATOM 2923 C CA . GLU A 1 361 ? -3.958 -8.019 -0.411 1.00 89.94 361 GLU A CA 1
ATOM 2924 C C . GLU A 1 361 ? -4.435 -9.218 0.429 1.00 89.94 361 GLU A C 1
ATOM 2926 O O . GLU A 1 361 ? -5.455 -9.166 1.124 1.00 89.94 361 GLU A O 1
ATOM 2931 N N . TYR A 1 362 ? -3.644 -10.294 0.477 1.00 91.44 362 TYR A N 1
ATOM 2932 C CA . TYR A 1 362 ? -3.945 -11.413 1.366 1.00 91.44 362 TYR A CA 1
ATOM 2933 C C . TYR A 1 362 ? -3.802 -11.080 2.845 1.00 91.44 362 TYR A C 1
ATOM 2935 O O . TYR A 1 362 ? -4.566 -11.606 3.656 1.00 91.44 362 TYR A O 1
ATOM 2943 N N . LEU A 1 363 ? -2.819 -10.260 3.215 1.00 88.44 363 LEU A N 1
ATOM 2944 C CA . LEU A 1 363 ? -2.561 -9.909 4.605 1.00 88.44 363 LEU A CA 1
ATOM 2945 C C . LEU A 1 363 ? -3.691 -9.050 5.185 1.00 88.44 363 LEU A C 1
ATOM 2947 O O . LEU A 1 363 ? -4.198 -9.362 6.264 1.00 88.44 363 LEU A O 1
ATOM 2951 N N . TRP A 1 364 ? -4.086 -7.995 4.472 1.00 86.75 364 TRP A N 1
ATOM 2952 C CA . TRP A 1 364 ? -4.973 -6.957 4.996 1.00 86.75 364 TRP A CA 1
ATOM 2953 C C . TRP A 1 364 ? -6.439 -7.186 4.637 1.00 86.75 364 TRP A C 1
ATOM 2955 O O . TRP A 1 364 ? -7.289 -7.121 5.529 1.00 86.75 364 TRP A O 1
ATOM 2965 N N . SER A 1 365 ? -6.722 -7.509 3.374 1.00 85.50 365 SER A N 1
ATOM 2966 C CA . SER A 1 365 ? -8.086 -7.623 2.848 1.00 85.50 365 SER A CA 1
ATOM 2967 C C . SER A 1 365 ? -8.665 -9.007 3.148 1.00 85.50 365 SER A C 1
ATOM 2969 O O . SER A 1 365 ? -9.654 -9.148 3.869 1.00 85.50 365 SER A O 1
ATOM 2971 N N . LYS A 1 366 ? -8.002 -10.073 2.678 1.00 84.19 366 LYS A N 1
ATOM 2972 C CA . LYS A 1 366 ? -8.532 -11.450 2.786 1.00 84.19 366 LYS A CA 1
ATOM 2973 C C . LYS A 1 366 ? -8.206 -12.161 4.100 1.00 84.19 366 LYS A C 1
ATOM 2975 O O . LYS A 1 366 ? -8.869 -13.140 4.445 1.00 84.19 366 LYS A O 1
ATOM 2980 N N . ARG A 1 367 ? -7.178 -11.704 4.821 1.00 87.75 367 ARG A N 1
ATOM 2981 C CA . ARG A 1 367 ? -6.593 -12.378 5.998 1.00 87.75 367 ARG A CA 1
ATOM 2982 C C . ARG A 1 367 ? -6.181 -13.839 5.729 1.00 87.75 367 ARG A C 1
ATOM 2984 O O . ARG A 1 367 ? -6.239 -14.688 6.623 1.00 87.75 367 ARG A O 1
ATOM 2991 N N . ASP A 1 368 ? -5.730 -14.140 4.509 1.00 92.50 368 ASP A N 1
ATOM 2992 C CA . ASP A 1 368 ? -5.173 -15.445 4.121 1.00 92.50 368 ASP A CA 1
ATOM 2993 C C . ASP A 1 368 ? -3.658 -15.470 4.381 1.00 92.50 368 ASP A C 1
ATOM 2995 O O . ASP A 1 368 ? -2.821 -15.329 3.488 1.00 92.50 368 ASP A O 1
ATOM 2999 N N . PHE A 1 369 ? -3.292 -15.610 5.657 1.00 92.88 369 PHE A N 1
ATOM 3000 C CA . PHE A 1 369 ? -1.893 -15.522 6.085 1.00 92.88 369 PHE A CA 1
ATOM 3001 C C . PHE A 1 369 ? -0.950 -16.543 5.424 1.00 92.88 369 PHE A C 1
ATOM 3003 O O . PHE A 1 369 ? 0.185 -16.174 5.130 1.00 92.88 369 PHE A O 1
ATOM 3010 N N . PRO A 1 370 ? -1.333 -17.817 5.190 1.00 95.31 370 PRO A N 1
ATOM 3011 C CA . PRO A 1 370 ? -0.489 -18.742 4.436 1.00 95.31 370 PRO A CA 1
ATOM 3012 C C . PRO A 1 370 ? -0.125 -18.232 3.037 1.00 95.31 370 PRO A C 1
ATOM 3014 O O . PRO A 1 370 ? 1.057 -18.253 2.694 1.00 95.31 370 PRO A O 1
ATOM 3017 N N . LYS A 1 371 ? -1.101 -17.732 2.267 1.00 95.69 371 LYS A N 1
ATOM 3018 C CA . LYS A 1 371 ? -0.843 -17.202 0.921 1.00 95.69 371 LYS A CA 1
ATOM 3019 C C . LYS A 1 371 ? -0.079 -15.874 0.940 1.00 95.69 371 LYS A C 1
ATOM 3021 O O . LYS A 1 371 ? 0.811 -15.665 0.112 1.00 95.69 371 LYS A O 1
ATOM 3026 N N . ALA A 1 372 ? -0.364 -15.003 1.912 1.00 93.44 372 ALA A N 1
ATOM 3027 C CA . ALA A 1 372 ? 0.408 -13.778 2.131 1.00 93.44 372 ALA A CA 1
ATOM 3028 C C . ALA A 1 372 ? 1.890 -14.099 2.385 1.00 93.44 372 ALA A C 1
ATOM 3030 O O . ALA A 1 372 ? 2.779 -13.563 1.726 1.00 93.44 372 ALA A O 1
ATOM 3031 N N . GLN A 1 373 ? 2.153 -15.041 3.298 1.00 95.94 373 GLN A N 1
ATOM 3032 C CA . GLN A 1 373 ? 3.504 -15.479 3.639 1.00 95.94 373 GLN A CA 1
ATOM 3033 C C . GLN A 1 373 ? 4.236 -16.077 2.436 1.00 95.94 373 GLN A C 1
ATOM 3035 O O . GLN A 1 373 ? 5.419 -15.797 2.246 1.00 95.94 373 GLN A O 1
ATOM 3040 N N . GLU A 1 374 ? 3.557 -16.910 1.645 1.00 97.31 374 GLU A N 1
ATOM 3041 C CA . GLU A 1 374 ? 4.126 -17.477 0.423 1.00 97.31 374 GLU A CA 1
ATOM 3042 C C . GLU A 1 374 ? 4.527 -16.370 -0.556 1.00 97.31 374 GLU A C 1
ATOM 3044 O O . GLU A 1 374 ? 5.661 -16.361 -1.031 1.00 97.31 374 GLU A O 1
ATOM 3049 N N . SER A 1 375 ? 3.649 -15.393 -0.782 1.00 96.50 375 SER A N 1
ATOM 3050 C CA . SER A 1 375 ? 3.908 -14.273 -1.692 1.00 96.50 375 SER A CA 1
ATOM 3051 C C . SER A 1 375 ? 5.119 -13.441 -1.248 1.00 96.50 375 SER A C 1
ATOM 3053 O O . SER A 1 375 ? 6.031 -13.213 -2.043 1.00 96.50 375 SER A O 1
ATOM 3055 N N . PHE A 1 376 ? 5.217 -13.082 0.039 1.00 97.31 376 PHE A N 1
ATOM 3056 C CA . PHE A 1 376 ? 6.389 -12.363 0.559 1.00 97.31 376 PHE A CA 1
ATOM 3057 C C . PHE A 1 376 ? 7.680 -13.190 0.475 1.00 97.31 376 PHE A C 1
ATOM 3059 O O . PHE A 1 376 ? 8.738 -12.646 0.167 1.00 97.31 376 PHE A O 1
ATOM 3066 N N . GLN A 1 377 ? 7.617 -14.511 0.678 1.00 98.00 377 GLN A N 1
ATOM 3067 C CA . GLN A 1 377 ? 8.780 -15.388 0.500 1.00 98.00 377 GLN A CA 1
ATOM 3068 C C . GLN A 1 377 ? 9.240 -15.465 -0.959 1.00 98.00 377 GLN A C 1
ATOM 3070 O O . GLN A 1 377 ? 10.445 -15.529 -1.204 1.00 98.00 377 GLN A O 1
ATOM 3075 N N . GLN A 1 378 ? 8.319 -15.456 -1.928 1.00 97.88 378 GLN A N 1
ATOM 3076 C CA . GLN A 1 378 ? 8.693 -15.396 -3.344 1.00 97.88 378 GLN A CA 1
ATOM 3077 C C . GLN A 1 378 ? 9.333 -14.048 -3.689 1.00 97.88 378 GLN A C 1
ATOM 3079 O O . GLN A 1 378 ? 10.386 -14.033 -4.323 1.00 97.88 378 GLN A O 1
ATOM 3084 N N . ALA A 1 379 ? 8.791 -12.932 -3.186 1.00 96.12 379 ALA A N 1
ATOM 3085 C CA . ALA A 1 379 ? 9.413 -11.617 -3.345 1.00 96.12 379 ALA A CA 1
ATOM 3086 C C . ALA A 1 379 ? 10.843 -11.583 -2.766 1.00 96.12 379 ALA A C 1
ATOM 3088 O O . ALA A 1 379 ? 11.768 -11.151 -3.449 1.00 96.12 379 ALA A O 1
ATOM 3089 N N . GLN A 1 380 ? 11.066 -12.122 -1.559 1.00 97.44 380 GLN A N 1
ATOM 3090 C CA . GLN A 1 380 ? 12.411 -12.232 -0.969 1.00 97.44 380 GLN A CA 1
ATOM 3091 C C . GLN A 1 380 ? 13.380 -13.049 -1.836 1.00 97.44 380 GLN A C 1
ATOM 3093 O O . GLN A 1 380 ? 14.560 -12.712 -1.923 1.00 97.44 380 GLN A O 1
ATOM 3098 N N . ARG A 1 381 ? 12.914 -14.152 -2.438 1.00 97.88 381 ARG A N 1
ATOM 3099 C CA . ARG A 1 381 ? 13.746 -14.987 -3.320 1.00 97.88 381 ARG A CA 1
ATOM 3100 C C . ARG A 1 381 ? 14.151 -14.227 -4.577 1.00 97.88 381 ARG A C 1
ATOM 3102 O O . ARG A 1 381 ? 15.324 -14.249 -4.917 1.00 97.88 381 ARG A O 1
ATOM 3109 N N . LEU A 1 382 ? 13.215 -13.518 -5.206 1.00 96.12 382 LEU A N 1
ATOM 3110 C CA . LEU A 1 382 ? 13.491 -12.728 -6.407 1.00 96.12 382 LEU A CA 1
ATOM 3111 C C . LEU A 1 382 ? 14.520 -11.623 -6.139 1.00 96.12 382 LEU A C 1
ATOM 3113 O O . LEU A 1 382 ? 15.452 -11.479 -6.925 1.00 96.12 382 LEU A O 1
ATOM 3117 N N . VAL A 1 383 ? 14.426 -10.933 -4.995 1.00 95.25 383 VAL A N 1
ATOM 3118 C CA . VAL A 1 383 ? 15.427 -9.925 -4.595 1.00 95.25 383 VAL A CA 1
ATOM 3119 C C . VAL A 1 383 ? 16.803 -10.553 -4.370 1.00 95.25 383 VAL A C 1
ATOM 3121 O O . VAL A 1 383 ? 17.812 -9.988 -4.779 1.00 95.25 383 VAL A O 1
ATOM 3124 N N . LYS A 1 384 ? 16.875 -11.742 -3.758 1.00 96.44 384 LYS A N 1
ATOM 3125 C CA . LYS A 1 384 ? 18.152 -12.459 -3.592 1.00 96.44 384 LYS A CA 1
ATOM 3126 C C . LYS A 1 384 ? 18.747 -12.884 -4.930 1.00 96.44 384 LYS A C 1
ATOM 3128 O O . LYS A 1 384 ? 19.938 -12.700 -5.141 1.00 96.44 384 LYS A O 1
ATOM 3133 N N . ASP A 1 385 ? 17.923 -13.378 -5.848 1.00 93.19 385 ASP A N 1
ATOM 3134 C CA . ASP A 1 385 ? 18.365 -13.733 -7.196 1.00 93.19 385 ASP A CA 1
ATOM 3135 C C . ASP A 1 385 ? 18.880 -12.502 -7.971 1.00 93.19 385 ASP A C 1
ATOM 3137 O O . ASP A 1 385 ? 19.851 -12.609 -8.730 1.00 93.19 385 ASP A O 1
ATOM 3141 N N . GLN A 1 386 ? 18.251 -11.333 -7.784 1.00 91.19 386 GLN A N 1
ATOM 3142 C CA . GLN A 1 386 ? 18.728 -10.046 -8.309 1.00 91.19 386 GLN A CA 1
ATOM 3143 C C . GLN A 1 386 ? 20.061 -9.649 -7.660 1.00 91.19 386 GLN A C 1
ATOM 3145 O O . GLN A 1 386 ? 21.013 -9.368 -8.384 1.00 91.19 386 GLN A O 1
ATOM 3150 N N . GLN A 1 387 ? 20.185 -9.734 -6.332 1.00 91.56 387 GLN A N 1
ATOM 3151 C CA . GLN A 1 387 ? 21.429 -9.452 -5.604 1.00 91.56 387 GLN A CA 1
ATOM 3152 C C . GLN A 1 387 ? 22.586 -10.349 -6.052 1.00 91.56 387 GLN A C 1
ATOM 3154 O O . GLN A 1 387 ? 23.682 -9.859 -6.307 1.00 91.56 387 GLN A O 1
ATOM 3159 N N . ASP A 1 388 ? 22.352 -11.650 -6.208 1.00 91.62 388 ASP A N 1
ATOM 3160 C CA . ASP A 1 388 ? 23.366 -12.596 -6.678 1.00 91.62 388 ASP A CA 1
ATOM 3161 C C . ASP A 1 388 ? 23.775 -12.320 -8.131 1.00 91.62 388 ASP A C 1
ATOM 3163 O O . ASP A 1 388 ? 24.908 -12.585 -8.538 1.00 91.62 388 ASP A O 1
ATOM 3167 N N . SER A 1 389 ? 22.857 -11.803 -8.950 1.00 84.94 389 SER A N 1
ATOM 3168 C CA . SER A 1 389 ? 23.157 -11.400 -10.328 1.00 84.94 389 SER A CA 1
ATOM 3169 C C . SER A 1 389 ? 23.971 -10.106 -10.349 1.00 84.94 389 SER A C 1
ATOM 3171 O O . SER A 1 389 ? 25.031 -10.080 -10.966 1.00 84.94 389 SER A O 1
ATOM 3173 N N . HIS A 1 390 ? 23.558 -9.101 -9.579 1.00 86.50 390 HIS A N 1
ATOM 3174 C CA . HIS A 1 390 ? 24.276 -7.841 -9.415 1.00 86.50 390 HIS A CA 1
ATOM 3175 C C . HIS A 1 390 ? 25.703 -8.054 -8.881 1.00 86.50 390 HIS A C 1
ATOM 3177 O O . HIS A 1 390 ? 26.666 -7.625 -9.508 1.00 86.50 390 HIS A O 1
ATOM 3183 N N . ASN A 1 391 ? 25.869 -8.833 -7.808 1.00 87.81 391 ASN A N 1
ATOM 3184 C CA . ASN A 1 391 ? 27.184 -9.137 -7.236 1.00 87.81 391 ASN A CA 1
ATOM 3185 C C . ASN A 1 391 ? 28.112 -9.839 -8.243 1.00 87.81 391 ASN A C 1
ATOM 3187 O O . ASN A 1 391 ? 29.320 -9.611 -8.238 1.00 87.81 391 ASN A O 1
ATOM 3191 N N . ARG A 1 392 ? 27.571 -10.700 -9.118 1.00 86.19 392 ARG A N 1
ATOM 3192 C CA . ARG A 1 392 ? 28.362 -11.343 -10.180 1.00 86.19 392 ARG A CA 1
ATOM 3193 C C . ARG A 1 392 ? 28.827 -10.343 -11.229 1.00 86.19 392 ARG A C 1
ATOM 3195 O O . ARG A 1 392 ? 29.973 -10.449 -11.659 1.00 86.19 392 ARG A O 1
ATOM 3202 N N . VAL A 1 393 ? 27.980 -9.391 -11.618 1.00 79.00 393 VAL A N 1
ATOM 3203 C CA . VAL A 1 393 ? 28.368 -8.311 -12.534 1.00 79.00 393 VAL A CA 1
ATOM 3204 C C . VAL A 1 393 ? 29.494 -7.501 -11.900 1.00 79.00 393 VAL A C 1
ATOM 3206 O O . VAL A 1 393 ? 30.593 -7.509 -12.440 1.00 79.00 393 VAL A O 1
ATOM 3209 N N . VAL A 1 394 ? 29.293 -6.968 -10.692 1.00 80.69 394 VAL A N 1
ATOM 3210 C CA . VAL A 1 394 ? 30.301 -6.178 -9.959 1.00 80.69 394 VAL A CA 1
ATOM 3211 C C . VAL A 1 394 ? 31.654 -6.892 -9.867 1.00 80.69 394 VAL A C 1
ATOM 3213 O O . VAL A 1 394 ? 32.693 -6.303 -10.162 1.00 80.69 394 VAL A O 1
ATOM 3216 N N . LEU A 1 395 ? 31.655 -8.186 -9.528 1.00 82.94 395 LEU A N 1
ATOM 3217 C CA . LEU A 1 395 ? 32.882 -8.984 -9.420 1.00 82.94 395 LEU A CA 1
ATOM 3218 C C . LEU A 1 395 ? 33.564 -9.272 -10.764 1.00 82.94 395 LEU A C 1
ATOM 3220 O O . LEU A 1 395 ? 34.776 -9.476 -10.794 1.00 82.94 395 LEU A O 1
ATOM 3224 N N . THR A 1 396 ? 32.812 -9.362 -11.862 1.00 79.19 396 THR A N 1
ATOM 3225 C CA . THR A 1 396 ? 33.370 -9.711 -13.180 1.00 79.19 396 THR A CA 1
ATOM 3226 C C . THR A 1 396 ? 33.852 -8.489 -13.949 1.00 79.19 396 THR A C 1
ATOM 3228 O O . THR A 1 396 ? 34.866 -8.578 -14.642 1.00 79.19 396 THR A O 1
ATOM 3231 N N . SER A 1 397 ? 33.175 -7.350 -13.808 1.00 76.56 397 SER A N 1
ATOM 3232 C CA . SER A 1 397 ? 33.536 -6.088 -14.459 1.00 76.56 397 SER A CA 1
ATOM 3233 C C . SER A 1 397 ? 34.441 -5.189 -13.610 1.00 76.56 397 SER A C 1
ATOM 3235 O O . SER A 1 397 ? 34.943 -4.198 -14.138 1.00 76.56 397 SER A O 1
ATOM 3237 N N . ASN A 1 398 ? 34.688 -5.529 -12.334 1.00 82.06 398 ASN A N 1
ATOM 3238 C CA . ASN A 1 398 ? 35.275 -4.619 -11.337 1.00 82.06 398 ASN A CA 1
ATOM 3239 C C . ASN A 1 398 ? 34.543 -3.263 -11.318 1.00 82.06 398 ASN A C 1
ATOM 3241 O O . ASN A 1 398 ? 35.172 -2.205 -11.251 1.00 82.06 398 ASN A O 1
ATOM 3245 N N . ASP A 1 399 ? 33.218 -3.307 -11.459 1.00 75.38 399 ASP A N 1
ATOM 3246 C CA . ASP A 1 399 ? 32.371 -2.125 -11.567 1.00 75.38 399 ASP A CA 1
ATOM 3247 C C . ASP A 1 399 ? 32.087 -1.537 -10.183 1.00 75.38 399 ASP A C 1
ATOM 3249 O O . ASP A 1 399 ? 31.224 -2.011 -9.445 1.00 75.38 399 ASP A O 1
ATOM 3253 N N . ASP A 1 400 ? 32.860 -0.506 -9.850 1.00 81.12 400 ASP A N 1
ATOM 3254 C CA . ASP A 1 400 ? 32.758 0.294 -8.627 1.00 81.12 400 ASP A CA 1
ATOM 3255 C C . ASP A 1 400 ? 32.097 1.657 -8.917 1.00 81.12 400 ASP A C 1
ATOM 3257 O O . ASP A 1 400 ? 32.542 2.713 -8.463 1.00 81.12 400 ASP A O 1
ATOM 3261 N N . THR A 1 401 ? 31.081 1.665 -9.785 1.00 82.06 401 THR A N 1
ATOM 3262 C CA . THR A 1 401 ? 30.354 2.890 -10.145 1.00 82.06 401 THR A CA 1
ATOM 3263 C C . THR A 1 401 ? 29.316 3.280 -9.086 1.00 82.06 401 THR A C 1
ATOM 3265 O O . THR A 1 401 ? 28.700 2.405 -8.474 1.00 82.06 401 THR A O 1
ATOM 3268 N N . PRO A 1 402 ? 29.045 4.586 -8.884 1.00 78.19 402 PRO A N 1
ATOM 3269 C CA . PRO A 1 402 ? 27.981 5.055 -7.990 1.00 78.19 402 PRO A CA 1
ATOM 3270 C C . PRO A 1 402 ? 26.614 4.425 -8.286 1.00 78.19 402 PRO A C 1
ATOM 3272 O O . PRO A 1 402 ? 25.848 4.142 -7.368 1.00 78.19 402 PRO A O 1
ATOM 3275 N N . GLU A 1 403 ? 26.313 4.172 -9.561 1.00 78.88 403 GLU A N 1
ATOM 3276 C CA . GLU A 1 403 ? 25.090 3.505 -10.007 1.00 78.88 403 GLU A CA 1
ATOM 3277 C C . GLU A 1 403 ? 24.988 2.069 -9.474 1.00 78.88 403 GLU A C 1
ATOM 3279 O O . GLU A 1 403 ? 23.925 1.652 -9.012 1.00 78.88 403 GLU A O 1
ATOM 3284 N N . SER A 1 404 ? 26.100 1.333 -9.482 1.00 79.06 404 SER A N 1
ATOM 3285 C CA . SER A 1 404 ? 26.186 -0.011 -8.913 1.00 79.06 404 SER A CA 1
ATOM 3286 C C . SER A 1 404 ? 25.886 -0.000 -7.407 1.00 79.06 404 SER A C 1
ATOM 3288 O O . SER A 1 404 ? 25.042 -0.764 -6.934 1.00 79.06 404 SER A O 1
ATOM 3290 N N . HIS A 1 405 ? 26.471 0.948 -6.665 1.00 83.50 405 HIS A N 1
ATOM 3291 C CA . HIS A 1 405 ? 26.199 1.129 -5.233 1.00 83.50 405 HIS A CA 1
ATOM 3292 C C . HIS A 1 405 ? 24.726 1.453 -4.950 1.00 83.50 405 HIS A C 1
ATOM 3294 O O . HIS A 1 405 ? 24.124 0.854 -4.057 1.00 83.50 405 HIS A O 1
ATOM 3300 N N . VAL A 1 406 ? 24.103 2.331 -5.747 1.00 84.00 406 VAL A N 1
ATOM 3301 C CA . VAL A 1 406 ? 22.663 2.647 -5.635 1.00 84.00 406 VAL A CA 1
ATOM 3302 C C . VAL A 1 406 ? 21.804 1.393 -5.821 1.00 84.00 406 VAL A C 1
ATOM 3304 O O . VAL A 1 406 ? 20.873 1.160 -5.047 1.00 84.00 406 VAL A O 1
ATOM 3307 N N . ILE A 1 407 ? 22.116 0.554 -6.814 1.00 84.12 407 ILE A N 1
ATOM 3308 C CA . ILE A 1 407 ? 21.402 -0.711 -7.044 1.00 84.12 407 ILE A CA 1
ATOM 3309 C C . ILE A 1 407 ? 21.555 -1.639 -5.833 1.00 84.12 407 ILE A C 1
ATOM 3311 O O . ILE A 1 407 ? 20.555 -2.171 -5.345 1.00 84.12 407 ILE A O 1
ATOM 3315 N N . GLY A 1 408 ? 22.774 -1.792 -5.308 1.00 85.69 408 GLY A N 1
ATOM 3316 C CA . GLY A 1 408 ? 23.045 -2.599 -4.117 1.00 85.69 408 GLY A CA 1
ATOM 3317 C C . GLY A 1 408 ? 22.229 -2.155 -2.898 1.00 85.69 408 GLY A C 1
ATOM 3318 O O . GLY A 1 408 ? 21.553 -2.976 -2.270 1.00 85.69 408 GLY A O 1
ATOM 3319 N N . ARG A 1 409 ? 22.207 -0.850 -2.608 1.00 91.62 409 ARG A N 1
ATOM 3320 C CA . ARG A 1 409 ? 21.423 -0.280 -1.499 1.00 91.62 409 ARG A CA 1
ATOM 3321 C C . ARG A 1 409 ? 19.916 -0.469 -1.694 1.00 91.62 409 ARG A C 1
ATOM 3323 O O . ARG A 1 409 ? 19.221 -0.883 -0.762 1.00 91.62 409 ARG A O 1
ATOM 3330 N N . ASN A 1 410 ? 19.408 -0.272 -2.911 1.00 90.00 410 ASN A N 1
ATOM 3331 C CA . ASN A 1 410 ? 17.995 -0.498 -3.228 1.00 90.00 410 ASN A CA 1
ATOM 3332 C C . ASN A 1 410 ? 17.579 -1.964 -3.033 1.00 90.00 410 ASN A C 1
ATOM 3334 O O . ASN A 1 410 ? 16.518 -2.237 -2.468 1.00 90.00 410 ASN A O 1
ATOM 3338 N N . LEU A 1 411 ? 18.412 -2.927 -3.437 1.00 90.81 411 LEU A N 1
ATOM 3339 C CA . LEU A 1 411 ? 18.121 -4.346 -3.225 1.00 90.81 411 LEU A CA 1
ATOM 3340 C C . LEU A 1 411 ? 18.086 -4.720 -1.736 1.00 90.81 411 LEU A C 1
ATOM 3342 O O . LEU A 1 411 ? 17.197 -5.468 -1.315 1.00 90.81 411 LEU A O 1
ATOM 3346 N N . LEU A 1 412 ? 18.988 -4.166 -0.916 1.00 94.19 412 LEU A N 1
ATOM 3347 C CA . LEU A 1 412 ? 18.928 -4.330 0.541 1.00 94.19 412 LEU A CA 1
ATOM 3348 C C . LEU A 1 412 ? 17.617 -3.771 1.106 1.00 94.19 412 LEU A C 1
ATOM 3350 O O . LEU A 1 412 ? 16.948 -4.444 1.895 1.00 94.19 412 LEU A O 1
ATOM 3354 N N . PHE A 1 413 ? 17.206 -2.578 0.673 1.00 94.62 413 PHE A N 1
ATOM 3355 C CA . PHE A 1 413 ? 15.939 -1.980 1.090 1.00 94.62 413 PHE A CA 1
ATOM 3356 C C . PHE A 1 413 ? 14.735 -2.876 0.743 1.00 94.62 413 PHE A C 1
ATOM 3358 O O . PHE A 1 413 ? 13.928 -3.197 1.622 1.00 94.62 413 PHE A O 1
ATOM 3365 N N . LEU A 1 414 ? 14.646 -3.361 -0.499 1.00 93.88 414 LEU A N 1
ATOM 3366 C CA . LEU A 1 414 ? 13.562 -4.243 -0.952 1.00 93.88 414 LEU A CA 1
ATOM 3367 C C . LEU A 1 414 ? 13.536 -5.576 -0.187 1.00 93.88 414 LEU A C 1
ATOM 3369 O O . LEU A 1 414 ? 12.462 -6.075 0.173 1.00 93.88 414 LEU A O 1
ATOM 3373 N N . LEU A 1 415 ? 14.706 -6.147 0.116 1.00 96.12 415 LEU A N 1
ATOM 3374 C CA . LEU A 1 415 ? 14.808 -7.376 0.902 1.00 96.12 415 LEU A CA 1
ATOM 3375 C C . LEU A 1 415 ? 14.342 -7.165 2.348 1.00 96.12 415 LEU A C 1
ATOM 3377 O O . LEU A 1 415 ? 13.630 -8.013 2.902 1.00 96.12 415 LEU A O 1
ATOM 3381 N N . ALA A 1 416 ? 14.719 -6.038 2.959 1.00 96.00 416 ALA A N 1
ATOM 3382 C CA . ALA A 1 416 ? 14.260 -5.655 4.288 1.00 96.00 416 ALA A CA 1
ATOM 3383 C C . ALA A 1 416 ? 12.736 -5.473 4.313 1.00 96.00 416 ALA A C 1
ATOM 3385 O O . ALA A 1 416 ? 12.080 -5.988 5.217 1.00 96.00 416 ALA A O 1
ATOM 3386 N N . GLN A 1 417 ? 12.151 -4.831 3.300 1.00 95.06 417 GLN A N 1
ATOM 3387 C CA . GLN A 1 417 ? 10.704 -4.632 3.204 1.00 95.06 417 GLN A CA 1
ATOM 3388 C C . GLN A 1 417 ? 9.935 -5.960 3.093 1.00 95.06 417 GLN A C 1
ATOM 3390 O O . GLN A 1 417 ? 8.977 -6.193 3.834 1.00 95.06 417 GLN A O 1
ATOM 3395 N N . ALA A 1 418 ? 10.380 -6.877 2.229 1.00 94.38 418 ALA A N 1
ATOM 3396 C CA . ALA A 1 418 ? 9.746 -8.189 2.090 1.00 94.38 418 ALA A CA 1
ATOM 3397 C C . ALA A 1 418 ? 9.884 -9.046 3.369 1.00 94.38 418 ALA A C 1
ATOM 3399 O O . ALA A 1 418 ? 8.962 -9.775 3.743 1.00 94.38 418 ALA A O 1
ATOM 3400 N N . SER A 1 419 ? 11.016 -8.943 4.076 1.00 97.12 419 SER A N 1
ATOM 3401 C CA . SER A 1 419 ? 11.238 -9.597 5.382 1.00 97.12 419 SER A CA 1
ATOM 3402 C C . SER A 1 419 ? 10.345 -9.020 6.474 1.00 97.12 419 SER A C 1
ATOM 3404 O O . SER A 1 419 ? 9.707 -9.760 7.223 1.00 97.12 419 SER A O 1
ATOM 3406 N N . LEU A 1 420 ? 10.210 -7.697 6.517 1.00 96.81 420 LEU A N 1
ATOM 3407 C CA . LEU A 1 420 ? 9.323 -7.016 7.447 1.00 96.81 420 LEU A CA 1
ATOM 3408 C C . LEU A 1 420 ? 7.868 -7.473 7.268 1.00 96.81 420 LEU A C 1
ATOM 3410 O O . LEU A 1 420 ? 7.233 -7.860 8.251 1.00 96.81 420 LEU A O 1
ATOM 3414 N N . ASN A 1 421 ? 7.362 -7.498 6.032 1.00 95.75 421 ASN A N 1
ATOM 3415 C CA . ASN A 1 421 ? 5.989 -7.918 5.744 1.00 95.75 421 ASN A CA 1
ATOM 3416 C C . ASN A 1 421 ? 5.745 -9.400 6.077 1.00 95.75 421 ASN A C 1
ATOM 3418 O O . ASN A 1 421 ? 4.699 -9.741 6.636 1.00 95.75 421 ASN A O 1
ATOM 3422 N N . GLY A 1 422 ? 6.729 -10.275 5.841 1.00 94.81 422 GLY A N 1
ATOM 3423 C CA . GLY A 1 422 ? 6.693 -11.660 6.324 1.00 94.81 422 GLY A CA 1
ATOM 3424 C C . GLY A 1 422 ? 6.599 -11.750 7.855 1.00 94.81 422 GLY A C 1
ATOM 3425 O O . GLY A 1 422 ? 5.785 -12.500 8.397 1.00 94.81 422 GLY A O 1
ATOM 3426 N N . GLY A 1 423 ? 7.367 -10.928 8.575 1.00 95.12 423 GLY A N 1
ATOM 3427 C CA . GLY A 1 423 ? 7.286 -10.823 10.033 1.00 95.12 423 GLY A CA 1
ATOM 3428 C C . GLY A 1 423 ? 5.908 -10.363 10.523 1.00 95.12 423 GLY A C 1
ATOM 3429 O O . GLY A 1 423 ? 5.338 -10.983 11.425 1.00 95.12 423 GLY A O 1
ATOM 3430 N N . ILE A 1 424 ? 5.340 -9.323 9.905 1.00 94.75 424 ILE A N 1
ATOM 3431 C CA . ILE A 1 424 ? 3.995 -8.807 10.221 1.00 94.75 424 ILE A CA 1
ATOM 3432 C C . ILE A 1 424 ? 2.933 -9.886 9.977 1.00 94.75 424 ILE A C 1
ATOM 3434 O O . ILE A 1 424 ? 2.087 -10.120 10.840 1.00 94.75 424 ILE A O 1
ATOM 3438 N N . CYS A 1 425 ? 3.024 -10.611 8.858 1.00 94.12 425 CYS A N 1
ATOM 3439 C CA . CYS A 1 425 ? 2.121 -11.713 8.533 1.00 94.12 425 CYS A CA 1
ATOM 3440 C C . CYS A 1 425 ? 2.087 -12.782 9.637 1.00 94.12 425 CYS A C 1
ATOM 3442 O O . CYS A 1 425 ? 1.014 -13.243 10.041 1.00 94.12 425 CYS A O 1
ATOM 3444 N N . HIS A 1 426 ? 3.249 -13.142 10.191 1.00 93.56 426 HIS A N 1
ATOM 3445 C CA . HIS A 1 426 ? 3.318 -14.045 11.336 1.00 93.56 426 HIS A CA 1
ATOM 3446 C C . HIS A 1 426 ? 2.629 -13.475 12.582 1.00 93.56 426 HIS A C 1
ATOM 3448 O O . HIS A 1 426 ? 1.881 -14.206 13.237 1.00 93.56 426 HIS A O 1
ATOM 3454 N N . VAL A 1 427 ? 2.844 -12.196 12.910 1.00 90.75 427 VAL A N 1
ATOM 3455 C CA . VAL A 1 427 ? 2.193 -11.555 14.065 1.00 90.75 427 VAL A CA 1
ATOM 3456 C C . VAL A 1 427 ? 0.674 -11.590 13.914 1.00 90.75 427 VAL A C 1
ATOM 3458 O O . VAL A 1 427 ? -0.006 -12.116 14.797 1.00 90.75 427 VAL A O 1
ATOM 3461 N N . GLU A 1 428 ? 0.149 -11.127 12.781 1.00 90.44 428 GLU A N 1
ATOM 3462 C CA . GLU A 1 428 ? -1.293 -11.057 12.515 1.00 90.44 428 GLU A CA 1
ATOM 3463 C C . GLU A 1 428 ? -1.956 -12.441 12.510 1.00 90.44 428 GLU A C 1
ATOM 3465 O O . GLU A 1 428 ? -2.978 -12.660 13.170 1.00 90.44 428 GLU A O 1
ATOM 3470 N N . ARG A 1 429 ? -1.313 -13.443 11.894 1.00 91.00 429 ARG A N 1
ATOM 3471 C CA . ARG A 1 429 ? -1.758 -14.846 11.967 1.00 91.00 429 ARG A CA 1
ATOM 3472 C C . ARG A 1 429 ? -1.883 -15.340 13.407 1.00 91.00 429 ARG A C 1
ATOM 3474 O O . ARG A 1 429 ? -2.760 -16.151 13.729 1.00 91.00 429 ARG A O 1
ATOM 3481 N N . GLY A 1 430 ? -0.962 -14.903 14.261 1.00 86.62 430 GLY A N 1
ATOM 3482 C CA . GLY A 1 430 ? -0.957 -15.192 15.684 1.00 86.62 430 GLY A CA 1
ATOM 3483 C C . GLY A 1 430 ? -2.150 -14.586 16.418 1.00 86.62 430 GLY A C 1
ATOM 3484 O O . GLY A 1 430 ? -2.744 -15.267 17.253 1.00 86.62 430 GLY A O 1
ATOM 3485 N N . LEU A 1 431 ? -2.499 -13.341 16.085 1.00 84.50 431 LEU A N 1
ATOM 3486 C CA . LEU A 1 431 ? -3.575 -12.582 16.724 1.00 84.50 431 LEU A CA 1
ATOM 3487 C C . LEU A 1 431 ? -4.969 -13.125 16.390 1.00 84.50 431 LEU A C 1
ATOM 3489 O O . LEU A 1 431 ? -5.822 -13.183 17.273 1.00 84.50 431 LEU A O 1
ATOM 3493 N N . VAL A 1 432 ? -5.197 -13.583 15.154 1.00 83.88 432 VAL A N 1
ATOM 3494 C CA . VAL A 1 432 ? -6.515 -14.097 14.731 1.00 83.88 432 VAL A CA 1
ATOM 3495 C C . VAL A 1 432 ? -6.908 -15.381 15.463 1.00 83.88 432 VAL A C 1
ATOM 3497 O O . VAL A 1 432 ? -8.078 -15.584 15.781 1.00 83.88 432 VAL A O 1
ATOM 3500 N N . ASN A 1 433 ? -5.947 -16.263 15.747 1.00 69.75 433 ASN A N 1
ATOM 3501 C CA . ASN A 1 433 ? -6.261 -17.613 16.217 1.00 69.75 433 ASN A CA 1
ATOM 3502 C C . ASN A 1 433 ? -6.491 -17.723 17.726 1.00 69.75 433 ASN A C 1
ATOM 3504 O O . ASN A 1 433 ? -7.066 -18.719 18.150 1.00 69.75 433 ASN A O 1
ATOM 3508 N N . ASN A 1 434 ? -6.019 -16.766 18.530 1.00 62.50 434 ASN A N 1
ATOM 3509 C CA . ASN A 1 434 ? -6.236 -16.664 19.975 1.00 62.50 434 ASN A CA 1
ATOM 3510 C C . ASN A 1 434 ? -5.592 -15.363 20.479 1.00 62.50 434 ASN A C 1
ATOM 3512 O O . ASN A 1 434 ? -4.555 -14.953 19.973 1.00 62.50 434 ASN A O 1
ATOM 3516 N N . ASN A 1 435 ? -6.077 -14.801 21.592 1.00 66.00 435 ASN A N 1
ATOM 3517 C CA . ASN A 1 435 ? -5.433 -13.665 22.287 1.00 66.00 435 ASN A CA 1
ATOM 3518 C C . ASN A 1 435 ? -3.986 -13.942 22.780 1.00 66.00 435 ASN A C 1
ATOM 3520 O O . ASN A 1 435 ? -3.408 -13.122 23.492 1.00 66.00 435 ASN A O 1
ATOM 3524 N N . LYS A 1 436 ? -3.417 -15.120 22.491 1.00 75.00 436 LYS A N 1
ATOM 3525 C CA . LYS A 1 436 ? -2.035 -15.504 22.787 1.00 75.00 436 LYS A CA 1
ATOM 3526 C C . LYS A 1 436 ? -1.414 -16.121 21.541 1.00 75.00 436 LYS A C 1
ATOM 3528 O O . LYS A 1 436 ? -1.869 -17.167 21.078 1.00 75.00 436 LYS A O 1
ATOM 3533 N N . ILE A 1 437 ? -0.337 -15.509 21.061 1.00 79.75 437 ILE A N 1
ATOM 3534 C CA . ILE A 1 437 ? 0.400 -15.992 19.892 1.00 79.75 437 ILE A CA 1
ATOM 3535 C C . ILE A 1 437 ? 1.170 -17.272 20.279 1.00 79.75 437 ILE A C 1
ATOM 3537 O O . ILE A 1 437 ? 1.913 -17.267 21.268 1.00 79.75 437 ILE A O 1
ATOM 3541 N N . PRO A 1 438 ? 1.037 -18.381 19.527 1.00 86.12 438 PRO A N 1
ATOM 3542 C CA . PRO A 1 438 ? 1.843 -19.581 19.735 1.00 86.12 438 PRO A CA 1
ATOM 3543 C C . PRO A 1 438 ? 3.346 -19.277 19.682 1.00 86.12 438 PRO A C 1
ATOM 3545 O O . PRO A 1 438 ? 3.807 -18.584 18.778 1.00 86.12 438 PRO A O 1
ATOM 3548 N N . LYS A 1 439 ? 4.138 -19.865 20.592 1.00 88.81 439 LYS A N 1
ATOM 3549 C CA . LYS A 1 439 ? 5.599 -19.638 20.667 1.00 88.81 439 LYS A CA 1
ATOM 3550 C C . LYS A 1 439 ? 6.323 -19.847 19.330 1.00 88.81 439 LYS A C 1
ATOM 3552 O O . LYS A 1 439 ? 7.250 -19.108 19.025 1.00 88.81 439 LYS A O 1
ATOM 3557 N N . GLY A 1 440 ? 5.895 -20.830 18.532 1.00 90.50 440 GLY A N 1
ATOM 3558 C CA . GLY A 1 440 ? 6.466 -21.074 17.203 1.00 90.50 440 GLY A CA 1
ATOM 3559 C C . GLY A 1 440 ? 6.280 -19.890 16.251 1.00 90.50 440 GLY A C 1
ATOM 3560 O O . GLY A 1 440 ? 7.231 -19.495 15.592 1.00 90.50 440 GLY A O 1
ATOM 3561 N N . ILE A 1 441 ? 5.092 -19.276 16.252 1.00 90.62 441 ILE A N 1
ATOM 3562 C CA . ILE A 1 441 ? 4.779 -18.105 15.421 1.00 90.62 441 ILE A CA 1
ATOM 3563 C C . ILE A 1 441 ? 5.566 -16.879 15.899 1.00 90.62 441 ILE A C 1
ATOM 3565 O O . ILE A 1 441 ? 6.132 -16.170 15.075 1.00 90.62 441 ILE A O 1
ATOM 3569 N N . VAL A 1 442 ? 5.674 -16.675 17.220 1.00 91.44 442 VAL A N 1
ATOM 3570 C CA . VAL A 1 442 ? 6.510 -15.606 17.801 1.00 91.44 442 VAL A CA 1
ATOM 3571 C C . VAL A 1 442 ? 7.956 -15.734 17.327 1.00 91.44 442 VAL A C 1
ATOM 3573 O O . VAL A 1 442 ? 8.540 -14.761 16.868 1.00 91.44 442 VAL A O 1
ATOM 3576 N N . ASN A 1 443 ? 8.535 -16.933 17.406 1.00 94.81 443 ASN A N 1
ATOM 3577 C CA . ASN A 1 443 ? 9.922 -17.152 17.000 1.00 94.81 443 ASN A CA 1
ATOM 3578 C C . ASN A 1 443 ? 10.128 -16.927 15.495 1.00 94.81 443 ASN A C 1
ATOM 3580 O O . ASN A 1 443 ? 11.147 -16.358 15.113 1.00 94.81 443 ASN A O 1
ATOM 3584 N N . SER A 1 444 ? 9.173 -17.336 14.655 1.00 95.69 444 SER A N 1
ATOM 3585 C CA . SER A 1 444 ? 9.208 -17.053 13.216 1.00 95.69 444 SER A CA 1
ATOM 3586 C C . SER A 1 444 ? 9.142 -15.553 12.928 1.00 95.69 444 SER A C 1
ATOM 3588 O O . SER A 1 444 ? 9.984 -15.053 12.191 1.00 95.69 444 SER A O 1
ATOM 3590 N N . ALA A 1 445 ? 8.220 -14.822 13.564 1.00 95.38 445 ALA A N 1
ATOM 3591 C CA . ALA A 1 445 ? 8.112 -13.371 13.411 1.00 95.38 445 ALA A CA 1
ATOM 3592 C C . ALA A 1 445 ? 9.399 -12.653 13.847 1.00 95.38 445 ALA A C 1
ATOM 3594 O O . ALA A 1 445 ? 9.953 -11.852 13.102 1.00 95.38 445 ALA A O 1
ATOM 3595 N N . LEU A 1 446 ? 9.918 -12.984 15.036 1.00 97.19 446 LEU A N 1
ATOM 3596 C CA . LEU A 1 446 ? 11.157 -12.396 15.552 1.00 97.19 446 LEU A CA 1
ATOM 3597 C C . LEU A 1 446 ? 12.349 -12.679 14.637 1.00 97.19 446 LEU A C 1
ATOM 3599 O O . LEU A 1 446 ? 13.175 -11.794 14.440 1.00 97.19 446 LEU A O 1
ATOM 3603 N N . LYS A 1 447 ? 12.434 -13.882 14.055 1.00 97.81 447 LYS A N 1
ATOM 3604 C CA . LYS A 1 447 ? 13.488 -14.218 13.094 1.00 97.81 447 LYS A CA 1
ATOM 3605 C C . LYS A 1 447 ? 13.459 -13.278 11.886 1.00 97.81 447 LYS A C 1
ATOM 3607 O O . LYS A 1 447 ? 14.509 -12.754 11.534 1.00 97.81 447 LYS A O 1
ATOM 3612 N N . GLU A 1 448 ? 12.289 -13.047 11.293 1.00 97.25 448 GLU A N 1
ATOM 3613 C CA . GLU A 1 448 ? 12.138 -12.110 10.169 1.00 97.25 448 GLU A CA 1
ATOM 3614 C C . GLU A 1 448 ? 12.530 -10.681 10.579 1.00 97.25 448 GLU A C 1
ATOM 3616 O O . GLU A 1 448 ? 13.318 -10.034 9.895 1.00 97.25 448 GLU A O 1
ATOM 3621 N N . PHE A 1 449 ? 12.085 -10.196 11.743 1.00 98.06 449 PHE A N 1
ATOM 3622 C CA . PHE A 1 449 ? 12.434 -8.841 12.189 1.00 98.06 449 PHE A CA 1
ATOM 3623 C C . PHE A 1 449 ? 13.924 -8.661 12.516 1.00 98.06 449 PHE A C 1
ATOM 3625 O O . PHE A 1 449 ? 14.478 -7.594 12.260 1.00 98.06 449 PHE A O 1
ATOM 3632 N N . TYR A 1 450 ? 14.606 -9.682 13.042 1.00 98.00 450 TYR A N 1
ATOM 3633 C CA . TYR A 1 450 ? 16.059 -9.612 13.239 1.00 98.00 450 TYR A CA 1
ATOM 3634 C C . TYR A 1 450 ? 16.827 -9.614 11.914 1.00 98.00 450 TYR A C 1
ATOM 3636 O O . TYR A 1 450 ? 17.864 -8.961 11.817 1.00 98.00 450 TYR A O 1
ATOM 3644 N N . VAL A 1 451 ? 16.304 -10.283 10.880 1.00 97.38 451 VAL A N 1
ATOM 3645 C CA . VAL A 1 451 ? 16.845 -10.174 9.517 1.00 97.38 451 VAL A CA 1
ATOM 3646 C C . VAL A 1 451 ? 16.708 -8.736 9.008 1.00 97.38 451 VAL A C 1
ATOM 3648 O O . VAL A 1 451 ? 17.691 -8.184 8.523 1.00 97.38 451 VAL A O 1
ATOM 3651 N N . VAL A 1 452 ? 15.555 -8.085 9.212 1.00 97.25 452 VAL A N 1
ATOM 3652 C CA . VAL A 1 452 ? 15.361 -6.659 8.870 1.00 97.25 452 VAL A CA 1
ATOM 3653 C C . VAL A 1 452 ? 16.386 -5.767 9.567 1.00 97.25 452 VAL A C 1
ATOM 3655 O O . VAL A 1 452 ? 16.958 -4.891 8.927 1.00 97.25 452 VAL A O 1
ATOM 3658 N N . GLN A 1 453 ? 16.658 -5.987 10.856 1.00 97.25 453 GLN A N 1
ATOM 3659 C CA . GLN A 1 453 ? 17.642 -5.197 11.612 1.00 97.25 453 GLN A CA 1
ATOM 3660 C C . GLN A 1 453 ? 19.068 -5.362 11.086 1.00 97.25 453 GLN A C 1
ATOM 3662 O O . GLN A 1 453 ? 19.808 -4.385 11.031 1.00 97.25 453 GLN A O 1
ATOM 3667 N N . SER A 1 454 ? 19.447 -6.576 10.678 1.00 97.88 454 SER A N 1
ATOM 3668 C CA . SER A 1 454 ? 20.746 -6.814 10.041 1.00 97.88 454 SER A CA 1
ATOM 3669 C C . SER A 1 454 ? 20.842 -6.064 8.713 1.00 97.88 454 SER A C 1
ATOM 3671 O O . SER A 1 454 ? 21.758 -5.277 8.522 1.00 97.88 454 SER A O 1
ATOM 3673 N N . ILE A 1 455 ? 19.850 -6.238 7.834 1.00 97.31 455 ILE A N 1
ATOM 3674 C CA . ILE A 1 455 ? 19.861 -5.639 6.493 1.00 97.31 455 ILE A CA 1
ATOM 3675 C C . ILE A 1 455 ? 19.832 -4.106 6.564 1.00 97.31 455 ILE A C 1
ATOM 3677 O O . ILE A 1 455 ? 20.543 -3.436 5.825 1.00 97.31 455 ILE A O 1
ATOM 3681 N N . THR A 1 456 ? 19.034 -3.529 7.466 1.00 96.25 456 THR A N 1
ATOM 3682 C CA . THR A 1 456 ? 18.960 -2.067 7.649 1.00 96.25 456 THR A CA 1
ATOM 3683 C C . THR A 1 456 ? 20.228 -1.489 8.284 1.00 96.25 456 THR A C 1
ATOM 3685 O O . THR A 1 456 ? 20.556 -0.328 8.043 1.00 96.25 456 THR A O 1
ATOM 3688 N N . ALA A 1 457 ? 20.972 -2.273 9.072 1.00 96.00 457 ALA A N 1
ATOM 3689 C CA . ALA A 1 457 ? 22.304 -1.884 9.525 1.00 96.00 457 ALA A CA 1
ATOM 3690 C C . ALA A 1 457 ? 23.302 -1.848 8.358 1.00 96.00 457 ALA A C 1
ATOM 3692 O O . ALA A 1 457 ? 23.991 -0.840 8.208 1.00 96.00 457 ALA A O 1
ATOM 3693 N N . ASP A 1 458 ? 23.308 -2.879 7.508 1.00 96.00 458 ASP A N 1
ATOM 3694 C CA . ASP A 1 458 ? 24.175 -2.952 6.326 1.00 96.00 458 ASP A CA 1
ATOM 3695 C C . ASP A 1 458 ? 23.863 -1.821 5.330 1.00 96.00 458 ASP A C 1
ATOM 3697 O O . ASP A 1 458 ? 24.769 -1.123 4.883 1.00 96.00 458 ASP A O 1
ATOM 3701 N N . LEU A 1 459 ? 22.577 -1.558 5.066 1.00 94.56 459 LEU A N 1
ATOM 3702 C CA . LEU A 1 459 ? 22.119 -0.464 4.203 1.00 94.56 459 LEU A CA 1
ATOM 3703 C C . LEU A 1 459 ? 22.609 0.907 4.692 1.00 94.56 459 LEU A C 1
ATOM 3705 O O . LEU A 1 459 ? 23.094 1.708 3.898 1.00 94.56 459 LEU A O 1
ATOM 3709 N N . ARG A 1 460 ? 22.521 1.186 6.001 1.00 94.50 460 ARG A N 1
ATOM 3710 C CA . ARG A 1 460 ? 23.043 2.447 6.560 1.00 94.50 460 ARG A CA 1
ATOM 3711 C C . ARG A 1 460 ? 24.556 2.536 6.480 1.00 94.50 460 ARG A C 1
ATOM 3713 O O . ARG A 1 460 ? 25.070 3.629 6.276 1.00 94.50 460 ARG A O 1
ATOM 3720 N N . GLN A 1 461 ? 25.251 1.422 6.696 1.00 94.69 461 GLN A N 1
ATOM 3721 C CA . GLN A 1 461 ? 26.705 1.392 6.613 1.00 94.69 461 GLN A CA 1
ATOM 3722 C C . GLN A 1 461 ? 27.161 1.718 5.186 1.00 94.69 461 GLN A C 1
ATOM 3724 O O . GLN A 1 461 ? 27.994 2.603 5.023 1.00 94.69 461 GLN A O 1
ATOM 3729 N N . GLN A 1 462 ? 26.544 1.100 4.174 1.00 92.88 462 GLN A N 1
ATOM 3730 C CA . GLN A 1 462 ? 26.815 1.400 2.763 1.00 92.88 462 GLN A CA 1
ATOM 3731 C C . GLN A 1 462 ? 26.474 2.851 2.415 1.00 92.88 462 GLN A C 1
ATOM 3733 O O . GLN A 1 462 ? 27.314 3.575 1.895 1.00 92.88 462 GLN A O 1
ATOM 3738 N N . ALA A 1 463 ? 25.284 3.324 2.800 1.00 91.31 463 ALA A N 1
ATOM 3739 C CA . ALA A 1 463 ? 24.889 4.711 2.568 1.00 91.31 463 ALA A CA 1
ATOM 3740 C C . ALA A 1 463 ? 25.878 5.716 3.190 1.00 91.31 463 ALA A C 1
ATOM 3742 O O . ALA A 1 463 ? 26.168 6.740 2.580 1.00 91.31 463 ALA A O 1
ATOM 3743 N N . LEU A 1 464 ? 26.418 5.427 4.380 1.00 90.62 464 LEU A N 1
ATOM 3744 C CA . LEU A 1 464 ? 27.404 6.278 5.050 1.00 90.62 464 LEU A CA 1
ATOM 3745 C C . LEU A 1 464 ? 28.772 6.260 4.351 1.00 90.62 464 LEU A C 1
ATOM 3747 O O . LEU A 1 464 ? 29.430 7.296 4.272 1.00 90.62 464 LEU A O 1
ATOM 3751 N N . GLU A 1 465 ? 29.219 5.097 3.880 1.00 90.00 465 GLU A N 1
ATOM 3752 C CA . GLU A 1 465 ? 30.466 4.959 3.119 1.00 90.00 465 GLU A CA 1
ATOM 3753 C C . GLU A 1 465 ? 30.390 5.759 1.809 1.00 90.00 465 GLU A C 1
ATOM 3755 O O . GLU A 1 465 ? 31.276 6.571 1.525 1.00 90.00 465 GLU A O 1
ATOM 3760 N N . ASP A 1 466 ? 29.274 5.638 1.090 1.00 86.00 466 ASP A N 1
ATOM 3761 C CA . ASP A 1 466 ? 29.020 6.368 -0.154 1.00 86.00 466 ASP A CA 1
ATOM 3762 C C . ASP A 1 466 ? 28.837 7.871 0.081 1.00 86.00 466 ASP A C 1
ATOM 3764 O O . ASP A 1 466 ? 29.301 8.706 -0.700 1.00 86.00 466 ASP A O 1
ATOM 3768 N N . GLU A 1 467 ? 28.210 8.250 1.196 1.00 85.56 467 GLU A N 1
ATOM 3769 C CA . GLU A 1 467 ? 28.092 9.645 1.615 1.00 85.56 467 GLU A CA 1
ATOM 3770 C C . GLU A 1 467 ? 29.472 10.283 1.838 1.00 85.56 467 GLU A C 1
ATOM 3772 O O . GLU A 1 467 ? 29.708 11.408 1.391 1.00 85.56 467 GLU A O 1
ATOM 3777 N N . GLN A 1 468 ? 30.396 9.572 2.496 1.00 86.06 468 GLN A N 1
ATOM 3778 C CA . GLN A 1 468 ? 31.758 10.055 2.752 1.00 86.06 468 GLN A CA 1
ATOM 3779 C C . GLN A 1 468 ? 32.591 10.170 1.472 1.00 86.06 468 GLN A C 1
ATOM 3781 O O . GLN A 1 468 ? 33.451 11.050 1.377 1.00 86.06 468 GLN A O 1
ATOM 3786 N N . ALA A 1 469 ? 32.333 9.307 0.488 1.00 80.62 469 ALA A N 1
ATOM 3787 C CA . ALA A 1 469 ? 32.944 9.383 -0.836 1.00 80.62 469 ALA A CA 1
ATOM 3788 C C . ALA A 1 469 ? 32.347 10.514 -1.700 1.00 80.62 469 ALA A C 1
ATOM 3790 O O . ALA A 1 469 ? 32.999 11.026 -2.617 1.00 80.62 469 ALA A O 1
ATOM 3791 N N . SER A 1 470 ? 31.120 10.937 -1.397 1.00 78.06 470 SER A N 1
ATOM 3792 C CA . SER A 1 470 ? 30.374 11.936 -2.156 1.00 78.06 470 SER A CA 1
ATOM 3793 C C . SER A 1 470 ? 30.757 13.373 -1.811 1.00 78.06 470 SER A C 1
ATOM 3795 O O . SER A 1 470 ? 31.060 13.734 -0.674 1.00 78.06 470 SER A O 1
ATOM 3797 N N . ARG A 1 471 ? 30.651 14.275 -2.797 1.00 75.12 471 ARG A N 1
ATOM 3798 C CA . ARG A 1 471 ? 30.700 15.717 -2.511 1.00 75.12 471 ARG A CA 1
ATOM 3799 C C . ARG A 1 471 ? 29.448 16.119 -1.737 1.00 75.12 471 ARG A C 1
ATOM 3801 O O . ARG A 1 471 ? 28.331 15.841 -2.185 1.00 75.12 471 ARG A O 1
ATOM 3808 N N . ILE A 1 472 ? 29.643 16.830 -0.627 1.00 71.12 472 ILE A N 1
ATOM 3809 C CA . ILE A 1 472 ? 28.554 17.425 0.155 1.00 71.12 472 ILE A CA 1
ATOM 3810 C C . ILE A 1 472 ? 27.680 18.257 -0.794 1.00 71.12 472 ILE A C 1
ATOM 3812 O O . ILE A 1 472 ? 28.205 19.068 -1.558 1.00 71.12 472 ILE A O 1
ATOM 3816 N N . HIS A 1 473 ? 26.361 18.055 -0.730 1.00 65.56 473 HIS A N 1
ATOM 3817 C CA . HIS A 1 473 ? 25.352 18.719 -1.576 1.00 65.56 473 HIS A CA 1
ATOM 3818 C C . HIS A 1 473 ? 25.254 18.233 -3.035 1.00 65.56 473 HIS A C 1
ATOM 3820 O O . HIS A 1 473 ? 24.638 18.909 -3.855 1.00 65.56 473 HIS A O 1
ATOM 3826 N N . SER A 1 474 ? 25.823 17.077 -3.381 1.00 79.25 474 SER A N 1
ATOM 3827 C CA . SER A 1 474 ? 25.490 16.397 -4.645 1.00 79.25 474 SER A CA 1
ATOM 3828 C C . SER A 1 474 ? 24.128 15.687 -4.566 1.00 79.25 474 SER A C 1
ATOM 3830 O O . SER A 1 474 ? 23.645 15.399 -3.471 1.00 79.25 474 SER A O 1
ATOM 3832 N N . SER A 1 475 ? 23.512 15.378 -5.715 1.00 80.44 475 SER A N 1
ATOM 3833 C CA . SER A 1 475 ? 22.288 14.555 -5.769 1.00 80.44 475 SER A CA 1
ATOM 3834 C C . SER A 1 475 ? 22.506 13.194 -5.107 1.00 80.44 475 SER A C 1
ATOM 3836 O O . SER A 1 475 ? 21.710 12.781 -4.273 1.00 80.44 475 SER A O 1
ATOM 3838 N N . HIS A 1 476 ? 23.657 12.578 -5.375 1.00 81.31 476 HIS A N 1
ATOM 3839 C CA . HIS A 1 476 ? 24.057 11.306 -4.784 1.00 81.31 476 HIS A CA 1
ATOM 3840 C C . HIS A 1 476 ? 24.170 11.372 -3.250 1.00 81.31 476 HIS A C 1
ATOM 3842 O O . HIS A 1 476 ? 23.731 10.470 -2.547 1.00 81.31 476 HIS A O 1
ATOM 3848 N N . TRP A 1 477 ? 24.661 12.489 -2.699 1.00 85.50 477 TRP A N 1
ATOM 3849 C CA . TRP A 1 477 ? 24.683 12.699 -1.246 1.00 85.50 477 TRP A CA 1
ATOM 3850 C C . TRP A 1 477 ? 23.267 12.744 -0.640 1.00 85.50 477 TRP A C 1
ATOM 3852 O O . TRP A 1 477 ? 23.060 12.237 0.465 1.00 85.50 477 TRP A O 1
ATOM 3862 N N . ASN A 1 478 ? 22.295 13.345 -1.343 1.00 86.38 478 ASN A N 1
ATOM 3863 C CA . ASN A 1 478 ? 20.896 13.371 -0.898 1.00 86.38 478 ASN A CA 1
ATOM 3864 C C . ASN A 1 478 ? 20.267 11.969 -0.968 1.00 86.38 478 ASN A C 1
ATOM 3866 O O . ASN A 1 478 ? 19.585 11.584 -0.023 1.00 86.38 478 ASN A O 1
ATOM 3870 N N . GLU A 1 479 ? 20.544 11.199 -2.026 1.00 87.38 479 GLU A N 1
ATOM 3871 C CA . GLU A 1 479 ? 20.103 9.800 -2.163 1.00 87.38 479 GLU A CA 1
ATOM 3872 C C . GLU A 1 479 ? 20.622 8.933 -1.006 1.00 87.38 479 GLU A C 1
ATOM 3874 O O . GLU A 1 479 ? 19.839 8.253 -0.350 1.00 87.38 479 GLU A O 1
ATOM 3879 N N . CYS A 1 480 ? 21.913 9.022 -0.662 1.00 89.44 480 CYS A N 1
ATOM 3880 C CA . CYS A 1 480 ? 22.473 8.283 0.478 1.00 89.44 480 CYS A CA 1
ATOM 3881 C C . CYS A 1 480 ? 21.806 8.667 1.812 1.00 89.44 480 CYS A C 1
ATOM 3883 O O . CYS A 1 480 ? 21.539 7.814 2.663 1.00 89.44 480 CYS A O 1
ATOM 3885 N N . HIS A 1 481 ? 21.491 9.952 2.004 1.00 90.56 481 HIS A N 1
ATOM 3886 C CA . HIS A 1 481 ? 20.733 10.399 3.175 1.00 90.56 481 HIS A CA 1
ATOM 3887 C C . HIS A 1 481 ? 19.320 9.827 3.202 1.00 90.56 481 HIS A C 1
ATOM 3889 O O . HIS A 1 481 ? 18.839 9.417 4.260 1.00 90.56 481 HIS A O 1
ATOM 3895 N N . GLU A 1 482 ? 18.652 9.807 2.054 1.00 91.31 482 GLU A N 1
ATOM 3896 C CA . GLU A 1 482 ? 17.325 9.233 1.918 1.00 91.31 482 GLU A CA 1
ATOM 3897 C C . GLU A 1 482 ? 17.333 7.730 2.226 1.00 91.31 482 GLU A C 1
ATOM 3899 O O . GLU A 1 482 ? 16.518 7.276 3.030 1.00 91.31 482 GLU A O 1
ATOM 3904 N N . ASP A 1 483 ? 18.302 6.981 1.699 1.00 91.38 483 ASP A N 1
ATOM 3905 C CA . ASP A 1 483 ? 18.491 5.554 1.980 1.00 91.38 483 ASP A CA 1
ATOM 3906 C C . ASP A 1 483 ? 18.717 5.298 3.478 1.00 91.38 483 ASP A C 1
ATOM 3908 O O . ASP A 1 483 ? 18.119 4.394 4.071 1.00 91.38 483 ASP A O 1
ATOM 3912 N N . SER A 1 484 ? 19.519 6.141 4.134 1.00 94.06 484 SER A N 1
ATOM 3913 C CA . SER A 1 484 ? 19.756 6.074 5.581 1.00 94.06 484 SER A CA 1
ATOM 3914 C C . SER A 1 484 ? 18.486 6.355 6.403 1.00 94.06 484 SER A C 1
ATOM 3916 O O . SER A 1 484 ? 18.215 5.685 7.413 1.00 94.06 484 SER A O 1
ATOM 3918 N N . LEU A 1 485 ? 17.654 7.306 5.960 1.00 93.75 485 LEU A N 1
ATOM 3919 C CA . LEU A 1 485 ? 16.358 7.608 6.575 1.00 93.75 485 LEU A CA 1
ATOM 3920 C C . LEU A 1 485 ? 15.357 6.462 6.374 1.00 93.75 485 LEU A C 1
ATOM 3922 O O . LEU A 1 485 ? 14.734 6.033 7.347 1.00 93.75 485 LEU A O 1
ATOM 3926 N N . ARG A 1 486 ? 15.263 5.904 5.162 1.00 92.75 486 ARG A N 1
ATOM 3927 C CA . ARG A 1 486 ? 14.432 4.731 4.842 1.00 92.75 486 ARG A CA 1
ATOM 3928 C C . ARG A 1 486 ? 14.840 3.507 5.664 1.00 92.75 486 ARG A C 1
ATOM 3930 O O . ARG A 1 486 ? 13.993 2.828 6.246 1.00 92.75 486 ARG A O 1
ATOM 3937 N N . ALA A 1 487 ? 16.140 3.258 5.814 1.00 95.25 487 ALA A N 1
ATOM 3938 C CA . ALA A 1 487 ? 16.649 2.202 6.686 1.00 95.25 487 ALA A CA 1
ATOM 3939 C C . ALA A 1 487 ? 16.244 2.425 8.155 1.00 95.25 487 ALA A C 1
ATOM 3941 O O . ALA A 1 487 ? 15.814 1.497 8.841 1.00 95.25 487 ALA A O 1
ATOM 3942 N N . THR A 1 488 ? 16.329 3.671 8.629 1.00 95.56 488 THR A N 1
ATOM 3943 C CA . THR A 1 488 ? 15.935 4.067 9.990 1.00 95.56 488 THR A CA 1
ATOM 3944 C C . THR A 1 488 ? 14.433 3.885 10.233 1.00 95.56 488 THR A C 1
ATOM 3946 O O . THR A 1 488 ? 14.026 3.415 11.300 1.00 95.56 488 THR A O 1
ATOM 3949 N N . GLN A 1 489 ? 13.602 4.218 9.245 1.00 95.31 489 GLN A N 1
ATOM 3950 C CA . GLN A 1 489 ? 12.159 3.988 9.272 1.00 95.31 489 GLN A CA 1
ATOM 3951 C C . GLN A 1 489 ? 11.842 2.489 9.368 1.00 95.31 489 GLN A C 1
ATOM 3953 O O . GLN A 1 489 ? 11.108 2.086 10.273 1.00 95.31 489 GLN A O 1
ATOM 3958 N N . LEU A 1 490 ? 12.430 1.655 8.500 1.00 95.12 490 LEU A N 1
ATOM 3959 C CA . LEU A 1 490 ? 12.233 0.200 8.521 1.00 95.12 490 LEU A CA 1
ATOM 3960 C C . LEU A 1 490 ? 12.702 -0.431 9.839 1.00 95.12 490 LEU A C 1
ATOM 3962 O O . LEU A 1 490 ? 12.026 -1.308 10.380 1.00 95.12 490 LEU A O 1
ATOM 3966 N N . GLU A 1 491 ? 13.825 0.026 10.398 1.00 96.06 491 GLU A N 1
ATOM 3967 C CA . GLU A 1 491 ? 14.321 -0.464 11.686 1.00 96.06 491 GLU A CA 1
ATOM 3968 C C . GLU A 1 491 ? 13.357 -0.104 12.830 1.00 96.06 491 GLU A C 1
ATOM 3970 O O . GLU A 1 491 ? 13.015 -0.967 13.649 1.00 96.06 491 GLU A O 1
ATOM 3975 N N . SER A 1 492 ? 12.858 1.138 12.855 1.00 95.88 492 SER A N 1
ATOM 3976 C CA . SER A 1 492 ? 11.839 1.596 13.809 1.00 95.88 492 SER A CA 1
ATOM 3977 C C . SER A 1 492 ? 10.556 0.768 13.709 1.00 95.88 492 SER A C 1
ATOM 3979 O O . SER A 1 492 ? 10.059 0.248 14.716 1.00 95.88 492 SER A O 1
ATOM 3981 N N . LEU A 1 493 ? 10.068 0.559 12.485 1.00 95.38 493 LEU A N 1
ATOM 3982 C CA . LEU A 1 493 ? 8.891 -0.249 12.187 1.00 95.38 493 LEU A CA 1
ATOM 3983 C C . LEU A 1 493 ? 9.083 -1.711 12.624 1.00 95.38 493 LEU A C 1
ATOM 3985 O O . LEU A 1 493 ? 8.198 -2.283 13.269 1.00 95.38 493 LEU A O 1
ATOM 3989 N N . SER A 1 494 ? 10.263 -2.297 12.388 1.00 97.06 494 SER A N 1
ATOM 3990 C CA . SER A 1 494 ? 10.606 -3.637 12.886 1.00 97.06 494 SER A CA 1
ATOM 3991 C C . SER A 1 494 ? 10.520 -3.702 14.416 1.00 97.06 494 SER A C 1
ATOM 3993 O O . SER A 1 494 ? 9.909 -4.616 14.969 1.00 97.06 494 SER A O 1
ATOM 3995 N N . HIS A 1 495 ? 11.051 -2.699 15.124 1.00 97.94 495 HIS A N 1
ATOM 3996 C CA . HIS A 1 495 ? 11.027 -2.645 16.584 1.00 97.94 495 HIS A CA 1
ATOM 3997 C C . HIS A 1 495 ? 9.616 -2.465 17.143 1.00 97.94 495 HIS A C 1
ATOM 3999 O O . HIS A 1 495 ? 9.294 -3.047 18.189 1.00 97.94 495 HIS A O 1
ATOM 4005 N N . ARG A 1 496 ? 8.765 -1.707 16.444 1.00 96.44 496 ARG A N 1
ATOM 4006 C CA . ARG A 1 496 ? 7.348 -1.564 16.780 1.00 96.44 496 ARG A CA 1
ATOM 4007 C C . ARG A 1 496 ? 6.649 -2.919 16.730 1.00 96.44 496 ARG A C 1
ATOM 4009 O O . ARG A 1 496 ? 6.030 -3.319 17.717 1.00 96.44 496 ARG A O 1
ATOM 4016 N N . TRP A 1 497 ? 6.815 -3.665 15.641 1.00 96.56 497 TRP A N 1
ATOM 4017 C CA . TRP A 1 497 ? 6.188 -4.979 15.478 1.00 96.56 497 TRP A CA 1
ATOM 4018 C C . TRP A 1 497 ? 6.800 -6.079 16.350 1.00 96.56 497 TRP A C 1
ATOM 4020 O O . TRP A 1 497 ? 6.054 -6.912 16.867 1.00 96.56 497 TRP A O 1
ATOM 4030 N N . ILE A 1 498 ? 8.109 -6.044 16.629 1.00 97.81 498 ILE A N 1
ATOM 4031 C CA . ILE A 1 498 ? 8.728 -6.874 17.677 1.00 97.81 498 ILE A CA 1
ATOM 4032 C C . ILE A 1 498 ? 8.033 -6.613 19.013 1.00 97.81 498 ILE A C 1
ATOM 4034 O O . ILE A 1 498 ? 7.639 -7.554 19.701 1.00 97.81 498 ILE A O 1
ATOM 4038 N N . GLY A 1 499 ? 7.833 -5.343 19.366 1.00 96.38 499 GLY A N 1
ATOM 4039 C CA . GLY A 1 499 ? 7.158 -4.953 20.596 1.00 96.38 499 GLY A CA 1
ATOM 4040 C C . GLY A 1 499 ? 5.731 -5.492 20.687 1.00 96.38 499 GLY A C 1
ATOM 4041 O O . GLY A 1 499 ? 5.372 -6.124 21.681 1.00 96.38 499 GLY A O 1
ATOM 4042 N N . VAL A 1 500 ? 4.938 -5.331 19.624 1.00 93.25 500 VAL A N 1
ATOM 4043 C CA . VAL A 1 500 ? 3.576 -5.889 19.530 1.00 93.25 500 VAL A CA 1
ATOM 4044 C C . VAL A 1 500 ? 3.594 -7.418 19.646 1.00 93.25 500 VAL A C 1
ATOM 4046 O O . VAL A 1 500 ? 2.809 -7.996 20.403 1.00 93.25 500 VAL A O 1
ATOM 4049 N N . CYS A 1 501 ? 4.510 -8.092 18.950 1.00 94.00 501 CYS A N 1
ATOM 4050 C CA . CYS A 1 501 ? 4.656 -9.544 18.997 1.00 94.00 501 CYS A CA 1
ATOM 4051 C C . CYS A 1 501 ? 4.987 -10.039 20.415 1.00 94.00 501 CYS A C 1
ATOM 4053 O O . CYS A 1 501 ? 4.343 -10.957 20.930 1.00 94.00 501 CYS A O 1
ATOM 4055 N N . LEU A 1 502 ? 5.968 -9.416 21.074 1.00 95.62 502 LEU A N 1
ATOM 4056 C CA . LEU A 1 502 ? 6.400 -9.754 22.432 1.00 95.62 502 LEU A CA 1
ATOM 4057 C C . LEU A 1 502 ? 5.302 -9.487 23.464 1.00 95.62 502 LEU A C 1
ATOM 4059 O O . LEU A 1 502 ? 5.102 -10.301 24.370 1.00 95.62 502 LEU A O 1
ATOM 4063 N N . TRP A 1 503 ? 4.543 -8.402 23.299 1.00 94.44 503 TRP A N 1
ATOM 4064 C CA . TRP A 1 503 ? 3.424 -8.076 24.177 1.00 94.44 503 TRP A CA 1
ATOM 4065 C C . TRP A 1 503 ? 2.374 -9.189 24.160 1.00 94.44 503 TRP A C 1
ATOM 4067 O O . TRP A 1 503 ? 1.991 -9.721 25.203 1.00 94.44 503 TRP A O 1
ATOM 4077 N N . ASN A 1 504 ? 1.978 -9.621 22.962 1.00 89.94 504 ASN A N 1
ATOM 4078 C CA . ASN A 1 504 ? 1.010 -10.702 22.777 1.00 89.94 504 ASN A CA 1
ATOM 4079 C C . ASN A 1 504 ? 1.571 -12.091 23.140 1.00 89.94 504 ASN A C 1
ATOM 4081 O O . ASN A 1 504 ? 0.813 -13.020 23.429 1.00 89.94 504 ASN A O 1
ATOM 4085 N N . ALA A 1 505 ? 2.897 -12.227 23.217 1.00 91.75 505 ALA A N 1
ATOM 4086 C CA . ALA A 1 505 ? 3.588 -13.379 23.793 1.00 91.75 505 ALA A CA 1
ATOM 4087 C C . ALA A 1 505 ? 3.706 -13.325 25.333 1.00 91.75 505 ALA A C 1
ATOM 4089 O O . ALA A 1 505 ? 4.351 -14.189 25.927 1.00 91.75 505 ALA A O 1
ATOM 4090 N N . SER A 1 506 ? 3.086 -12.335 25.993 1.00 93.19 506 SER A N 1
ATOM 4091 C CA . SER A 1 506 ? 3.172 -12.091 27.445 1.00 93.19 506 SER A CA 1
ATOM 4092 C C . SER A 1 506 ? 4.585 -11.748 27.955 1.00 93.19 506 SER A C 1
ATOM 4094 O O . SER A 1 506 ? 4.887 -11.965 29.127 1.00 93.19 506 SER A O 1
ATOM 4096 N N . ARG A 1 507 ? 5.452 -11.194 27.096 1.00 95.19 507 ARG A N 1
ATOM 4097 C CA . ARG A 1 507 ? 6.792 -10.675 27.436 1.00 95.19 507 ARG A CA 1
ATOM 4098 C C . ARG A 1 507 ? 6.753 -9.148 27.546 1.00 95.19 507 ARG A C 1
ATOM 4100 O O . ARG A 1 507 ? 7.351 -8.435 26.747 1.00 95.19 507 ARG A O 1
ATOM 4107 N N . GLU A 1 508 ? 5.984 -8.648 28.514 1.00 95.31 508 GLU A N 1
ATOM 4108 C CA . GLU A 1 508 ? 5.648 -7.219 28.640 1.00 95.31 508 GLU A CA 1
ATOM 4109 C C . GLU A 1 508 ? 6.876 -6.302 28.755 1.00 95.31 508 GLU A C 1
ATOM 4111 O O . GLU A 1 508 ? 6.904 -5.247 28.130 1.00 95.31 508 GLU A O 1
ATOM 4116 N N . THR A 1 509 ? 7.890 -6.688 29.535 1.00 96.94 509 THR A N 1
ATOM 4117 C CA . THR A 1 509 ? 9.110 -5.885 29.742 1.00 96.94 509 THR A CA 1
ATOM 4118 C C . THR A 1 509 ? 9.861 -5.662 28.436 1.00 96.94 509 THR A C 1
ATOM 4120 O O . THR A 1 509 ? 10.143 -4.524 28.070 1.00 96.94 509 THR A O 1
ATOM 4123 N N . ASP A 1 510 ? 10.094 -6.746 27.702 1.00 97.75 510 ASP A N 1
ATOM 4124 C CA . ASP A 1 510 ? 10.837 -6.746 26.443 1.00 97.75 510 ASP A CA 1
ATOM 4125 C C . ASP A 1 510 ? 10.042 -6.004 25.355 1.00 97.75 510 ASP A C 1
ATOM 4127 O O . ASP A 1 510 ? 10.599 -5.297 24.517 1.00 97.75 510 ASP A O 1
ATOM 4131 N N . ALA A 1 511 ? 8.710 -6.124 25.393 1.00 97.00 511 ALA A N 1
ATOM 4132 C CA . ALA A 1 511 ? 7.815 -5.388 24.514 1.00 97.00 511 ALA A CA 1
ATOM 4133 C C . ALA A 1 511 ? 7.893 -3.871 24.739 1.00 97.00 511 ALA A C 1
ATOM 4135 O O . ALA A 1 511 ? 7.992 -3.111 23.774 1.00 97.00 511 ALA A O 1
ATOM 4136 N N . ILE A 1 512 ? 7.872 -3.435 26.005 1.00 97.81 512 ILE A N 1
ATOM 4137 C CA . ILE A 1 512 ? 8.010 -2.021 26.380 1.00 97.81 512 ILE A CA 1
ATOM 4138 C C . ILE A 1 512 ? 9.362 -1.482 25.913 1.00 97.81 512 ILE A C 1
ATOM 4140 O O . ILE A 1 512 ? 9.406 -0.403 25.325 1.00 97.81 512 ILE A O 1
ATOM 4144 N N . GLU A 1 513 ? 10.446 -2.225 26.140 1.00 98.31 513 GLU A N 1
ATOM 4145 C CA . GLU A 1 513 ? 11.789 -1.838 25.703 1.00 98.31 513 GLU A CA 1
ATOM 4146 C C . GLU A 1 513 ? 11.862 -1.685 24.178 1.00 98.31 513 GLU A C 1
ATOM 4148 O O . GLU A 1 513 ? 12.322 -0.654 23.683 1.00 98.31 513 GLU A O 1
ATOM 4153 N N . SER A 1 514 ? 11.331 -2.652 23.423 1.00 97.88 514 SER A N 1
ATOM 4154 C CA . SER A 1 514 ? 11.339 -2.592 21.957 1.00 97.88 514 SER A CA 1
ATOM 4155 C C . SER A 1 514 ? 10.517 -1.419 21.413 1.00 97.88 514 SER A C 1
ATOM 4157 O O . SER A 1 514 ? 10.969 -0.726 20.505 1.00 97.88 514 SER A O 1
ATOM 4159 N N . LEU A 1 515 ? 9.340 -1.136 21.984 1.00 96.88 515 LEU A N 1
ATOM 4160 C CA . LEU A 1 515 ? 8.514 0.008 21.569 1.00 96.88 515 LEU A CA 1
ATOM 4161 C C . LEU A 1 515 ? 9.152 1.354 21.935 1.00 96.88 515 LEU A C 1
ATOM 4163 O O . LEU A 1 515 ? 9.075 2.312 21.164 1.00 96.88 515 LEU A O 1
ATOM 4167 N N . GLN A 1 516 ? 9.818 1.436 23.090 1.00 97.62 516 GLN A N 1
ATOM 4168 C CA . GLN A 1 516 ? 10.600 2.618 23.454 1.00 97.62 516 GLN A CA 1
ATOM 4169 C C . GLN A 1 516 ? 11.760 2.821 22.478 1.00 97.62 516 GLN A C 1
ATOM 4171 O O . GLN A 1 516 ? 11.959 3.945 22.010 1.00 97.62 516 GLN A O 1
ATOM 4176 N N . LYS A 1 517 ? 12.466 1.745 22.109 1.00 97.56 517 LYS A N 1
ATOM 4177 C CA . LYS A 1 517 ? 13.530 1.796 21.103 1.00 97.56 517 LYS A CA 1
ATOM 4178 C C . LYS A 1 517 ? 12.996 2.264 19.745 1.00 97.56 517 LYS A C 1
ATOM 4180 O O . LYS A 1 517 ? 13.580 3.192 19.192 1.00 97.56 517 LYS A O 1
ATOM 4185 N N . ALA A 1 518 ? 11.859 1.745 19.274 1.00 95.75 518 ALA A N 1
ATOM 4186 C CA . ALA A 1 518 ? 11.196 2.216 18.049 1.00 95.75 518 ALA A CA 1
ATOM 4187 C C . ALA A 1 518 ? 10.948 3.739 18.067 1.00 95.75 518 ALA A C 1
ATOM 4189 O O . ALA A 1 518 ? 11.349 4.457 17.160 1.00 95.75 518 ALA A O 1
ATOM 4190 N N . SER A 1 519 ? 10.408 4.288 19.159 1.00 96.44 519 SER A N 1
ATOM 4191 C CA . SER A 1 519 ? 10.169 5.742 19.260 1.00 96.44 519 SER A CA 1
ATOM 4192 C C . SER A 1 519 ? 11.436 6.621 19.332 1.00 96.44 519 SER A C 1
ATOM 4194 O O . SER A 1 519 ? 11.368 7.856 19.247 1.00 96.44 519 SER A O 1
ATOM 4196 N N . SER A 1 520 ? 12.604 6.008 19.545 1.00 96.19 520 SER A N 1
ATOM 4197 C CA . SER A 1 520 ? 13.871 6.711 19.769 1.00 96.19 520 SER A CA 1
ATOM 4198 C C . SER A 1 520 ? 14.660 6.996 18.489 1.00 96.19 520 SER A C 1
ATOM 4200 O O . SER A 1 520 ? 15.615 7.773 18.544 1.00 96.19 520 SER A O 1
ATOM 4202 N N . PHE A 1 521 ? 14.261 6.413 17.352 1.00 93.12 521 PHE A N 1
ATOM 4203 C CA . PHE A 1 521 ? 14.965 6.563 16.074 1.00 93.12 521 PHE A CA 1
ATOM 4204 C C . PHE A 1 521 ? 14.882 7.980 15.498 1.00 93.12 521 PHE A C 1
ATOM 4206 O O . PHE A 1 521 ? 15.818 8.435 14.848 1.00 93.12 521 PHE A O 1
ATOM 4213 N N . PHE A 1 522 ? 13.824 8.731 15.810 1.00 92.75 522 PHE A N 1
ATOM 4214 C CA . PHE A 1 522 ? 13.708 10.119 15.373 1.00 92.75 522 PHE A CA 1
ATOM 4215 C C . PHE A 1 522 ? 14.653 11.057 16.151 1.00 92.75 522 PHE A C 1
ATOM 4217 O O . PHE A 1 522 ? 14.337 11.535 17.250 1.00 92.75 522 PHE A O 1
ATOM 4224 N N . LYS A 1 523 ? 15.823 11.349 15.576 1.00 86.44 523 LYS A N 1
ATOM 4225 C CA . LYS A 1 523 ? 16.856 12.220 16.163 1.00 86.44 523 LYS A CA 1
ATOM 4226 C C . LYS A 1 523 ? 17.283 13.321 15.196 1.00 86.44 523 LYS A C 1
ATOM 4228 O O . LYS A 1 523 ? 18.426 13.368 14.767 1.00 86.44 523 LYS A O 1
ATOM 4233 N N . ILE A 1 524 ? 16.370 14.234 14.876 1.00 74.56 524 ILE A N 1
ATOM 4234 C CA . ILE A 1 524 ? 16.736 15.417 14.087 1.00 74.56 524 ILE A CA 1
ATOM 4235 C C . ILE A 1 524 ? 17.319 16.485 15.004 1.00 74.56 524 ILE A C 1
ATOM 4237 O O . ILE A 1 524 ? 16.649 16.933 15.947 1.00 74.56 524 ILE A O 1
ATOM 4241 N N . ASN A 1 525 ? 18.567 16.847 14.711 1.00 72.31 525 ASN A N 1
ATOM 4242 C CA . ASN A 1 525 ? 19.281 17.994 15.251 1.00 72.31 525 ASN A CA 1
ATOM 4243 C C . ASN A 1 525 ? 19.550 18.953 14.082 1.00 72.31 525 ASN A C 1
ATOM 4245 O O . ASN A 1 525 ? 20.211 18.560 13.127 1.00 72.31 525 ASN A O 1
ATOM 4249 N N . GLY A 1 526 ? 19.057 20.189 14.165 1.00 75.00 526 GLY A N 1
ATOM 4250 C CA . GLY A 1 526 ? 19.209 21.194 13.105 1.00 75.00 526 GLY A CA 1
ATOM 4251 C C . GLY A 1 526 ? 17.998 21.312 12.178 1.00 75.00 526 GLY A C 1
ATOM 4252 O O . GLY A 1 526 ? 16.978 20.650 12.380 1.00 75.00 526 GLY A O 1
ATOM 4253 N N . GLU A 1 527 ? 18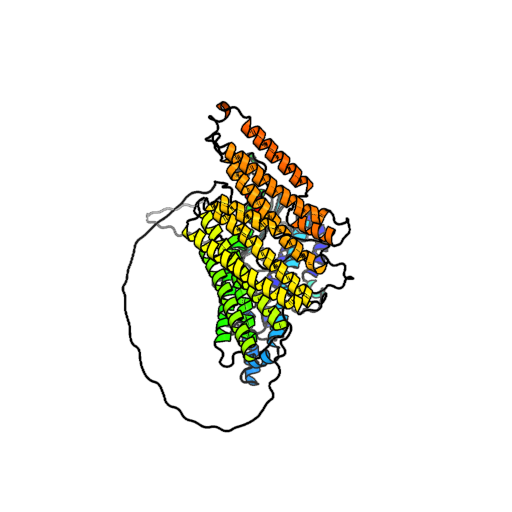.106 22.207 11.197 1.00 75.94 527 GLU A N 1
ATOM 4254 C CA . GLU A 1 527 ? 17.082 22.415 10.172 1.00 75.94 527 GLU A CA 1
ATOM 4255 C C . GLU A 1 527 ? 17.218 21.355 9.068 1.00 75.94 527 GLU A C 1
ATOM 4257 O O . GLU A 1 527 ? 18.313 21.181 8.524 1.00 75.94 527 GLU A O 1
ATOM 4262 N N . PRO A 1 528 ? 16.145 20.606 8.757 1.00 81.12 528 PRO A N 1
ATOM 4263 C CA . PRO A 1 528 ? 16.177 19.604 7.710 1.00 81.12 528 PRO A CA 1
ATOM 4264 C C . PRO A 1 528 ? 16.175 20.274 6.336 1.00 81.12 528 PRO A C 1
ATOM 4266 O O . PRO A 1 528 ? 15.547 21.313 6.138 1.00 81.12 528 PRO A O 1
ATOM 4269 N N . ARG A 1 529 ? 16.874 19.666 5.375 1.00 82.81 529 ARG A N 1
ATOM 4270 C CA . ARG A 1 529 ? 16.846 20.122 3.980 1.00 82.81 529 ARG A CA 1
ATOM 4271 C C . ARG A 1 529 ? 15.491 19.836 3.355 1.00 82.81 529 ARG A C 1
ATOM 4273 O O . ARG A 1 529 ? 14.924 18.780 3.633 1.00 82.81 529 ARG A O 1
ATOM 4280 N N . SER A 1 530 ? 15.032 20.734 2.484 1.00 83.19 530 SER A N 1
ATOM 4281 C CA . SER A 1 530 ? 13.742 20.650 1.792 1.00 83.19 530 SER A CA 1
ATOM 4282 C C . SER A 1 530 ? 13.506 19.301 1.123 1.00 83.19 530 SER A C 1
ATOM 4284 O O . SER A 1 530 ? 12.426 18.734 1.260 1.00 83.19 530 SER A O 1
ATOM 4286 N N . GLU A 1 531 ? 14.529 18.754 0.467 1.00 86.69 531 GLU A N 1
ATOM 4287 C CA . GLU A 1 531 ? 14.428 17.516 -0.313 1.00 86.69 531 GLU A CA 1
ATOM 4288 C C . GLU A 1 531 ? 14.232 16.279 0.574 1.00 86.69 531 GLU A C 1
ATOM 4290 O O . GLU A 1 531 ? 13.629 15.302 0.150 1.00 86.69 531 GLU A O 1
ATOM 4295 N N . LEU A 1 532 ? 14.705 16.322 1.824 1.00 89.69 532 LEU A N 1
ATOM 4296 C CA . LEU A 1 532 ? 14.653 15.191 2.757 1.00 89.69 532 LEU A CA 1
ATOM 4297 C C . LEU A 1 532 ? 13.424 15.229 3.673 1.00 89.69 532 LEU A C 1
ATOM 4299 O O . LEU A 1 532 ? 13.228 14.309 4.470 1.00 89.69 532 LEU A O 1
ATOM 4303 N N . ILE A 1 533 ? 12.607 16.286 3.596 1.00 90.69 533 ILE A N 1
ATOM 4304 C CA . ILE A 1 533 ? 11.427 16.461 4.453 1.00 90.69 533 ILE A CA 1
ATOM 4305 C C . ILE A 1 533 ? 10.473 15.265 4.363 1.00 90.69 533 ILE A C 1
ATOM 4307 O O . ILE A 1 533 ? 10.095 14.781 5.430 1.00 90.69 533 ILE A O 1
ATOM 4311 N N . PRO A 1 534 ? 10.104 14.738 3.176 1.00 90.31 534 PRO A N 1
ATOM 4312 C CA . PRO A 1 534 ? 9.189 13.600 3.093 1.00 90.31 534 PRO A CA 1
ATOM 4313 C C . PRO A 1 534 ? 9.685 12.387 3.896 1.00 90.31 534 PRO A C 1
ATOM 4315 O O . PRO A 1 534 ? 8.996 11.919 4.802 1.00 90.31 534 PRO A O 1
ATOM 4318 N N . SER A 1 535 ? 10.927 11.957 3.675 1.00 90.38 535 SER A N 1
ATOM 4319 C CA . SER A 1 535 ? 11.527 10.799 4.357 1.00 90.38 535 SER A CA 1
ATOM 4320 C C . SER A 1 535 ? 11.714 11.034 5.861 1.00 90.38 535 SER A C 1
ATOM 4322 O O . SER A 1 535 ? 11.553 10.132 6.684 1.00 90.38 535 SER A O 1
ATOM 4324 N N . ILE A 1 536 ? 11.990 12.277 6.260 1.00 92.88 536 ILE A N 1
ATOM 4325 C CA . ILE A 1 536 ? 12.029 12.699 7.665 1.00 92.88 536 ILE A CA 1
ATOM 4326 C C . ILE A 1 536 ? 10.659 12.564 8.338 1.00 92.88 536 ILE A C 1
ATOM 4328 O O . ILE A 1 536 ? 10.575 12.109 9.486 1.00 92.88 536 ILE A O 1
ATOM 4332 N N . LEU A 1 537 ? 9.594 12.971 7.645 1.00 91.50 537 LEU A N 1
ATOM 4333 C CA . LEU A 1 537 ? 8.223 12.878 8.136 1.00 91.50 537 LEU A CA 1
ATOM 4334 C C . LEU A 1 537 ? 7.790 11.420 8.289 1.00 91.50 537 LEU A C 1
ATOM 4336 O O . LEU A 1 537 ? 7.157 11.076 9.287 1.00 91.50 537 LEU A O 1
ATOM 4340 N N . GLU A 1 538 ? 8.215 10.543 7.384 1.00 89.69 538 GLU A N 1
ATOM 4341 C CA . GLU A 1 538 ? 7.966 9.107 7.489 1.00 89.69 538 GLU A CA 1
ATOM 4342 C C . GLU A 1 538 ? 8.628 8.469 8.722 1.00 89.69 538 GLU A C 1
ATOM 4344 O O . GLU A 1 538 ? 7.969 7.756 9.487 1.00 89.69 538 GLU A O 1
ATOM 4349 N N . VAL A 1 539 ? 9.900 8.787 8.997 1.00 94.06 539 VAL A N 1
ATOM 4350 C CA . VAL A 1 539 ? 10.575 8.346 10.235 1.00 94.06 539 VAL A CA 1
ATOM 4351 C C . VAL A 1 539 ? 9.851 8.891 11.472 1.00 94.06 539 VAL A C 1
ATOM 4353 O O . VAL A 1 539 ? 9.700 8.183 12.477 1.00 94.06 539 VAL A O 1
ATOM 4356 N N . ALA A 1 540 ? 9.394 10.148 11.422 1.00 92.94 540 ALA A N 1
ATOM 4357 C CA . ALA A 1 540 ? 8.651 10.769 12.512 1.00 92.94 540 ALA A CA 1
ATOM 4358 C C . ALA A 1 540 ? 7.322 10.052 12.782 1.00 92.94 540 ALA A C 1
ATOM 4360 O O . ALA A 1 540 ? 7.030 9.751 13.943 1.00 92.94 540 ALA A O 1
ATOM 4361 N N . ALA A 1 541 ? 6.546 9.745 11.739 1.00 90.44 541 ALA A N 1
ATOM 4362 C CA . ALA A 1 541 ? 5.287 9.020 11.868 1.00 90.44 541 ALA A CA 1
ATOM 4363 C C . ALA A 1 541 ? 5.488 7.641 12.482 1.00 90.44 541 ALA A C 1
ATOM 4365 O O . ALA A 1 541 ? 4.803 7.319 13.449 1.00 90.44 541 ALA A O 1
ATOM 4366 N N . GLU A 1 542 ? 6.463 6.856 12.020 1.00 93.25 542 GLU A N 1
ATOM 4367 C CA . GLU A 1 542 ? 6.692 5.531 12.604 1.00 93.25 542 GLU A CA 1
ATOM 4368 C C . GLU A 1 542 ? 7.082 5.601 14.085 1.00 93.25 542 GLU A C 1
ATOM 4370 O O . GLU A 1 542 ? 6.595 4.820 14.911 1.00 93.25 542 GLU A O 1
ATOM 4375 N N . CYS A 1 543 ? 7.884 6.598 14.471 1.00 95.12 543 CYS A N 1
ATOM 4376 C CA . CYS A 1 543 ? 8.204 6.832 15.878 1.00 95.12 543 CYS A CA 1
ATOM 4377 C C . CYS A 1 543 ? 6.968 7.249 16.698 1.00 95.12 543 CYS A C 1
ATOM 4379 O O . CYS A 1 543 ? 6.811 6.806 17.840 1.00 95.12 543 CYS A O 1
ATOM 4381 N N . ILE A 1 544 ? 6.078 8.068 16.128 1.00 92.56 544 ILE A N 1
ATOM 4382 C CA . ILE A 1 544 ? 4.801 8.466 16.741 1.00 92.56 544 ILE A CA 1
ATOM 4383 C C . ILE A 1 544 ? 3.871 7.255 16.892 1.00 92.56 544 ILE A C 1
ATOM 4385 O O . ILE A 1 544 ? 3.303 7.046 17.969 1.00 92.56 544 ILE A O 1
ATOM 4389 N N . PHE A 1 545 ? 3.746 6.413 15.866 1.00 91.19 545 PHE A N 1
ATOM 4390 C CA . PHE A 1 545 ? 2.937 5.197 15.912 1.00 91.19 545 PHE A CA 1
ATOM 4391 C C . PHE A 1 545 ? 3.477 4.194 16.931 1.00 91.19 545 PHE A C 1
ATOM 4393 O O . PHE A 1 545 ? 2.689 3.551 17.625 1.00 91.19 545 PHE A O 1
ATOM 4400 N N . ALA A 1 546 ? 4.796 4.108 17.119 1.00 92.75 546 ALA A N 1
ATOM 4401 C CA . ALA A 1 546 ? 5.386 3.328 18.204 1.00 92.75 546 ALA A CA 1
ATOM 4402 C C . ALA A 1 546 ? 5.001 3.865 19.596 1.00 92.75 546 ALA A C 1
ATOM 4404 O O . ALA A 1 546 ? 4.653 3.079 20.483 1.00 92.75 546 ALA A O 1
ATOM 4405 N N . CYS A 1 547 ? 4.999 5.192 19.794 1.00 95.88 547 CYS A N 1
ATOM 4406 C CA . CYS A 1 547 ? 4.520 5.807 21.037 1.00 95.88 547 CYS A CA 1
ATOM 4407 C C . CYS A 1 547 ? 3.043 5.491 21.304 1.00 95.88 547 CYS A C 1
ATOM 4409 O O . CYS A 1 547 ? 2.681 5.158 22.435 1.00 95.88 547 CYS A O 1
ATOM 4411 N N . CYS A 1 548 ? 2.201 5.577 20.274 1.00 91.25 548 CYS A N 1
ATOM 4412 C CA . CYS A 1 548 ? 0.777 5.275 20.389 1.00 91.25 548 CYS A CA 1
ATOM 4413 C C . CYS A 1 548 ? 0.544 3.796 20.699 1.00 91.25 548 CYS A C 1
ATOM 4415 O O . CYS A 1 548 ? -0.173 3.483 21.643 1.00 91.25 548 CYS A O 1
ATOM 4417 N N . ALA A 1 549 ? 1.230 2.893 19.992 1.00 88.81 549 ALA A N 1
ATOM 4418 C CA . ALA A 1 549 ? 1.160 1.458 20.240 1.00 88.81 549 ALA A CA 1
ATOM 4419 C C . ALA A 1 549 ? 1.531 1.106 21.687 1.00 88.81 549 ALA A C 1
ATOM 4421 O O . ALA A 1 549 ? 0.815 0.356 22.349 1.00 88.81 549 ALA A O 1
ATOM 4422 N N . LEU A 1 550 ? 2.613 1.691 22.210 1.00 94.75 550 LEU A N 1
ATOM 4423 C CA . LEU A 1 550 ? 3.005 1.518 23.608 1.00 94.75 550 LEU A CA 1
ATOM 4424 C C . LEU A 1 550 ? 1.938 2.036 24.573 1.00 94.75 550 LEU A C 1
ATOM 4426 O O . LEU A 1 550 ? 1.580 1.336 25.521 1.00 94.75 550 LEU A O 1
ATOM 4430 N N . SER A 1 551 ? 1.431 3.245 24.328 1.00 93.69 551 SER A N 1
ATOM 4431 C CA . SER A 1 551 ? 0.379 3.851 25.142 1.00 93.69 551 SER A CA 1
ATOM 4432 C C . SER A 1 551 ? -0.869 2.969 25.175 1.00 93.69 551 SER A C 1
ATOM 4434 O O . SER A 1 551 ? -1.340 2.626 26.255 1.00 93.69 551 SER A O 1
ATOM 4436 N N . ASP A 1 552 ? -1.371 2.543 24.018 1.00 88.75 552 ASP A N 1
ATOM 4437 C CA . ASP A 1 552 ? -2.607 1.772 23.890 1.00 88.75 552 ASP A CA 1
ATOM 4438 C C . ASP A 1 552 ? -2.498 0.375 24.509 1.00 88.75 552 ASP A C 1
ATOM 4440 O O . ASP A 1 552 ? -3.398 -0.051 25.242 1.00 88.75 552 ASP A O 1
ATOM 4444 N N . LEU A 1 553 ? -1.388 -0.335 24.271 1.00 89.81 553 LEU A N 1
ATOM 4445 C CA . LEU A 1 553 ? -1.149 -1.657 24.853 1.00 89.81 553 LEU A CA 1
ATOM 4446 C C . LEU A 1 553 ? -1.102 -1.581 26.383 1.00 89.81 553 LEU A C 1
ATOM 4448 O O . LEU A 1 553 ? -1.792 -2.344 27.071 1.00 89.81 553 LEU A O 1
ATOM 4452 N N . VAL A 1 554 ? -0.352 -0.617 26.921 1.00 93.50 554 VAL A N 1
ATOM 4453 C CA . VAL A 1 554 ? -0.223 -0.413 28.367 1.00 93.50 554 VAL A CA 1
ATOM 4454 C C . VAL A 1 554 ? -1.545 0.058 28.978 1.00 93.50 554 VAL A C 1
ATOM 4456 O O . VAL A 1 554 ? -1.961 -0.482 30.003 1.00 93.50 554 VAL A O 1
ATOM 4459 N N . CYS A 1 555 ? -2.262 0.982 28.334 1.00 90.50 555 CYS A N 1
ATOM 4460 C CA . CYS A 1 555 ? -3.600 1.412 28.741 1.00 90.50 555 CYS A CA 1
ATOM 4461 C C . CYS A 1 555 ? -4.583 0.226 28.774 1.00 90.50 555 CYS A C 1
ATOM 4463 O O . CYS A 1 555 ? -5.301 0.039 29.760 1.00 90.50 555 CYS A O 1
ATOM 4465 N N . SER A 1 556 ? -4.572 -0.645 27.759 1.00 88.81 556 SER A N 1
ATOM 4466 C CA . SER A 1 556 ? -5.412 -1.848 27.749 1.00 88.81 556 SER A CA 1
ATOM 4467 C C . SER A 1 556 ? -5.051 -2.823 28.877 1.00 88.81 556 SER A C 1
ATOM 4469 O O . SER A 1 556 ? -5.947 -3.413 29.487 1.00 88.81 556 SER A O 1
ATOM 4471 N N . ALA A 1 557 ? -3.764 -2.980 29.196 1.00 90.81 557 ALA A N 1
ATOM 4472 C CA . ALA A 1 557 ? -3.328 -3.744 30.363 1.00 90.81 557 ALA A CA 1
ATOM 4473 C C . ALA A 1 557 ? -3.800 -3.103 31.677 1.00 90.81 557 ALA A C 1
ATOM 4475 O O . ALA A 1 557 ? -4.332 -3.805 32.538 1.00 90.81 557 ALA A O 1
ATOM 4476 N N . MET A 1 558 ? -3.683 -1.779 31.819 1.00 92.12 558 MET A N 1
ATOM 4477 C CA . MET A 1 558 ? -4.157 -1.026 32.987 1.00 92.12 558 MET A CA 1
ATOM 4478 C C . MET A 1 558 ? -5.661 -1.179 33.224 1.00 92.12 558 MET A C 1
ATOM 4480 O O . MET A 1 558 ? -6.108 -1.241 34.375 1.00 92.12 558 MET A O 1
ATOM 4484 N N . GLU A 1 559 ? -6.469 -1.246 32.164 1.00 88.94 559 GLU A N 1
ATOM 4485 C CA . GLU A 1 559 ? -7.905 -1.512 32.283 1.00 88.94 559 GLU A CA 1
ATOM 4486 C C . GLU A 1 559 ? -8.176 -2.876 32.920 1.00 88.94 559 GLU A C 1
ATOM 4488 O O . GLU A 1 559 ? -8.998 -2.957 33.836 1.00 88.94 559 GLU A O 1
ATOM 4493 N N . LYS A 1 560 ? -7.419 -3.899 32.509 1.00 88.12 560 LYS A N 1
ATOM 4494 C CA . LYS A 1 560 ? -7.545 -5.293 32.961 1.00 88.12 560 LYS A CA 1
ATOM 4495 C C . LYS A 1 560 ? -6.913 -5.566 34.332 1.00 88.12 560 LYS A C 1
ATOM 4497 O O . LYS A 1 560 ? -7.104 -6.655 34.870 1.00 88.12 560 LYS A O 1
ATOM 4502 N N . LEU A 1 561 ? -6.163 -4.620 34.908 1.00 88.69 561 LEU A N 1
ATOM 4503 C CA . LEU A 1 561 ? -5.493 -4.834 36.192 1.00 88.69 561 LEU A CA 1
ATOM 4504 C C . LEU A 1 561 ? -6.496 -5.061 37.341 1.00 88.69 561 LEU A C 1
ATOM 4506 O O . LEU A 1 561 ? -7.394 -4.235 37.544 1.00 88.69 561 LEU A O 1
ATOM 4510 N N . PRO A 1 562 ? -6.307 -6.119 38.152 1.00 85.75 562 PRO A N 1
ATOM 4511 C CA . PRO A 1 562 ? -7.069 -6.309 39.378 1.00 85.75 562 PRO A CA 1
ATOM 4512 C C . PRO A 1 562 ? -6.670 -5.270 40.439 1.00 85.75 562 PRO A C 1
ATOM 4514 O O . PRO A 1 562 ? -5.554 -4.746 40.446 1.00 85.75 562 PRO A O 1
ATOM 4517 N N . ARG A 1 563 ? -7.571 -4.987 41.389 1.00 78.69 563 ARG A N 1
ATOM 4518 C CA . ARG A 1 563 ? -7.339 -3.976 42.442 1.00 78.69 563 ARG A CA 1
ATOM 4519 C C . ARG A 1 563 ? -6.167 -4.284 43.375 1.00 78.69 563 ARG A C 1
ATOM 4521 O O . ARG A 1 563 ? -5.627 -3.369 43.973 1.00 78.69 563 ARG A O 1
ATOM 4528 N N . ASN A 1 564 ? -5.747 -5.536 43.515 1.00 83.88 564 ASN A N 1
ATOM 4529 C CA . ASN A 1 564 ? -4.547 -5.870 44.289 1.00 83.88 564 ASN A CA 1
ATOM 4530 C C . ASN A 1 564 ? -3.238 -5.499 43.556 1.00 83.88 564 ASN A C 1
ATOM 4532 O O . ASN A 1 564 ? -2.170 -5.573 44.150 1.00 83.88 564 ASN A O 1
ATOM 4536 N N . SER A 1 565 ? -3.313 -5.073 42.290 1.00 89.31 565 SER A N 1
ATOM 4537 C CA . SER A 1 565 ? -2.164 -4.744 41.437 1.00 89.31 565 SER A CA 1
ATOM 4538 C C . SER A 1 565 ? -2.049 -3.244 41.125 1.00 89.31 565 SER A C 1
ATOM 4540 O O . SER A 1 565 ? -1.514 -2.870 40.081 1.00 89.31 565 SER A O 1
ATOM 4542 N N . LEU A 1 566 ? -2.525 -2.356 42.012 1.00 86.81 566 LEU A N 1
ATOM 4543 C CA . LEU A 1 566 ? -2.447 -0.897 41.797 1.00 86.81 566 LEU A CA 1
ATOM 4544 C C . LEU A 1 566 ? -1.008 -0.392 41.615 1.00 86.81 566 LEU A C 1
ATOM 4546 O O . LEU A 1 566 ? -0.789 0.500 40.802 1.00 86.81 566 LEU A O 1
ATOM 4550 N N . ILE A 1 567 ? -0.027 -1.004 42.288 1.00 91.56 567 ILE A N 1
ATOM 4551 C CA . ILE A 1 567 ? 1.399 -0.667 42.130 1.00 91.56 567 ILE A CA 1
ATOM 4552 C C . ILE A 1 567 ? 1.852 -0.885 40.676 1.00 91.56 567 ILE A C 1
ATOM 4554 O O . ILE A 1 567 ? 2.547 -0.048 40.105 1.00 91.56 567 ILE A O 1
ATOM 4558 N N . LYS A 1 568 ? 1.402 -1.975 40.037 1.00 93.25 568 LYS A N 1
ATOM 4559 C CA . LYS A 1 568 ? 1.687 -2.248 38.620 1.00 93.25 568 LYS A CA 1
ATOM 4560 C C . LYS A 1 568 ? 1.058 -1.181 37.715 1.00 93.25 568 LYS A C 1
ATOM 4562 O O . LYS A 1 568 ? 1.680 -0.749 36.750 1.00 93.25 568 LYS A O 1
ATOM 4567 N N . GLY A 1 569 ? -0.134 -0.696 38.062 1.00 93.56 569 GLY A N 1
ATOM 4568 C CA . GLY A 1 569 ? -0.777 0.410 37.349 1.00 93.56 569 GLY A CA 1
ATOM 4569 C C . GLY A 1 569 ? -0.060 1.756 37.517 1.00 93.56 569 GLY A C 1
ATOM 4570 O O . GLY A 1 569 ? -0.006 2.533 36.568 1.00 93.56 569 GLY A O 1
ATOM 4571 N N . ASP A 1 570 ? 0.560 2.009 38.673 1.00 94.50 570 ASP A N 1
ATOM 4572 C CA . ASP A 1 570 ? 1.418 3.184 38.892 1.00 94.50 570 ASP A CA 1
ATOM 4573 C C . ASP A 1 570 ? 2.716 3.130 38.080 1.00 94.50 570 ASP A C 1
ATOM 4575 O O . ASP A 1 570 ? 3.211 4.156 37.622 1.00 94.50 570 ASP A O 1
ATOM 4579 N N . HIS A 1 571 ? 3.249 1.938 37.828 1.00 96.69 571 HIS A N 1
ATOM 4580 C CA . HIS A 1 571 ? 4.355 1.782 36.889 1.00 96.69 571 HIS A CA 1
ATOM 4581 C C . HIS A 1 571 ? 3.908 2.031 35.438 1.00 96.69 571 HIS A C 1
ATOM 4583 O O . HIS A 1 571 ? 4.566 2.749 34.685 1.00 96.69 571 HIS A O 1
ATOM 4589 N N . TYR A 1 572 ? 2.752 1.492 35.054 1.00 96.50 572 TYR A N 1
ATOM 4590 C CA . TYR A 1 572 ? 2.201 1.651 33.711 1.00 96.50 572 TYR A CA 1
ATOM 4591 C C . TYR A 1 572 ? 1.840 3.091 33.350 1.00 96.50 572 TYR A C 1
ATOM 4593 O O . TYR A 1 572 ? 2.136 3.514 32.234 1.00 96.50 572 TYR A O 1
ATOM 4601 N N . ILE A 1 573 ? 1.285 3.877 34.277 1.00 96.50 573 ILE A N 1
ATOM 4602 C CA . ILE A 1 573 ? 1.001 5.289 33.995 1.00 96.50 573 ILE A CA 1
ATOM 4603 C C . ILE A 1 573 ? 2.289 6.065 33.675 1.00 96.50 573 ILE A C 1
ATOM 4605 O O . ILE A 1 573 ? 2.294 6.875 32.754 1.00 96.50 573 ILE A O 1
ATOM 4609 N N . VAL A 1 574 ? 3.407 5.761 34.348 1.00 97.50 574 VAL A N 1
ATOM 4610 C CA . VAL A 1 574 ? 4.714 6.379 34.053 1.00 97.50 574 VAL A CA 1
ATOM 4611 C C . VAL A 1 574 ? 5.194 6.016 32.644 1.00 97.50 574 VAL A C 1
ATOM 4613 O O . VAL A 1 574 ? 5.755 6.865 31.949 1.00 97.50 574 VAL A O 1
ATOM 4616 N N . ILE A 1 575 ? 4.955 4.780 32.198 1.00 97.38 575 ILE A N 1
ATOM 4617 C CA . ILE A 1 575 ? 5.296 4.336 30.839 1.00 97.38 575 ILE A CA 1
ATOM 4618 C C . ILE A 1 575 ? 4.443 5.064 29.793 1.00 97.38 575 ILE A C 1
ATOM 4620 O O . ILE A 1 575 ? 5.004 5.605 28.840 1.00 97.38 575 ILE A O 1
ATOM 4624 N N . VAL A 1 576 ? 3.121 5.129 29.987 1.00 96.12 576 VAL A N 1
ATOM 4625 C CA . VAL A 1 576 ? 2.193 5.840 29.085 1.00 96.12 576 VAL A CA 1
ATOM 4626 C C . VAL A 1 576 ? 2.570 7.314 28.976 1.00 96.12 576 VAL A C 1
ATOM 4628 O O . VAL A 1 576 ? 2.700 7.853 27.881 1.00 96.12 576 VAL A O 1
ATOM 4631 N N . GLU A 1 577 ? 2.823 7.970 30.107 1.00 97.06 577 GLU A N 1
ATOM 4632 C CA . GLU A 1 577 ? 3.249 9.367 30.132 1.00 97.06 577 GLU A CA 1
ATOM 4633 C C . GLU A 1 577 ? 4.554 9.594 29.379 1.00 97.06 577 GLU A C 1
ATOM 4635 O O . GLU A 1 577 ? 4.675 10.579 28.654 1.00 97.06 577 GLU A O 1
ATOM 4640 N N . ARG A 1 578 ? 5.536 8.702 29.545 1.00 97.94 578 ARG A N 1
ATOM 4641 C CA . ARG A 1 578 ? 6.808 8.789 28.825 1.00 97.94 578 ARG A CA 1
ATOM 4642 C C . ARG A 1 578 ? 6.592 8.658 27.319 1.00 97.94 578 ARG A C 1
ATOM 4644 O O . ARG A 1 578 ? 7.132 9.468 26.572 1.00 97.94 578 ARG A O 1
ATOM 4651 N N . ALA A 1 579 ? 5.783 7.689 26.890 1.00 96.50 579 ALA A N 1
ATOM 4652 C CA . ALA A 1 579 ? 5.464 7.468 25.482 1.00 96.50 579 ALA A CA 1
ATOM 4653 C C . ALA A 1 579 ? 4.764 8.687 24.859 1.00 96.50 579 ALA A C 1
ATOM 4655 O O . ALA A 1 579 ? 5.193 9.194 23.826 1.00 96.50 579 ALA A O 1
ATOM 4656 N N . LEU A 1 580 ? 3.738 9.226 25.521 1.00 96.25 580 LEU A N 1
ATOM 4657 C CA . LEU A 1 580 ? 2.987 10.379 25.019 1.00 96.25 580 LEU A CA 1
ATOM 4658 C C . LEU A 1 580 ? 3.776 11.695 25.102 1.00 96.25 580 LEU A C 1
ATOM 4660 O O . LEU A 1 580 ? 3.617 12.563 24.249 1.00 96.25 580 LEU A O 1
ATOM 4664 N N . ARG A 1 581 ? 4.671 11.861 26.084 1.00 97.44 581 ARG A N 1
ATOM 4665 C CA . ARG A 1 581 ? 5.612 12.997 26.091 1.00 97.44 581 ARG A CA 1
ATOM 4666 C C . ARG A 1 581 ? 6.568 12.924 24.912 1.00 97.44 581 ARG A C 1
ATOM 4668 O O . ARG A 1 581 ? 6.842 13.955 24.310 1.00 97.44 581 ARG A O 1
ATOM 4675 N N . ARG A 1 582 ? 7.045 11.723 24.576 1.00 96.88 582 ARG A N 1
ATOM 4676 C CA . ARG A 1 582 ? 7.901 11.511 23.410 1.00 96.88 582 ARG A CA 1
ATOM 4677 C C . ARG A 1 582 ? 7.163 11.817 22.106 1.00 96.88 582 ARG A C 1
ATOM 4679 O O . ARG A 1 582 ? 7.715 12.529 21.279 1.00 96.88 582 ARG A O 1
ATOM 4686 N N . TYR A 1 583 ? 5.910 11.379 21.963 1.00 96.12 583 TYR A N 1
ATOM 4687 C CA . TYR A 1 583 ? 5.034 11.823 20.872 1.00 96.12 583 TYR A CA 1
ATOM 4688 C C . TYR A 1 583 ? 5.032 13.354 20.795 1.00 96.12 583 TYR A C 1
ATOM 4690 O O . TYR A 1 583 ? 5.352 13.925 19.752 1.00 96.12 583 TYR A O 1
ATOM 4698 N N . ALA A 1 584 ? 4.647 14.029 21.886 1.00 96.19 584 ALA A N 1
ATOM 4699 C CA . ALA A 1 584 ? 4.489 15.483 21.899 1.00 96.19 584 ALA A CA 1
ATOM 4700 C C . ALA A 1 584 ? 5.801 16.215 21.577 1.00 96.19 584 ALA A C 1
ATOM 4702 O O . ALA A 1 584 ? 5.770 17.269 20.951 1.00 96.19 584 ALA A O 1
ATOM 4703 N N . GLU A 1 585 ? 6.948 15.651 21.963 1.00 95.94 585 GLU A N 1
ATOM 4704 C CA . GLU A 1 585 ? 8.273 16.157 21.600 1.00 95.94 585 GLU A CA 1
ATOM 4705 C C . GLU A 1 585 ? 8.523 16.081 20.087 1.00 95.94 585 GLU A C 1
ATOM 4707 O O . GLU A 1 585 ? 8.984 17.063 19.510 1.00 95.94 585 GLU A O 1
ATOM 4712 N N . ILE A 1 586 ? 8.208 14.950 19.444 1.00 94.62 586 ILE A N 1
ATOM 4713 C CA . ILE A 1 586 ? 8.389 14.765 17.994 1.00 94.62 586 ILE A CA 1
ATOM 4714 C C . ILE A 1 586 ? 7.529 15.775 17.229 1.00 94.62 586 ILE A C 1
ATOM 4716 O O . ILE A 1 586 ? 8.052 16.533 16.418 1.00 94.62 586 ILE A O 1
ATOM 4720 N N . VAL A 1 587 ? 6.231 15.849 17.538 1.00 93.75 587 VAL A N 1
ATOM 4721 C CA . VAL A 1 587 ? 5.317 16.809 16.894 1.00 93.75 587 VAL A CA 1
ATOM 4722 C C . VAL A 1 587 ? 5.717 18.252 17.198 1.00 93.75 587 VAL A C 1
ATOM 4724 O O . VAL A 1 587 ? 5.768 19.089 16.300 1.00 93.75 587 VAL A O 1
ATOM 4727 N N . GLY A 1 588 ? 6.096 18.532 18.444 1.00 93.81 588 GLY A N 1
ATOM 4728 C CA . GLY A 1 588 ? 6.544 19.851 18.870 1.00 93.81 588 GLY A CA 1
ATOM 4729 C C . GLY A 1 588 ? 7.841 20.318 18.205 1.00 93.81 588 GLY A C 1
ATOM 4730 O O . GLY A 1 588 ? 8.119 21.512 18.246 1.00 93.81 588 GLY A O 1
ATOM 4731 N N . LYS A 1 589 ? 8.646 19.431 17.599 1.00 92.19 589 LYS A N 1
ATOM 4732 C CA . LYS A 1 589 ? 9.792 19.841 16.769 1.00 92.19 589 LYS A CA 1
ATOM 4733 C C . LYS A 1 589 ? 9.332 20.456 15.448 1.00 92.19 589 LYS A C 1
ATOM 4735 O O . LYS A 1 589 ? 9.876 21.483 15.063 1.00 92.19 589 LYS A O 1
ATOM 4740 N N . PHE A 1 590 ? 8.315 19.884 14.807 1.00 90.00 590 PHE A N 1
ATOM 4741 C CA . PHE A 1 590 ? 7.779 20.407 13.549 1.00 90.00 590 PHE A CA 1
ATOM 4742 C C . PHE A 1 590 ? 6.857 21.618 13.749 1.00 90.00 590 PHE A C 1
ATOM 4744 O O . PHE A 1 590 ? 6.870 22.550 12.955 1.00 90.00 590 PHE A O 1
ATOM 4751 N N . GLU A 1 591 ? 6.109 21.676 14.854 1.00 90.69 591 GLU A N 1
ATOM 4752 C CA . GLU A 1 591 ? 5.244 22.829 15.165 1.00 90.69 591 GLU A CA 1
ATOM 4753 C C . GLU A 1 591 ? 6.023 24.124 15.472 1.00 90.69 591 GLU A C 1
ATOM 4755 O O . GLU A 1 591 ? 5.424 25.196 15.538 1.00 90.69 591 GLU A O 1
ATOM 4760 N N . ARG A 1 592 ? 7.347 24.048 15.669 1.00 89.00 592 ARG A N 1
ATOM 4761 C CA . ARG A 1 592 ? 8.209 25.223 15.881 1.00 89.00 592 ARG A CA 1
ATOM 4762 C C . ARG A 1 592 ? 8.567 25.956 14.591 1.00 89.00 592 ARG A C 1
ATOM 4764 O O . ARG A 1 592 ? 9.006 27.101 14.692 1.00 89.00 592 ARG A O 1
ATOM 4771 N N . TYR A 1 593 ? 8.411 25.331 13.422 1.00 86.00 593 TYR A N 1
ATOM 4772 C CA . TYR A 1 593 ? 8.696 26.006 12.158 1.00 86.00 593 TYR A CA 1
ATOM 4773 C C . TYR A 1 593 ? 7.686 27.139 11.918 1.00 86.00 593 TYR A C 1
ATOM 4775 O O . TYR A 1 593 ? 6.494 26.964 12.207 1.00 86.00 593 TYR A O 1
ATOM 4783 N N . PRO A 1 594 ? 8.133 28.307 11.417 1.00 82.62 594 PRO A N 1
ATOM 4784 C CA . PRO A 1 594 ? 7.248 29.428 11.122 1.00 82.62 594 PRO A CA 1
ATOM 4785 C C . PRO A 1 594 ? 6.088 29.007 10.213 1.00 82.62 594 PRO A C 1
ATOM 4787 O O . PRO A 1 594 ? 6.261 28.225 9.280 1.00 82.62 594 PRO A O 1
ATOM 4790 N N . ARG A 1 595 ? 4.885 29.536 10.465 1.00 80.12 595 ARG A N 1
ATOM 4791 C CA . ARG A 1 595 ? 3.748 29.316 9.558 1.00 80.12 595 ARG A CA 1
ATOM 4792 C C . ARG A 1 595 ? 4.053 29.931 8.191 1.00 80.12 595 ARG A C 1
ATOM 4794 O O . ARG A 1 595 ? 4.489 31.079 8.139 1.00 80.12 595 ARG A O 1
ATOM 4801 N N . GLY A 1 596 ? 3.770 29.185 7.124 1.00 76.19 596 GLY A N 1
ATOM 4802 C CA . GLY A 1 596 ? 4.077 29.571 5.742 1.00 76.19 596 GLY A CA 1
ATOM 4803 C C . GLY A 1 596 ? 5.471 29.151 5.264 1.00 76.19 596 GLY A C 1
ATOM 4804 O O . GLY A 1 596 ? 5.847 29.476 4.145 1.00 76.19 596 GLY A O 1
ATOM 4805 N N . ASP A 1 597 ? 6.246 28.450 6.097 1.00 85.31 597 ASP A N 1
ATOM 4806 C CA . ASP A 1 597 ? 7.434 27.726 5.643 1.00 85.31 597 ASP A CA 1
ATOM 4807 C C . ASP A 1 597 ? 7.015 26.417 4.948 1.00 85.31 597 ASP A C 1
ATOM 4809 O O . ASP A 1 597 ? 6.085 25.744 5.406 1.00 85.31 597 ASP A O 1
ATOM 4813 N N . ALA A 1 598 ? 7.726 26.019 3.889 1.00 84.06 598 ALA A N 1
ATOM 4814 C CA . ALA A 1 598 ? 7.453 24.798 3.125 1.00 84.06 598 ALA A CA 1
ATOM 4815 C C . ALA A 1 598 ? 7.453 23.550 4.025 1.00 84.06 598 ALA A C 1
ATOM 4817 O O . ALA A 1 598 ? 6.671 22.617 3.825 1.00 84.06 598 ALA A O 1
ATOM 4818 N N . ILE A 1 599 ? 8.287 23.561 5.071 1.00 84.19 599 ILE A N 1
ATOM 4819 C CA . ILE A 1 599 ? 8.351 22.508 6.094 1.00 84.19 599 ILE A CA 1
ATOM 4820 C C . ILE A 1 599 ? 7.059 22.451 6.912 1.00 84.19 599 ILE A C 1
ATOM 4822 O O . ILE A 1 599 ? 6.534 21.371 7.181 1.00 84.19 599 ILE A O 1
ATOM 4826 N N . SER A 1 600 ? 6.539 23.617 7.299 1.00 86.62 600 SER A N 1
ATOM 4827 C CA . SER A 1 600 ? 5.324 23.755 8.105 1.00 86.62 600 SER A CA 1
ATOM 4828 C C . SER A 1 600 ? 4.093 23.287 7.326 1.00 86.62 600 SER A C 1
ATOM 4830 O O . SER A 1 600 ? 3.274 22.537 7.857 1.00 86.62 600 SER A O 1
ATOM 4832 N N . GLU A 1 601 ? 3.999 23.661 6.048 1.00 88.50 601 GLU A N 1
ATOM 4833 C CA . GLU A 1 601 ? 2.907 23.255 5.156 1.00 88.50 601 GLU A CA 1
ATOM 4834 C C . GLU A 1 601 ? 2.949 21.754 4.850 1.00 88.50 601 GLU A C 1
ATOM 4836 O O . GLU A 1 601 ? 1.941 21.062 5.018 1.00 88.50 601 GLU A O 1
ATOM 4841 N N . SER A 1 602 ? 4.131 21.225 4.508 1.00 88.12 602 SER A N 1
ATOM 4842 C CA . SER A 1 602 ? 4.331 19.787 4.277 1.00 88.12 602 SER A CA 1
ATOM 4843 C C . SER A 1 602 ? 3.989 18.973 5.524 1.00 88.12 602 SER A C 1
ATOM 4845 O O . SER A 1 602 ? 3.275 17.972 5.445 1.00 88.12 602 SER A O 1
ATOM 4847 N N . PHE A 1 603 ? 4.435 19.424 6.702 1.00 89.00 603 PHE A N 1
ATOM 4848 C CA . PHE A 1 603 ? 4.092 18.776 7.963 1.00 89.00 603 PHE A CA 1
ATOM 4849 C C . PHE A 1 603 ? 2.596 18.854 8.266 1.00 89.00 603 PHE A C 1
ATOM 4851 O O . PHE A 1 603 ? 2.034 17.885 8.768 1.00 89.00 603 PHE A O 1
ATOM 4858 N N . GLN A 1 604 ? 1.930 19.974 7.979 1.00 89.75 604 GLN A N 1
ATOM 4859 C CA . GLN A 1 604 ? 0.495 20.101 8.209 1.00 89.75 604 GLN A CA 1
ATOM 4860 C C . GLN A 1 604 ? -0.301 19.119 7.340 1.00 89.75 604 GLN A C 1
ATOM 4862 O O . GLN A 1 604 ? -1.127 18.381 7.881 1.00 89.75 604 GLN A O 1
ATOM 4867 N N . ALA A 1 605 ? -0.008 19.053 6.039 1.00 88.31 605 ALA A N 1
ATOM 4868 C CA . ALA A 1 605 ? -0.63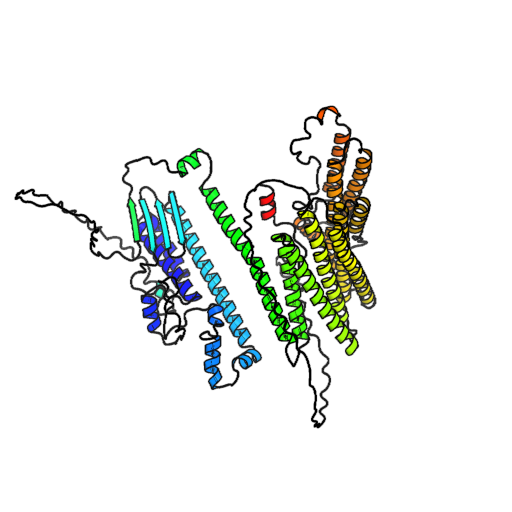4 18.097 5.125 1.00 88.31 605 ALA A CA 1
ATOM 4869 C C . ALA A 1 605 ? -0.364 16.643 5.555 1.00 88.31 605 ALA A C 1
ATOM 4871 O O . ALA A 1 605 ? -1.264 15.798 5.596 1.00 88.31 605 ALA A O 1
ATOM 4872 N N . PHE A 1 606 ? 0.873 16.355 5.965 1.00 84.75 606 PHE A N 1
ATOM 4873 C CA . PHE A 1 606 ? 1.263 15.049 6.488 1.00 84.75 606 PHE A CA 1
ATOM 4874 C C . PHE A 1 606 ? 0.533 14.684 7.788 1.00 84.75 606 PHE A C 1
ATOM 4876 O O . PHE A 1 606 ? 0.078 13.557 7.980 1.00 84.75 606 PHE A O 1
ATOM 4883 N N . ARG A 1 607 ? 0.388 15.648 8.697 1.00 89.06 607 ARG A N 1
ATOM 4884 C CA . ARG A 1 607 ? -0.304 15.476 9.973 1.00 89.06 607 ARG A CA 1
ATOM 4885 C C . ARG A 1 607 ? -1.784 15.167 9.760 1.00 89.06 607 ARG A C 1
ATOM 4887 O O . ARG A 1 607 ? -2.317 14.290 10.437 1.00 89.06 607 ARG A O 1
ATOM 4894 N N . GLU A 1 608 ? -2.432 15.889 8.850 1.00 86.06 608 GLU A N 1
ATOM 4895 C CA . GLU A 1 608 ? -3.847 15.712 8.512 1.00 86.06 608 GLU A CA 1
ATOM 4896 C C . GLU A 1 608 ? -4.095 14.345 7.862 1.00 86.06 608 GLU A C 1
ATOM 4898 O O . GLU A 1 608 ? -4.932 13.591 8.355 1.00 86.06 608 GLU A O 1
ATOM 4903 N N . SER A 1 609 ? -3.292 13.964 6.863 1.00 80.88 609 SER A N 1
ATOM 4904 C CA . SER A 1 609 ? -3.392 12.646 6.208 1.00 80.88 609 SER A CA 1
ATOM 4905 C C . SER A 1 609 ? -3.183 11.467 7.168 1.00 80.88 609 SER A C 1
ATOM 4907 O O . SER A 1 609 ? -3.849 10.440 7.047 1.00 80.88 609 SER A O 1
ATOM 4909 N N . ASN A 1 610 ? -2.318 11.621 8.174 1.00 77.44 610 ASN A N 1
ATOM 4910 C CA . ASN A 1 610 ? -2.013 10.567 9.146 1.00 77.44 610 ASN A CA 1
ATOM 4911 C C . ASN A 1 610 ? -2.812 10.663 10.458 1.00 77.44 610 ASN A C 1
ATOM 4913 O O . ASN A 1 610 ? -2.555 9.894 11.386 1.00 77.44 610 ASN A O 1
ATOM 4917 N N . ASN A 1 611 ? -3.776 11.586 10.572 1.00 84.56 611 ASN A N 1
ATOM 4918 C CA . ASN A 1 611 ? -4.547 11.825 11.802 1.00 84.56 611 ASN A CA 1
ATOM 4919 C C . ASN A 1 611 ? -3.672 12.086 13.053 1.00 84.56 611 ASN A C 1
ATOM 4921 O O . ASN A 1 611 ? -4.029 11.730 14.183 1.00 84.56 611 ASN A O 1
ATOM 4925 N N . ILE A 1 612 ? -2.511 12.719 12.873 1.00 86.62 612 ILE A N 1
ATOM 4926 C CA . ILE A 1 612 ? -1.578 13.022 13.961 1.00 86.62 612 ILE A CA 1
ATOM 4927 C C . ILE A 1 612 ? -2.109 14.235 14.747 1.00 86.62 612 ILE A C 1
ATOM 4929 O O . ILE A 1 612 ? -2.293 15.332 14.232 1.00 86.62 612 ILE A O 1
ATOM 4933 N N . LYS A 1 613 ? -2.352 14.067 16.047 1.00 90.38 613 LYS A N 1
ATOM 4934 C CA . LYS A 1 613 ? -2.755 15.157 16.956 1.00 90.38 613 LYS A CA 1
ATOM 4935 C C . LYS A 1 613 ? -1.607 16.133 17.244 1.00 90.38 613 LYS A C 1
ATOM 4937 O O . LYS A 1 613 ? -0.440 15.742 17.223 1.00 90.38 613 LYS A O 1
ATOM 4942 N N . THR A 1 614 ? -1.960 17.375 17.584 1.00 94.06 614 THR A N 1
ATOM 4943 C CA . THR A 1 614 ? -1.016 18.429 18.000 1.00 94.06 614 THR A CA 1
ATOM 4944 C C . THR A 1 614 ? -0.312 18.097 19.313 1.00 94.06 614 THR A C 1
ATOM 4946 O O . THR A 1 614 ? -0.828 17.320 20.127 1.00 94.06 614 THR A O 1
ATOM 4949 N N . SER A 1 615 ? 0.843 18.723 19.564 1.00 95.44 615 SER A N 1
ATOM 4950 C CA . SER A 1 615 ? 1.574 18.521 20.824 1.00 95.44 615 SER A CA 1
ATOM 4951 C C . SER A 1 615 ? 0.717 18.881 22.047 1.00 95.44 615 SER A C 1
ATOM 4953 O O . SER A 1 615 ? 0.664 18.124 23.019 1.00 95.44 615 SER A O 1
ATOM 4955 N N . GLU A 1 616 ? -0.044 19.976 21.972 1.00 95.44 616 GLU A N 1
ATOM 4956 C CA . GLU A 1 616 ? -0.974 20.411 23.018 1.00 95.44 616 GLU A CA 1
ATOM 4957 C C . GLU A 1 616 ? -2.087 19.383 23.277 1.00 95.44 616 GLU A C 1
ATOM 4959 O O . GLU A 1 616 ? -2.345 19.014 24.427 1.00 95.44 616 GLU A O 1
ATOM 4964 N N . ALA A 1 617 ? -2.717 18.857 22.220 1.00 93.06 617 ALA A N 1
ATOM 4965 C CA . ALA A 1 617 ? -3.760 17.841 22.351 1.00 93.06 617 ALA A CA 1
ATOM 4966 C C . ALA A 1 617 ? -3.234 16.568 23.034 1.00 93.06 617 ALA A C 1
ATOM 4968 O O . ALA A 1 617 ? -3.942 15.944 23.831 1.00 93.06 617 ALA A O 1
ATOM 4969 N N . VAL A 1 618 ? -1.975 16.204 22.776 1.00 92.50 618 VAL A N 1
ATOM 4970 C CA . VAL A 1 618 ? -1.325 15.043 23.394 1.00 92.50 618 VAL A CA 1
ATOM 4971 C C . VAL A 1 618 ? -1.025 15.277 24.869 1.00 92.50 618 VAL A C 1
ATOM 4973 O O . VAL A 1 618 ? -1.309 14.409 25.698 1.00 92.50 618 VAL A O 1
ATOM 4976 N N . LEU A 1 619 ? -0.535 16.463 25.233 1.00 94.38 619 LEU A N 1
ATOM 4977 C CA . LEU A 1 619 ? -0.331 16.840 26.634 1.00 94.38 619 LEU A CA 1
ATOM 4978 C C . LEU A 1 619 ? -1.653 16.861 27.418 1.00 94.38 619 LEU A C 1
ATOM 4980 O O . LEU A 1 619 ? -1.707 16.383 28.556 1.00 94.38 619 LEU A O 1
ATOM 4984 N N . ASN A 1 620 ? -2.736 17.328 26.795 1.00 93.56 620 ASN A N 1
ATOM 4985 C CA . ASN A 1 620 ? -4.076 17.269 27.375 1.00 93.56 620 ASN A CA 1
ATOM 4986 C C . ASN A 1 620 ? -4.544 15.821 27.579 1.00 93.56 620 ASN A C 1
ATOM 4988 O O . ASN A 1 620 ? -5.087 15.490 28.636 1.00 93.56 620 ASN A O 1
ATOM 4992 N N . HIS A 1 621 ? -4.272 14.923 26.629 1.00 90.88 621 HIS A N 1
ATOM 4993 C CA . HIS A 1 621 ? -4.592 13.504 26.784 1.00 90.88 621 HIS A CA 1
ATOM 4994 C C . HIS A 1 621 ? -3.822 12.850 27.942 1.00 90.88 621 HIS A C 1
ATOM 4996 O O . HIS A 1 621 ? -4.404 12.085 28.711 1.00 90.88 621 HIS A O 1
ATOM 5002 N N . ILE A 1 622 ? -2.549 13.206 28.158 1.00 94.38 622 ILE A N 1
ATOM 5003 C CA . ILE A 1 622 ? -1.787 12.749 29.335 1.00 94.38 622 ILE A CA 1
ATOM 5004 C C . ILE A 1 622 ? -2.510 13.123 30.638 1.00 94.38 622 ILE A C 1
ATOM 5006 O O . ILE A 1 622 ? -2.627 12.299 31.551 1.00 94.38 622 ILE A O 1
ATOM 5010 N N . ALA A 1 623 ? -3.018 14.355 30.739 1.00 94.81 623 ALA A N 1
ATOM 5011 C CA . ALA A 1 623 ? -3.771 14.798 31.910 1.00 94.81 623 ALA A CA 1
ATOM 5012 C C . ALA A 1 623 ? -5.070 13.993 32.100 1.00 94.81 623 ALA A C 1
ATOM 5014 O O . ALA A 1 623 ? -5.407 13.635 33.233 1.00 94.81 623 ALA A O 1
ATOM 5015 N N . GLN A 1 624 ? -5.757 13.645 31.007 1.00 93.31 624 GLN A N 1
ATOM 5016 C CA . GLN A 1 624 ? -6.963 12.813 31.037 1.00 93.31 624 GLN A CA 1
ATOM 5017 C C . GLN A 1 624 ? -6.674 11.391 31.537 1.00 93.31 624 GLN A C 1
ATOM 5019 O O . GLN A 1 624 ? -7.350 10.928 32.457 1.00 93.31 624 GLN A O 1
ATOM 5024 N N . VAL A 1 625 ? -5.643 10.719 31.010 1.00 90.94 625 VAL A N 1
ATOM 5025 C CA . VAL A 1 625 ? -5.254 9.362 31.444 1.00 90.94 625 VAL A CA 1
ATOM 5026 C C . VAL A 1 625 ? -4.848 9.364 32.925 1.00 90.94 625 VAL A C 1
ATOM 5028 O O . VAL A 1 625 ? -5.300 8.516 33.701 1.00 90.94 625 VAL A O 1
ATOM 5031 N N . ARG A 1 626 ? -4.080 10.372 33.369 1.00 94.06 626 ARG A N 1
ATOM 5032 C CA . ARG A 1 626 ? -3.748 10.576 34.793 1.00 94.06 626 ARG A CA 1
ATOM 5033 C C . ARG A 1 626 ? -4.997 10.743 35.659 1.00 94.06 626 ARG A C 1
ATOM 5035 O O . ARG A 1 626 ? -5.095 10.136 36.728 1.00 94.06 626 ARG A O 1
ATOM 5042 N N . GLY A 1 627 ? -5.937 11.582 35.224 1.00 93.62 627 GLY A N 1
ATOM 5043 C CA . GLY A 1 627 ? -7.198 11.830 35.923 1.00 93.62 627 GLY A CA 1
ATOM 5044 C C . GLY A 1 627 ? -8.046 10.565 36.043 1.00 93.62 627 GLY A C 1
ATOM 5045 O O . GLY A 1 627 ? -8.523 10.242 37.134 1.00 93.62 627 GLY A O 1
ATOM 5046 N N . TRP A 1 628 ? -8.155 9.800 34.955 1.00 93.50 628 TRP A N 1
ATOM 5047 C CA . TRP A 1 628 ? -8.841 8.511 34.939 1.00 93.50 628 TRP A CA 1
ATOM 5048 C C . TRP A 1 628 ? -8.216 7.524 35.929 1.00 93.50 628 TRP A C 1
ATOM 5050 O O . TRP A 1 628 ? -8.933 6.927 36.734 1.00 93.50 628 TRP A O 1
ATOM 5060 N N . TRP A 1 629 ? -6.884 7.401 35.951 1.00 93.69 629 TRP A N 1
ATOM 5061 C CA . TRP A 1 629 ? -6.205 6.473 36.860 1.00 93.69 629 TRP A CA 1
ATOM 5062 C C . TRP A 1 629 ? -6.386 6.863 38.333 1.00 93.69 629 TRP A C 1
ATOM 5064 O O . TRP A 1 629 ? -6.681 6.008 39.172 1.00 93.69 629 TRP A O 1
ATOM 5074 N N . LYS A 1 630 ? -6.308 8.162 38.660 1.00 94.31 630 LYS A N 1
ATOM 5075 C CA . LYS A 1 630 ? -6.628 8.672 40.007 1.00 94.31 630 LYS A CA 1
ATOM 5076 C C . LYS A 1 630 ? -8.064 8.329 40.411 1.00 94.31 630 LYS A C 1
ATOM 5078 O O . LYS A 1 630 ? -8.280 7.831 41.516 1.00 94.31 630 LYS A O 1
ATOM 5083 N N . LYS A 1 631 ? -9.030 8.523 39.505 1.00 91.06 631 LYS A N 1
ATOM 5084 C CA . LYS A 1 631 ? -10.437 8.170 39.736 1.00 91.06 631 LYS A CA 1
ATOM 5085 C C . LYS A 1 631 ? -10.597 6.669 39.984 1.00 91.06 631 LYS A C 1
ATOM 5087 O O . LYS A 1 631 ? -11.216 6.297 40.979 1.00 91.06 631 LYS A O 1
ATOM 5092 N N . LYS A 1 632 ? -9.982 5.814 39.157 1.00 87.56 632 LYS A N 1
ATOM 5093 C CA . LYS A 1 632 ? -10.003 4.348 39.313 1.00 87.56 632 LYS A CA 1
ATOM 5094 C C . LYS A 1 632 ? -9.431 3.905 40.665 1.00 87.56 632 LYS A C 1
ATOM 5096 O O . LYS A 1 632 ? -10.021 3.042 41.310 1.00 87.56 632 LYS A O 1
ATOM 5101 N N . LYS A 1 633 ? -8.351 4.539 41.141 1.00 89.69 633 LYS A N 1
ATOM 5102 C CA . LYS A 1 633 ? -7.781 4.285 42.479 1.00 89.69 633 LYS A CA 1
ATOM 5103 C C . LYS A 1 633 ? -8.710 4.697 43.627 1.00 89.69 633 LYS A C 1
ATOM 5105 O O . LYS A 1 633 ? -8.733 4.026 44.651 1.00 89.69 633 LYS A O 1
ATOM 5110 N N . SER A 1 634 ? -9.486 5.767 43.453 1.00 87.25 634 SER A N 1
ATOM 5111 C CA . SER A 1 634 ? -10.384 6.301 44.491 1.00 87.25 634 SER A CA 1
ATOM 5112 C C . SER A 1 634 ? -11.746 5.598 44.615 1.00 87.25 634 SER A C 1
ATOM 5114 O O . SER A 1 634 ? -12.484 5.866 45.560 1.00 87.25 634 SER A O 1
ATOM 5116 N N . GLN A 1 635 ? -12.122 4.718 43.680 1.00 82.75 635 GLN A N 1
ATOM 5117 C CA . GLN A 1 635 ? -13.456 4.105 43.680 1.00 82.75 635 GLN A CA 1
ATOM 5118 C C . GLN A 1 635 ? -13.641 3.083 44.829 1.00 82.75 635 GLN A C 1
ATOM 5120 O O . GLN A 1 635 ? -12.818 2.174 44.977 1.00 82.75 635 GLN A O 1
ATOM 5125 N N . PRO A 1 636 ? -14.748 3.134 45.603 1.00 73.75 636 PRO A N 1
ATOM 5126 C CA . PRO A 1 636 ? -15.029 2.177 46.681 1.00 73.75 636 PRO A CA 1
ATOM 5127 C C . PRO A 1 636 ? -15.157 0.729 46.186 1.00 73.75 636 PRO A C 1
ATOM 5129 O O . PRO A 1 636 ? -15.589 0.482 45.060 1.00 73.75 636 PRO A O 1
ATOM 5132 N N . THR A 1 637 ? -14.784 -0.244 47.022 1.00 65.50 637 THR A N 1
ATOM 5133 C CA . THR A 1 637 ? -14.746 -1.683 46.675 1.00 65.50 637 THR A CA 1
ATOM 5134 C C . THR A 1 637 ? -16.130 -2.310 46.494 1.00 65.50 637 THR A C 1
ATOM 5136 O O . THR A 1 637 ? -16.265 -3.272 45.744 1.00 65.50 637 THR A O 1
ATOM 5139 N N . SER A 1 638 ? -17.175 -1.748 47.107 1.00 53.09 638 SER A N 1
ATOM 5140 C CA . SER A 1 638 ? -18.524 -2.332 47.095 1.00 53.09 638 SER A CA 1
ATOM 5141 C C . SER A 1 638 ? -19.310 -2.117 45.794 1.00 53.09 638 SER A C 1
ATOM 5143 O O . SER A 1 638 ? -20.214 -2.897 45.510 1.00 53.09 638 SER A O 1
ATOM 5145 N N . LEU A 1 639 ? -18.969 -1.109 44.981 1.00 54.94 639 LEU A N 1
ATOM 5146 C CA . LEU A 1 639 ? -19.747 -0.738 43.788 1.00 54.94 639 LEU A CA 1
ATOM 5147 C C . LEU A 1 639 ? -19.419 -1.563 42.533 1.00 54.94 639 LEU A C 1
ATOM 5149 O O . LEU A 1 639 ? -20.184 -1.523 41.583 1.00 54.94 639 LEU A O 1
ATOM 5153 N N . MET A 1 640 ? -18.321 -2.328 42.509 1.00 52.91 640 MET A N 1
ATOM 5154 C CA . MET A 1 640 ? -17.877 -3.025 41.285 1.00 52.91 640 MET A CA 1
ATOM 5155 C C . MET A 1 640 ? -18.122 -4.540 41.276 1.00 52.91 640 MET A C 1
ATOM 5157 O O . MET A 1 640 ? -17.973 -5.174 40.236 1.00 52.91 640 MET A O 1
ATOM 5161 N N . ALA A 1 641 ? -18.521 -5.139 42.403 1.00 52.81 641 ALA A N 1
ATOM 5162 C CA . ALA A 1 641 ? -18.773 -6.582 42.469 1.00 52.81 641 ALA A CA 1
ATOM 5163 C C . ALA A 1 641 ? -20.043 -7.009 41.704 1.00 52.81 641 ALA A C 1
ATOM 5165 O O . ALA A 1 641 ? -20.136 -8.160 41.285 1.00 52.81 641 ALA A O 1
ATOM 5166 N N . LYS A 1 642 ? -21.002 -6.094 41.485 1.00 51.19 642 LYS A N 1
ATOM 5167 C CA . LYS A 1 642 ? -22.281 -6.392 40.815 1.00 51.19 642 LYS A CA 1
ATOM 5168 C C . LYS A 1 642 ? -22.279 -6.224 39.289 1.00 51.19 642 LYS A C 1
ATOM 5170 O O . LYS A 1 642 ? -23.129 -6.824 38.645 1.00 51.19 642 LYS A O 1
ATOM 5175 N N . ASP A 1 643 ? -21.298 -5.527 38.712 1.00 48.72 643 ASP A N 1
ATOM 5176 C CA . ASP A 1 643 ? -21.291 -5.190 37.273 1.00 48.72 643 ASP A CA 1
ATOM 5177 C C . ASP A 1 643 ? -20.327 -6.037 36.422 1.00 48.72 643 ASP A C 1
ATOM 5179 O O . ASP A 1 643 ? -20.224 -5.850 35.211 1.00 48.72 643 ASP A O 1
ATOM 5183 N N . SER A 1 644 ? -19.631 -7.008 37.023 1.00 49.66 644 SER A N 1
ATOM 5184 C CA . SER A 1 644 ? -18.528 -7.742 36.376 1.00 49.66 644 SER A CA 1
ATOM 5185 C C . SER A 1 644 ? -18.924 -8.719 35.253 1.00 49.66 644 SER A C 1
ATOM 5187 O O . SER A 1 644 ? -18.038 -9.278 34.610 1.00 49.66 644 SER A O 1
ATOM 5189 N N . ALA A 1 645 ? -20.220 -8.907 34.974 1.00 47.97 645 ALA A N 1
ATOM 5190 C CA . ALA A 1 645 ? -20.704 -9.853 33.960 1.00 47.97 645 ALA A CA 1
ATOM 5191 C C . ALA A 1 645 ? -21.307 -9.209 32.696 1.00 47.97 645 ALA A C 1
ATOM 5193 O O . ALA A 1 645 ? -21.592 -9.924 31.736 1.00 47.97 645 ALA A O 1
ATOM 5194 N N . SER A 1 646 ? -21.490 -7.884 32.647 1.00 47.06 646 SER A N 1
ATOM 5195 C CA . SER A 1 646 ? -22.004 -7.205 31.445 1.00 47.06 646 SER A CA 1
ATOM 5196 C C . SER A 1 646 ? -20.867 -6.517 30.686 1.00 47.06 646 SER A C 1
ATOM 5198 O O . SER A 1 646 ? -19.974 -5.947 31.303 1.00 47.06 646 SER A O 1
ATOM 5200 N N . LYS A 1 647 ? -20.862 -6.629 29.348 1.00 52.75 647 LYS A N 1
ATOM 5201 C CA . LYS A 1 647 ? -19.832 -6.117 28.422 1.00 52.75 647 LYS A CA 1
ATOM 5202 C C . LYS A 1 647 ? -19.445 -4.661 28.751 1.00 52.75 647 LYS A C 1
ATOM 5204 O O . LYS A 1 647 ? -20.100 -3.724 28.298 1.00 52.75 647 LYS A O 1
ATOM 5209 N N . VAL A 1 648 ? -18.377 -4.469 29.529 1.00 51.03 648 VAL A N 1
ATOM 5210 C CA . VAL A 1 648 ? -17.874 -3.143 29.912 1.00 51.03 648 VAL A CA 1
ATOM 5211 C C . VAL A 1 648 ? -17.249 -2.492 28.679 1.00 51.03 648 VAL A C 1
ATOM 5213 O O . VAL A 1 648 ? -16.191 -2.917 28.216 1.00 51.03 648 VAL A O 1
ATOM 5216 N N . LYS A 1 649 ? -17.910 -1.462 28.137 1.00 58.59 649 LYS A N 1
ATOM 5217 C CA . LYS A 1 649 ? -17.303 -0.542 27.164 1.00 58.59 649 LYS A CA 1
ATOM 5218 C C . LYS A 1 649 ? -16.056 0.078 27.807 1.00 58.59 649 LYS A C 1
ATOM 5220 O O . LYS A 1 649 ? -16.120 0.494 28.965 1.00 58.59 649 LYS A O 1
ATOM 5225 N N . SER A 1 650 ? -14.929 0.104 27.088 1.00 59.75 650 SER A N 1
ATOM 5226 C CA . SER A 1 650 ? -13.687 0.736 27.566 1.00 59.75 650 SER A CA 1
ATOM 5227 C C . SER A 1 650 ? -13.993 2.162 28.039 1.00 59.75 650 SER A C 1
ATOM 5229 O O . SER A 1 650 ? -14.697 2.908 27.362 1.00 59.75 650 SER A O 1
ATOM 5231 N N . THR A 1 651 ? -13.534 2.513 29.243 1.00 69.44 651 THR A N 1
ATOM 5232 C CA . THR A 1 651 ? -13.757 3.848 29.839 1.00 69.44 651 THR A CA 1
ATOM 5233 C C . THR A 1 651 ? -12.483 4.683 29.867 1.00 69.44 651 THR A C 1
ATOM 5235 O O . THR A 1 651 ? -12.525 5.847 30.270 1.00 69.44 651 THR A O 1
ATOM 5238 N N . LEU A 1 652 ? -11.346 4.086 29.500 1.00 73.12 652 LEU A N 1
ATOM 5239 C CA . LEU A 1 652 ? -10.061 4.758 29.434 1.00 73.12 652 LEU A CA 1
ATOM 5240 C C . LEU A 1 652 ? -9.924 5.488 28.087 1.00 73.12 652 LEU A C 1
ATOM 5242 O O . LEU A 1 652 ? -10.174 4.873 27.053 1.00 73.12 652 LEU A O 1
ATOM 5246 N N . PRO A 1 653 ? -9.517 6.771 28.071 1.00 70.12 653 PRO A N 1
ATOM 5247 C CA . PRO A 1 653 ? -9.183 7.474 26.836 1.00 70.12 653 PRO A CA 1
ATOM 5248 C C . PRO A 1 653 ? -8.061 6.742 26.086 1.00 70.12 653 PRO A C 1
ATOM 5250 O O . PRO A 1 653 ? -7.053 6.390 26.700 1.00 70.12 653 PRO A O 1
ATOM 5253 N N . ARG A 1 654 ? -8.228 6.527 24.776 1.00 65.50 654 ARG A N 1
ATOM 5254 C CA . ARG A 1 654 ? -7.243 5.856 23.912 1.00 65.50 654 ARG A CA 1
ATOM 5255 C C . ARG A 1 654 ? -6.790 6.754 22.766 1.00 65.50 654 ARG A C 1
ATOM 5257 O O . ARG A 1 654 ? -7.494 7.689 22.373 1.00 65.50 654 ARG A O 1
ATOM 5264 N N . PHE A 1 655 ? -5.596 6.478 22.256 1.00 58.47 655 PHE A N 1
ATOM 5265 C CA . PHE A 1 655 ? -5.062 7.060 21.033 1.00 58.47 655 PHE A CA 1
ATOM 5266 C C . PHE A 1 655 ? -5.213 6.008 19.942 1.00 58.47 655 PHE A C 1
ATOM 5268 O O . PHE A 1 655 ? -4.209 5.507 19.476 1.00 58.47 655 PHE A O 1
ATOM 5275 N N . ASP A 1 656 ? -6.447 5.619 19.602 1.00 52.34 656 ASP A N 1
ATOM 5276 C CA . ASP A 1 656 ? -6.716 4.445 18.760 1.00 52.34 656 ASP A CA 1
ATOM 5277 C C . ASP A 1 656 ? -5.876 4.436 17.465 1.00 52.34 656 ASP A C 1
ATOM 5279 O O . ASP A 1 656 ? -6.275 5.003 16.451 1.00 52.34 656 ASP A O 1
ATOM 5283 N N . VAL A 1 657 ? -4.715 3.772 17.497 1.00 47.09 657 VAL A N 1
ATOM 5284 C CA . VAL A 1 657 ? -3.876 3.495 16.317 1.00 47.09 657 VAL A CA 1
ATOM 5285 C C . VAL A 1 657 ? -4.208 2.120 15.740 1.00 47.09 657 VAL A C 1
ATOM 5287 O O . VAL A 1 657 ? -4.000 1.867 14.559 1.00 47.09 657 VAL A O 1
ATOM 5290 N N . PHE A 1 658 ? -4.813 1.245 16.547 1.00 43.97 658 PHE A N 1
ATOM 5291 C CA . PHE A 1 658 ? -5.255 -0.088 16.142 1.00 43.97 658 PHE A CA 1
ATOM 5292 C C . PHE A 1 658 ? -6.771 -0.229 16.267 1.00 43.97 658 PHE A C 1
ATOM 5294 O O . PHE A 1 658 ? -7.266 -0.986 17.103 1.00 43.97 658 PHE A O 1
ATOM 5301 N N . SER A 1 659 ? -7.527 0.481 15.433 1.00 33.34 659 SER A N 1
ATOM 5302 C CA . SER A 1 659 ? -8.993 0.371 15.419 1.00 33.34 659 SER A CA 1
ATOM 5303 C C . SER A 1 659 ? -9.498 -1.017 14.966 1.00 33.34 659 SER A C 1
ATOM 5305 O O . SER A 1 659 ? -10.664 -1.325 15.184 1.00 33.34 659 SER A O 1
ATOM 5307 N N . SER A 1 660 ? -8.653 -1.879 14.372 1.00 33.81 660 SER A N 1
ATOM 5308 C CA . SER A 1 660 ? -9.082 -3.119 13.686 1.00 33.81 660 SER A CA 1
ATOM 5309 C C . SER A 1 660 ? -8.505 -4.453 14.170 1.00 33.81 660 SER A C 1
ATOM 5311 O O . SER A 1 660 ? -8.898 -5.496 13.639 1.00 33.81 660 SER A O 1
ATOM 5313 N N . GLY A 1 661 ? -7.600 -4.472 15.154 1.00 33.53 661 GLY A N 1
ATOM 5314 C CA . GLY A 1 661 ? -6.847 -5.701 15.470 1.00 33.53 661 GLY A CA 1
ATOM 5315 C C . GLY A 1 661 ? -6.871 -6.168 16.924 1.00 33.53 661 GLY A C 1
ATOM 5316 O O . GLY A 1 661 ? -6.974 -7.363 17.187 1.00 33.53 661 GLY A O 1
ATOM 5317 N N . LEU A 1 662 ? -6.777 -5.256 17.897 1.00 35.44 662 LEU A N 1
ATOM 5318 C CA . LEU A 1 662 ? -6.414 -5.636 19.275 1.00 35.44 662 LEU A CA 1
ATOM 5319 C C . LEU A 1 662 ? -7.562 -5.544 20.289 1.00 35.44 662 LEU A C 1
ATOM 5321 O O . LEU A 1 662 ? -7.445 -6.049 21.410 1.00 35.44 662 LEU A O 1
ATOM 5325 N N . THR A 1 663 ? -8.693 -4.945 19.918 1.00 33.31 663 THR A N 1
ATOM 5326 C CA . THR A 1 663 ? -9.887 -4.880 20.768 1.00 33.31 663 THR A CA 1
ATOM 5327 C C . THR A 1 663 ? -11.040 -5.635 20.131 1.00 33.31 663 THR A C 1
ATOM 5329 O O . THR A 1 663 ? -11.759 -5.112 19.291 1.00 33.31 663 THR A O 1
ATOM 5332 N N . SER A 1 664 ? -11.218 -6.876 20.578 1.00 33.34 664 SER A N 1
ATOM 5333 C CA . SER A 1 664 ? -12.403 -7.712 20.368 1.00 33.34 664 SER A CA 1
ATOM 5334 C C . SER A 1 664 ? -13.717 -6.909 20.404 1.00 33.34 664 SER A C 1
ATOM 5336 O O . SER A 1 664 ? -14.233 -6.611 21.485 1.00 33.34 664 SER A O 1
ATOM 5338 N N . SER A 1 665 ? -14.313 -6.678 19.235 1.00 28.42 665 SER A N 1
ATOM 5339 C CA . SER A 1 665 ? -15.755 -6.490 19.085 1.00 28.42 665 SER A CA 1
ATOM 5340 C C . SER A 1 665 ? -16.355 -7.826 18.639 1.00 28.42 665 SER A C 1
ATOM 5342 O O . SER A 1 665 ? -16.274 -8.213 17.479 1.00 28.42 665 SER A O 1
ATOM 5344 N N . ASN A 1 666 ? -16.898 -8.580 19.598 1.00 31.39 666 ASN A N 1
ATOM 5345 C CA . ASN A 1 666 ? -17.619 -9.830 19.358 1.00 31.39 666 ASN A CA 1
ATOM 5346 C C . ASN A 1 666 ? -19.128 -9.547 19.235 1.00 31.39 666 ASN A C 1
ATOM 5348 O O . ASN A 1 666 ? -19.778 -9.254 20.254 1.00 31.39 666 ASN A O 1
ATOM 5352 N N . ASN A 1 667 ? -19.654 -9.692 18.010 1.00 28.31 667 ASN A N 1
ATOM 5353 C CA . ASN A 1 667 ? -20.804 -10.529 17.598 1.00 28.31 667 ASN A CA 1
ATOM 5354 C C . ASN A 1 667 ? -21.686 -9.847 16.533 1.00 28.31 667 ASN A C 1
ATOM 5356 O O . ASN A 1 667 ? -22.402 -8.911 16.867 1.00 28.31 667 ASN A O 1
ATOM 5360 N N . HIS A 1 668 ? -21.767 -10.416 15.323 1.00 25.27 668 HIS A N 1
ATOM 5361 C CA . HIS A 1 668 ? -22.844 -11.334 14.910 1.00 25.27 668 HIS A CA 1
ATOM 5362 C C . HIS A 1 668 ? -22.591 -11.882 13.491 1.00 25.27 668 HIS A C 1
ATOM 5364 O O . HIS A 1 668 ? -22.710 -11.155 12.522 1.00 25.27 668 HIS A O 1
ATOM 5370 N N . HIS A 1 669 ? -22.265 -13.173 13.373 1.00 24.31 669 HIS A N 1
ATOM 5371 C CA . HIS A 1 669 ? -23.096 -14.168 12.679 1.00 24.31 669 HIS A CA 1
ATOM 5372 C C . HIS A 1 669 ? -22.526 -15.573 12.925 1.00 24.31 669 HIS A C 1
ATOM 5374 O O . HIS A 1 669 ? -21.353 -15.855 12.704 1.00 24.31 669 HIS A O 1
ATOM 5380 N N . SER A 1 670 ? -23.380 -16.436 13.471 1.00 22.50 670 SER A N 1
ATOM 5381 C CA . SER A 1 670 ? -23.118 -17.842 13.765 1.00 22.50 670 SER A CA 1
ATOM 5382 C C . SER A 1 670 ? -23.975 -18.716 12.850 1.00 22.50 670 SER A C 1
ATOM 5384 O O . SER A 1 670 ? -25.054 -18.289 12.437 1.00 22.50 670 SER A O 1
ATOM 5386 N N . THR A 1 671 ? -23.513 -19.959 12.673 1.00 22.91 671 THR A N 1
ATOM 5387 C CA . THR A 1 671 ? -24.170 -21.168 12.128 1.00 22.91 671 THR A CA 1
ATOM 5388 C C . THR A 1 671 ? -24.385 -21.244 10.611 1.00 22.91 671 THR A C 1
ATOM 5390 O O . THR A 1 671 ? -24.826 -20.286 10.002 1.00 22.91 671 THR A O 1
ATOM 5393 N N . ALA A 1 672 ? -24.168 -22.368 9.917 1.00 21.81 672 ALA A N 1
ATOM 5394 C CA . ALA A 1 672 ? -23.613 -23.688 10.243 1.00 21.81 672 ALA A CA 1
ATOM 5395 C C . ALA A 1 672 ? -23.529 -24.512 8.936 1.00 21.81 672 ALA A C 1
ATOM 5397 O O . ALA A 1 672 ? -24.422 -24.397 8.105 1.00 21.81 672 ALA A O 1
ATOM 5398 N N . HIS A 1 673 ? -22.518 -25.371 8.770 1.00 21.52 673 HIS A N 1
ATOM 5399 C CA . HIS A 1 673 ? -22.662 -26.839 8.748 1.00 21.52 673 HIS A CA 1
ATOM 5400 C C . HIS A 1 673 ? -21.431 -27.524 8.142 1.00 21.52 673 HIS A C 1
ATOM 5402 O O . HIS A 1 673 ? -21.095 -27.372 6.974 1.00 21.52 673 HIS A O 1
ATOM 5408 N N . ILE A 1 674 ? -20.813 -28.366 8.966 1.00 23.39 674 ILE A N 1
ATOM 5409 C CA . ILE A 1 674 ? -19.960 -29.470 8.539 1.00 23.39 674 ILE A CA 1
ATOM 5410 C C . ILE A 1 674 ? -20.875 -30.578 8.000 1.00 23.39 674 ILE A C 1
ATOM 5412 O O . ILE A 1 674 ? -21.853 -30.946 8.653 1.00 23.39 674 ILE A O 1
ATOM 5416 N N . THR A 1 675 ? -20.517 -31.177 6.865 1.00 21.88 675 THR A N 1
ATOM 5417 C CA . THR A 1 675 ? -20.847 -32.578 6.571 1.00 21.88 675 THR A CA 1
ATOM 5418 C C . THR A 1 675 ? -19.611 -33.257 5.996 1.00 21.88 675 THR A C 1
ATOM 5420 O O . THR A 1 675 ? -19.221 -33.045 4.852 1.00 21.88 675 THR A O 1
ATOM 5423 N N . LEU A 1 676 ? -18.967 -34.066 6.835 1.00 24.64 676 LEU A N 1
ATOM 5424 C CA . LEU A 1 676 ? -18.003 -35.073 6.416 1.00 24.64 676 LEU A CA 1
ATOM 5425 C C . LEU A 1 676 ? -18.760 -36.180 5.676 1.00 24.64 676 LEU A C 1
ATOM 5427 O O . LEU A 1 676 ? -19.735 -36.711 6.205 1.00 24.64 676 LEU A O 1
ATOM 5431 N N . SER A 1 677 ? -18.266 -36.599 4.512 1.00 22.48 677 SER A N 1
ATOM 5432 C CA . SER A 1 677 ? -18.474 -37.973 4.062 1.00 22.48 677 SER A CA 1
ATOM 5433 C C . SER A 1 677 ? -17.194 -38.554 3.458 1.00 22.48 677 SER A C 1
ATOM 5435 O O . SER A 1 677 ? -16.467 -37.944 2.682 1.00 22.48 677 SER A O 1
ATOM 5437 N N . SER A 1 678 ? -16.917 -39.746 3.960 1.00 22.39 678 SER A N 1
ATOM 5438 C CA . SER A 1 678 ? -15.852 -40.706 3.711 1.00 22.39 678 SER A CA 1
ATOM 5439 C C . SER A 1 678 ? -15.440 -40.949 2.251 1.00 22.39 678 SER A C 1
ATOM 5441 O O . SER A 1 678 ? -16.252 -41.363 1.435 1.00 22.39 678 SER A O 1
ATOM 5443 N N . GLY A 1 679 ? -14.124 -40.920 2.019 1.00 21.27 679 GLY A N 1
ATOM 5444 C CA . GLY A 1 679 ? -13.346 -42.122 1.697 1.00 21.27 679 GLY A CA 1
ATOM 5445 C C . GLY A 1 679 ? -13.392 -42.682 0.270 1.00 21.27 679 GLY A C 1
ATOM 5446 O O . GLY A 1 679 ? -14.341 -43.357 -0.107 1.00 21.27 679 GLY A O 1
ATOM 5447 N N . ARG A 1 680 ? -12.240 -42.636 -0.416 1.00 22.91 680 ARG A N 1
ATOM 5448 C CA . ARG A 1 680 ? -11.600 -43.842 -0.980 1.00 22.91 680 ARG A CA 1
ATOM 5449 C C . ARG A 1 680 ? -10.127 -43.596 -1.315 1.00 22.91 680 ARG A C 1
ATOM 5451 O O . ARG A 1 680 ? -9.782 -42.797 -2.174 1.00 22.91 680 ARG A O 1
ATOM 5458 N N . ARG A 1 681 ? -9.268 -44.346 -0.619 1.00 23.20 681 ARG A N 1
ATOM 5459 C CA . ARG A 1 681 ? -7.888 -44.661 -1.007 1.00 23.20 681 ARG A CA 1
ATOM 5460 C C . ARG A 1 681 ? -7.899 -45.429 -2.330 1.00 23.20 681 ARG A C 1
ATOM 5462 O O . ARG A 1 681 ? -8.628 -46.413 -2.428 1.00 23.20 681 ARG A O 1
ATOM 5469 N N . LEU A 1 682 ? -6.982 -45.106 -3.240 1.00 23.91 682 LEU A N 1
ATOM 5470 C CA . LEU A 1 682 ? -6.394 -46.108 -4.128 1.00 23.91 682 LEU A CA 1
ATOM 5471 C C . LEU A 1 682 ? -4.927 -45.774 -4.446 1.00 23.91 682 LEU A C 1
ATOM 5473 O O . LEU A 1 682 ? -4.607 -44.864 -5.195 1.00 23.91 682 LEU A O 1
ATOM 5477 N N . GLN A 1 683 ? -4.070 -46.501 -3.729 1.00 24.00 683 GLN A N 1
ATOM 5478 C CA . GLN A 1 683 ? -2.825 -47.155 -4.140 1.00 24.00 683 GLN A CA 1
ATOM 5479 C C . GLN A 1 683 ? -1.953 -46.545 -5.255 1.00 24.00 683 GLN A C 1
ATOM 5481 O O . GLN A 1 683 ? -2.281 -46.573 -6.432 1.00 24.00 683 GLN A O 1
ATOM 5486 N N . GLN A 1 684 ? -0.742 -46.170 -4.826 1.00 24.86 684 GLN A N 1
ATOM 5487 C CA . GLN A 1 684 ? 0.555 -46.647 -5.329 1.00 24.86 684 GLN A CA 1
ATOM 5488 C C . GLN A 1 684 ? 0.617 -47.172 -6.774 1.00 24.86 684 GLN A C 1
ATOM 5490 O O . GLN A 1 684 ? 0.130 -48.264 -7.061 1.00 24.86 684 GLN A O 1
ATOM 5495 N N . ARG A 1 685 ? 1.510 -46.570 -7.569 1.00 24.11 685 ARG A N 1
ATOM 5496 C CA . ARG A 1 685 ? 2.537 -47.357 -8.266 1.00 24.11 685 ARG A CA 1
ATOM 5497 C C . ARG A 1 685 ? 3.848 -46.585 -8.424 1.00 24.11 685 ARG A C 1
ATOM 5499 O O . ARG A 1 685 ? 3.895 -45.492 -8.969 1.00 24.11 685 ARG A O 1
ATOM 5506 N N . ARG A 1 686 ? 4.899 -47.208 -7.885 1.00 24.25 686 ARG A N 1
ATOM 5507 C CA . ARG A 1 686 ? 6.319 -46.911 -8.087 1.00 24.25 686 ARG A CA 1
ATOM 5508 C C . ARG A 1 686 ? 6.698 -47.175 -9.546 1.00 24.25 686 ARG A C 1
ATOM 5510 O O . ARG A 1 686 ? 6.258 -48.175 -10.106 1.00 24.25 686 ARG A O 1
ATOM 5517 N N . GLY A 1 687 ? 7.595 -46.358 -10.085 1.00 26.23 687 GLY A N 1
ATOM 5518 C CA . GLY A 1 687 ? 8.336 -46.635 -11.312 1.00 26.23 687 GLY A CA 1
ATOM 5519 C C . GLY A 1 687 ? 9.700 -45.960 -11.241 1.00 26.23 687 GLY A C 1
ATOM 5520 O O . GLY A 1 687 ? 9.821 -44.774 -11.516 1.00 26.23 687 GLY A O 1
ATOM 5521 N N . VAL A 1 688 ? 10.696 -46.716 -10.786 1.00 26.98 688 VAL A N 1
ATOM 5522 C CA . VAL A 1 688 ? 12.121 -46.367 -10.785 1.00 26.98 688 VAL A CA 1
ATOM 5523 C C . VAL A 1 688 ? 12.708 -46.828 -12.117 1.00 26.98 688 VAL A C 1
ATOM 5525 O O . VAL A 1 688 ? 12.594 -48.011 -12.416 1.00 26.98 688 VAL A O 1
ATOM 5528 N N . SER A 1 689 ? 13.383 -45.939 -12.851 1.00 26.34 689 SER A N 1
ATOM 5529 C CA . SER A 1 689 ? 14.551 -46.288 -13.679 1.00 26.34 689 SER A CA 1
ATOM 5530 C C . SER A 1 689 ? 15.267 -45.033 -14.199 1.00 26.34 689 SER A C 1
ATOM 5532 O O . SER A 1 689 ? 14.734 -44.274 -15.003 1.00 26.34 689 SER A O 1
ATOM 5534 N N . LYS A 1 690 ? 16.500 -44.861 -13.730 1.00 26.70 690 LYS A N 1
ATOM 5535 C CA . LYS A 1 690 ? 17.670 -44.255 -14.396 1.00 26.70 690 LYS A CA 1
ATOM 5536 C C . LYS A 1 690 ? 18.697 -45.414 -14.552 1.00 26.70 690 LYS A C 1
ATOM 5538 O O . LYS A 1 690 ? 18.470 -46.418 -13.865 1.00 26.70 690 LYS A O 1
ATOM 5543 N N . PRO A 1 691 ? 19.832 -45.317 -15.282 1.00 43.94 691 PRO A N 1
ATOM 5544 C CA . PRO A 1 691 ? 20.398 -44.190 -16.046 1.00 43.94 691 PRO A CA 1
ATOM 5545 C C . PRO A 1 691 ? 21.061 -44.612 -17.400 1.00 43.94 691 PRO A C 1
ATOM 5547 O O . PRO A 1 691 ? 20.856 -45.720 -17.883 1.00 43.94 691 PRO A O 1
ATOM 5550 N N . ASP A 1 692 ? 21.881 -43.694 -17.936 1.00 25.50 692 ASP A N 1
ATOM 5551 C CA . ASP A 1 692 ? 23.081 -43.877 -18.782 1.00 25.50 692 ASP A CA 1
ATOM 5552 C C . ASP A 1 692 ? 22.956 -43.768 -20.312 1.00 25.50 692 ASP A C 1
ATOM 5554 O O . ASP A 1 692 ? 22.552 -44.689 -21.012 1.00 25.50 692 ASP A O 1
ATOM 5558 N N . SER A 1 693 ? 23.437 -42.647 -20.866 1.00 27.22 693 SER A N 1
ATOM 5559 C CA . SER A 1 693 ? 24.758 -42.594 -21.531 1.00 27.22 693 SER A CA 1
ATOM 5560 C C . SER A 1 693 ? 25.003 -41.239 -22.225 1.00 27.22 693 SER A C 1
ATOM 5562 O O . SER A 1 693 ? 24.240 -40.784 -23.067 1.00 27.22 693 SER A O 1
ATOM 5564 N N . ASN A 1 694 ? 26.110 -40.608 -21.844 1.00 28.16 694 ASN A N 1
ATOM 5565 C CA . ASN A 1 694 ? 26.922 -39.672 -22.637 1.00 28.16 694 ASN A CA 1
ATOM 5566 C C . ASN A 1 694 ? 28.213 -40.448 -23.013 1.00 28.16 694 ASN A C 1
ATOM 5568 O O . ASN A 1 694 ? 28.420 -41.515 -22.423 1.00 28.16 694 ASN A O 1
ATOM 5572 N N . PRO A 1 695 ? 29.183 -39.932 -23.801 1.00 48.88 695 PRO A N 1
ATOM 5573 C CA . PRO A 1 695 ? 29.211 -38.795 -24.742 1.00 48.88 695 PRO A CA 1
ATOM 5574 C C . PRO A 1 695 ? 29.927 -39.145 -26.085 1.00 48.88 695 PRO A C 1
ATOM 5576 O O . PRO A 1 695 ? 30.522 -40.211 -26.197 1.00 48.88 695 PRO A O 1
ATOM 5579 N N . ALA A 1 696 ? 29.956 -38.234 -27.075 1.00 25.52 696 ALA A N 1
ATOM 5580 C CA . ALA A 1 696 ? 31.121 -38.032 -27.971 1.00 25.52 696 ALA A CA 1
ATOM 5581 C C . ALA A 1 696 ? 30.945 -36.844 -28.948 1.00 25.52 696 ALA A C 1
ATOM 5583 O O . ALA A 1 696 ? 30.204 -36.909 -29.922 1.00 25.52 696 ALA A O 1
ATOM 5584 N N . THR A 1 697 ? 31.651 -35.759 -28.630 1.00 30.64 697 THR A N 1
ATOM 5585 C CA . THR A 1 697 ? 32.613 -35.001 -29.458 1.00 30.64 697 THR A CA 1
ATOM 5586 C C . THR A 1 697 ? 32.611 -35.132 -30.993 1.00 30.64 697 THR A C 1
ATOM 5588 O O . THR A 1 697 ? 32.878 -36.207 -31.521 1.00 30.64 697 THR A O 1
ATOM 5591 N N . ALA A 1 698 ? 32.585 -33.982 -31.689 1.00 26.39 698 ALA A N 1
ATOM 5592 C CA . ALA A 1 698 ? 33.468 -33.707 -32.833 1.00 26.39 698 ALA A CA 1
ATOM 5593 C C . ALA A 1 698 ? 33.689 -32.191 -33.051 1.00 26.39 698 ALA A C 1
ATOM 5595 O O . ALA A 1 698 ? 32.753 -31.398 -33.075 1.00 26.39 698 ALA A O 1
ATOM 5596 N N . PHE A 1 699 ? 34.969 -31.842 -33.185 1.00 28.12 699 PHE A N 1
ATOM 5597 C CA . PHE A 1 699 ? 35.604 -30.546 -33.446 1.00 28.12 699 PHE A CA 1
ATOM 5598 C C . PHE A 1 699 ? 35.275 -29.941 -34.828 1.00 28.12 699 PHE A C 1
ATOM 5600 O O . PHE A 1 699 ? 35.204 -30.681 -35.803 1.00 28.12 699 PHE A O 1
ATOM 5607 N N . SER A 1 700 ? 35.294 -28.605 -34.946 1.00 26.83 700 SER A N 1
ATOM 5608 C CA . SER A 1 700 ? 36.282 -27.892 -35.787 1.00 26.83 700 SER A CA 1
ATOM 5609 C C . SER A 1 700 ? 36.212 -26.376 -35.576 1.00 26.83 700 SER A C 1
ATOM 5611 O O . SER A 1 700 ? 35.147 -25.771 -35.632 1.00 26.83 700 SER A O 1
ATOM 5613 N N . ALA A 1 701 ? 37.387 -25.789 -35.367 1.00 29.08 701 ALA A N 1
ATOM 5614 C CA . ALA A 1 701 ? 37.671 -24.365 -35.262 1.00 29.08 701 ALA A CA 1
ATOM 5615 C C . ALA A 1 701 ? 37.671 -23.657 -36.630 1.00 29.08 701 ALA A C 1
ATOM 5617 O O . ALA A 1 701 ? 37.902 -24.313 -37.643 1.00 29.08 701 ALA A O 1
ATOM 5618 N N . LEU A 1 702 ? 37.513 -22.326 -36.624 1.00 29.89 702 LEU A N 1
ATOM 5619 C CA . LEU A 1 702 ? 38.411 -21.339 -37.254 1.00 29.89 702 LEU A CA 1
ATOM 5620 C C . LEU A 1 702 ? 38.138 -19.932 -36.645 1.00 29.89 702 LEU A C 1
ATOM 5622 O O . LEU A 1 702 ? 37.087 -19.744 -36.032 1.00 29.89 702 LEU A O 1
ATOM 5626 N N . PRO A 1 703 ? 39.102 -18.991 -36.717 1.00 31.78 703 PRO A N 1
ATOM 5627 C CA . PRO A 1 703 ? 39.308 -17.964 -35.701 1.00 31.78 703 PRO A CA 1
ATOM 5628 C C . PRO A 1 703 ? 38.921 -16.549 -36.141 1.00 31.78 703 PRO A C 1
ATOM 5630 O O . PRO A 1 703 ? 38.990 -16.214 -37.318 1.00 31.78 703 PRO A O 1
ATOM 5633 N N . GLY A 1 704 ? 38.715 -15.708 -35.128 1.00 28.20 704 GLY A N 1
ATOM 5634 C CA . GLY A 1 704 ? 39.174 -14.324 -35.128 1.00 28.20 704 GLY A CA 1
ATOM 5635 C C . GLY A 1 704 ? 38.261 -13.323 -35.813 1.00 28.20 704 GLY A C 1
ATOM 5636 O O . GLY A 1 704 ? 38.387 -13.104 -37.005 1.00 28.20 704 GLY A O 1
ATOM 5637 N N . GLU A 1 705 ? 37.486 -12.604 -35.007 1.00 27.16 705 GLU A N 1
ATOM 5638 C CA . GLU A 1 705 ? 37.340 -11.162 -35.179 1.00 27.16 705 GLU A CA 1
ATOM 5639 C C . GLU A 1 705 ? 37.146 -10.534 -33.795 1.00 27.16 705 GLU A C 1
ATOM 5641 O O . GLU A 1 705 ? 36.225 -10.836 -33.040 1.00 27.16 705 GLU A O 1
ATOM 5646 N N . THR A 1 706 ? 38.148 -9.748 -33.419 1.00 33.62 706 THR A N 1
ATOM 5647 C CA . THR A 1 706 ? 38.152 -8.838 -32.284 1.00 33.62 706 THR A CA 1
ATOM 5648 C C . THR A 1 706 ? 37.137 -7.738 -32.549 1.00 33.62 706 THR A C 1
ATOM 5650 O O . THR A 1 706 ? 37.453 -6.785 -33.259 1.00 33.62 706 THR A O 1
ATOM 5653 N N . GLU A 1 707 ? 35.953 -7.837 -31.955 1.00 28.73 707 GLU A N 1
ATOM 5654 C CA . GLU A 1 707 ? 35.078 -6.683 -31.796 1.00 28.73 707 GLU A CA 1
ATOM 5655 C C . GLU A 1 707 ? 35.062 -6.265 -30.328 1.00 28.73 707 GLU A C 1
ATOM 5657 O O . GLU A 1 707 ? 34.767 -7.020 -29.405 1.00 28.73 707 GLU A O 1
ATOM 5662 N N . THR A 1 708 ? 35.536 -5.040 -30.155 1.00 27.52 708 THR A N 1
ATOM 5663 C CA . THR A 1 708 ? 35.638 -4.234 -28.948 1.00 27.52 708 THR A CA 1
ATOM 5664 C C . THR A 1 708 ? 34.486 -4.454 -27.976 1.00 27.52 708 THR A C 1
ATOM 5666 O O . THR A 1 708 ? 33.329 -4.264 -28.343 1.00 27.52 708 THR A O 1
ATOM 5669 N N . ALA A 1 709 ? 34.831 -4.758 -26.720 1.00 25.47 709 ALA A N 1
ATOM 5670 C CA . ALA A 1 709 ? 33.938 -4.656 -25.577 1.00 25.47 709 ALA A CA 1
ATOM 5671 C C . ALA A 1 709 ? 33.293 -3.263 -25.572 1.00 25.47 709 ALA A C 1
ATOM 5673 O O . ALA A 1 709 ? 33.921 -2.272 -25.190 1.00 25.47 709 ALA A O 1
ATOM 5674 N N . GLN A 1 710 ? 32.055 -3.178 -26.056 1.00 26.00 710 GLN A N 1
ATOM 5675 C CA . GLN A 1 710 ? 31.211 -2.030 -25.790 1.00 26.00 710 GLN A CA 1
ATOM 5676 C C . GLN A 1 710 ? 31.015 -2.009 -24.279 1.00 26.00 710 GLN A C 1
ATOM 5678 O O . GLN A 1 710 ? 30.498 -2.963 -23.702 1.00 26.00 710 GLN A O 1
ATOM 5683 N N . GLN A 1 711 ? 31.497 -0.945 -23.634 1.00 26.14 711 GLN A N 1
ATOM 5684 C CA . GLN A 1 711 ? 31.101 -0.625 -22.271 1.00 26.14 711 GLN A CA 1
ATOM 5685 C C . GLN A 1 711 ? 29.575 -0.677 -22.228 1.00 26.14 711 GLN A C 1
ATOM 5687 O O . GLN A 1 711 ? 28.924 0.088 -22.944 1.00 26.14 711 GLN A O 1
ATOM 5692 N N . MET A 1 712 ? 29.027 -1.602 -21.436 1.00 26.67 712 MET A N 1
ATOM 5693 C CA . MET A 1 712 ? 27.615 -1.608 -21.077 1.00 26.67 712 MET A CA 1
ATOM 5694 C C . MET A 1 712 ? 27.309 -0.239 -20.470 1.00 26.67 712 MET A C 1
ATOM 5696 O O . MET A 1 712 ? 27.692 0.065 -19.345 1.00 26.67 712 MET A O 1
ATOM 5700 N N . GLN A 1 713 ? 26.701 0.637 -21.266 1.00 24.23 713 GLN A N 1
ATOM 5701 C CA . GLN A 1 713 ? 26.118 1.865 -20.762 1.00 24.23 713 GLN A CA 1
ATOM 5702 C C . GLN A 1 713 ? 24.770 1.477 -20.180 1.00 24.23 713 GLN A C 1
ATOM 5704 O O . GLN A 1 713 ? 23.799 1.317 -20.918 1.00 24.23 713 GLN A O 1
ATOM 5709 N N . PHE A 1 714 ? 24.729 1.308 -18.861 1.00 28.09 714 PHE A N 1
ATOM 5710 C CA . PHE A 1 714 ? 23.478 1.176 -18.133 1.00 28.09 714 PHE A CA 1
ATOM 5711 C C . PHE A 1 714 ? 22.596 2.382 -18.472 1.00 28.09 714 PHE A C 1
ATOM 5713 O O . PHE A 1 714 ? 22.943 3.537 -18.197 1.00 28.09 714 PHE A O 1
ATOM 5720 N N . ARG A 1 715 ? 21.459 2.136 -19.129 1.00 26.58 715 ARG A N 1
ATOM 5721 C CA . ARG A 1 715 ? 20.418 3.156 -19.248 1.00 26.58 715 ARG A CA 1
ATOM 5722 C C . ARG A 1 715 ? 19.877 3.411 -17.846 1.00 26.58 715 ARG A C 1
ATOM 5724 O O . ARG A 1 715 ? 19.402 2.495 -17.190 1.00 26.58 715 ARG A O 1
ATOM 5731 N N . LYS A 1 716 ? 19.927 4.670 -17.411 1.00 29.84 716 LYS A N 1
ATOM 5732 C CA . LYS A 1 716 ? 19.267 5.153 -16.193 1.00 29.84 716 LYS A CA 1
ATOM 5733 C C . LYS A 1 716 ? 17.768 4.886 -16.297 1.00 29.84 716 LYS A C 1
ATOM 5735 O O . LYS A 1 716 ? 17.114 5.622 -17.027 1.00 29.84 716 LYS A O 1
ATOM 5740 N N . TRP A 1 717 ? 17.229 3.866 -15.629 1.00 28.53 717 TRP A N 1
ATOM 5741 C CA . TRP A 1 717 ? 15.783 3.632 -15.574 1.00 28.53 717 TRP A CA 1
ATOM 5742 C C . TRP A 1 717 ? 15.330 3.227 -14.165 1.00 28.53 717 TRP A C 1
ATOM 5744 O O . TRP A 1 717 ? 15.956 2.402 -13.505 1.00 28.53 717 TRP A O 1
ATOM 5754 N N . GLY A 1 718 ? 14.269 3.909 -13.714 1.00 29.83 718 GLY A N 1
ATOM 5755 C CA . GLY A 1 718 ? 13.809 4.035 -12.323 1.00 29.83 718 GLY A CA 1
ATOM 5756 C C . GLY A 1 718 ? 13.238 5.434 -12.004 1.00 29.83 718 GLY A C 1
ATOM 5757 O O . GLY A 1 718 ? 12.425 5.579 -11.096 1.00 29.83 718 GLY A O 1
ATOM 5758 N N . ASP A 1 719 ? 13.562 6.450 -12.815 1.00 30.78 719 ASP A N 1
ATOM 5759 C CA . ASP A 1 719 ? 13.182 7.863 -12.604 1.00 30.78 719 ASP A CA 1
ATOM 5760 C C . ASP A 1 719 ? 11.673 8.174 -12.701 1.00 30.78 719 ASP A C 1
ATOM 5762 O O . ASP A 1 719 ? 11.257 9.281 -12.382 1.00 30.78 719 ASP A O 1
ATOM 5766 N N . GLN A 1 720 ? 10.826 7.227 -13.117 1.00 32.34 720 GLN A N 1
ATOM 5767 C CA . GLN A 1 720 ? 9.361 7.390 -13.052 1.00 32.34 720 GLN A CA 1
ATOM 5768 C C . GLN A 1 720 ? 8.770 6.947 -11.700 1.00 32.34 720 GLN A C 1
ATOM 5770 O O . GLN A 1 720 ? 7.599 7.200 -11.430 1.00 32.34 720 GLN A O 1
ATOM 5775 N N . LEU A 1 721 ? 9.581 6.307 -10.849 1.00 33.12 721 LEU A N 1
ATOM 5776 C CA . LEU A 1 721 ? 9.250 5.912 -9.474 1.00 33.12 721 LEU A CA 1
ATOM 5777 C C . LEU A 1 721 ? 10.067 6.691 -8.423 1.00 33.12 721 LEU A C 1
ATOM 5779 O O . LEU A 1 721 ? 9.861 6.510 -7.224 1.00 33.12 721 LEU A O 1
ATOM 5783 N N . LEU A 1 722 ? 10.957 7.584 -8.865 1.00 29.81 722 LEU A N 1
ATOM 5784 C CA . LEU A 1 722 ? 11.603 8.617 -8.057 1.00 29.81 722 LEU A CA 1
ATOM 5785 C C . LEU A 1 722 ? 10.989 9.973 -8.422 1.00 29.81 722 LEU A C 1
ATOM 5787 O O . LEU A 1 722 ? 10.546 10.180 -9.548 1.00 29.81 722 LEU A O 1
ATOM 5791 N N . SER A 1 723 ? 10.924 10.904 -7.470 1.00 30.03 723 SER A N 1
ATOM 5792 C CA . SER A 1 723 ? 10.331 12.223 -7.699 1.00 30.03 723 SER A CA 1
ATOM 5793 C C . SER A 1 723 ? 11.077 12.975 -8.807 1.00 30.03 723 SER A C 1
ATOM 5795 O O . SER A 1 723 ? 12.162 13.510 -8.578 1.00 30.03 723 SER A O 1
ATOM 5797 N N . SER A 1 724 ? 10.488 13.074 -9.998 1.00 27.12 724 SER A N 1
ATOM 5798 C CA . SER A 1 724 ? 10.921 14.049 -10.994 1.00 27.12 724 SER A CA 1
ATOM 5799 C C . SER A 1 724 ? 10.683 15.447 -10.424 1.00 27.12 724 SER A C 1
ATOM 5801 O O . SER A 1 724 ? 9.545 15.785 -10.091 1.00 27.12 724 SER A O 1
ATOM 5803 N N . HIS A 1 725 ? 11.740 16.255 -10.306 1.00 34.88 725 HIS A N 1
ATOM 5804 C CA . HIS A 1 725 ? 11.632 17.674 -9.978 1.00 34.88 725 HIS A CA 1
ATOM 5805 C C . HIS A 1 725 ? 10.620 18.350 -10.914 1.00 34.88 725 HIS A C 1
ATOM 5807 O O . HIS A 1 725 ? 10.885 18.532 -12.102 1.00 34.88 725 HIS A O 1
ATOM 5813 N N . SER A 1 726 ? 9.456 18.709 -10.376 1.00 31.31 726 SER A N 1
ATOM 5814 C CA . SER A 1 726 ? 8.482 19.548 -11.059 1.00 31.31 726 SER A CA 1
ATOM 5815 C C . SER A 1 726 ? 8.982 20.990 -11.084 1.00 31.31 726 SER A C 1
ATOM 5817 O O . SER A 1 726 ? 9.393 21.543 -10.061 1.00 31.31 726 SER A O 1
ATOM 5819 N N . ASP A 1 727 ? 8.931 21.583 -12.269 1.00 31.53 727 ASP A N 1
ATOM 5820 C CA . ASP A 1 727 ? 9.190 22.991 -12.550 1.00 31.53 727 ASP A CA 1
ATOM 5821 C C . ASP A 1 727 ? 8.352 23.893 -11.606 1.00 31.53 727 ASP A C 1
ATOM 5823 O O . ASP A 1 727 ? 7.128 23.735 -11.556 1.00 31.53 727 ASP A O 1
ATOM 5827 N N . PRO A 1 728 ? 8.946 24.836 -10.844 1.00 36.53 728 PRO A N 1
ATOM 5828 C CA . PRO A 1 728 ? 8.252 25.624 -9.812 1.00 36.53 728 PRO A CA 1
ATOM 5829 C C . PRO A 1 728 ? 7.213 26.631 -10.347 1.00 36.53 728 PRO A C 1
ATOM 5831 O O . PRO A 1 728 ? 6.750 27.498 -9.606 1.00 36.53 728 PRO A O 1
ATOM 5834 N N . THR A 1 729 ? 6.845 26.553 -11.627 1.00 34.41 729 THR A N 1
ATOM 5835 C CA . THR A 1 729 ? 5.898 27.470 -12.278 1.00 34.41 729 THR A CA 1
ATOM 5836 C C . THR A 1 729 ? 4.558 26.835 -12.655 1.00 34.41 729 THR A C 1
ATOM 5838 O O . THR A 1 729 ? 3.620 27.567 -12.978 1.00 34.41 729 THR A O 1
ATOM 5841 N N . ALA A 1 730 ? 4.415 25.510 -12.555 1.00 37.22 730 ALA A N 1
ATOM 5842 C CA . ALA A 1 730 ? 3.139 24.832 -12.766 1.00 37.22 730 ALA A CA 1
ATOM 5843 C C . ALA A 1 730 ? 2.392 24.708 -11.430 1.00 37.22 730 ALA A C 1
ATOM 5845 O O . ALA A 1 730 ? 2.774 23.935 -10.556 1.00 37.22 730 ALA A O 1
ATOM 5846 N N . GLY A 1 731 ? 1.337 25.505 -11.254 1.00 37.25 731 GLY A N 1
ATOM 5847 C CA . GLY A 1 731 ? 0.430 25.450 -10.104 1.00 37.25 731 GLY A CA 1
ATOM 5848 C C . GLY A 1 731 ? -0.474 24.214 -10.112 1.00 37.25 731 GLY A C 1
ATOM 5849 O O . GLY A 1 731 ? -1.692 24.361 -10.032 1.00 37.25 731 GLY A O 1
ATOM 5850 N N . ASP A 1 732 ? 0.118 23.026 -10.215 1.00 29.09 732 ASP A N 1
ATOM 5851 C CA . ASP A 1 732 ? -0.584 21.750 -10.209 1.00 29.09 732 ASP A CA 1
ATOM 5852 C C . ASP A 1 732 ? -0.558 21.113 -8.814 1.00 29.09 732 ASP A C 1
ATOM 5854 O O . ASP A 1 732 ? 0.417 21.177 -8.064 1.00 29.09 732 ASP A O 1
ATOM 5858 N N . SER A 1 733 ? -1.703 20.540 -8.453 1.00 31.78 733 SER A N 1
ATOM 5859 C CA . SER A 1 733 ? -1.996 19.902 -7.173 1.00 31.78 733 SER A CA 1
ATOM 5860 C C . SER A 1 733 ? -0.942 18.874 -6.759 1.00 31.78 733 SER A C 1
ATOM 5862 O O . SER A 1 733 ? -0.550 18.032 -7.564 1.00 31.78 733 SER A O 1
ATOM 5864 N N . ILE A 1 734 ? -0.579 18.913 -5.473 1.00 29.56 734 ILE A N 1
ATOM 5865 C CA . ILE A 1 734 ? 0.252 17.933 -4.758 1.00 29.56 734 ILE A CA 1
ATOM 5866 C C . ILE A 1 734 ? -0.084 16.505 -5.239 1.00 29.56 734 ILE A C 1
ATOM 5868 O O . ILE A 1 734 ? -1.255 16.118 -5.160 1.00 29.56 734 ILE A O 1
ATOM 5872 N N . PRO A 1 735 ? 0.900 15.715 -5.713 1.00 28.66 735 PRO A N 1
ATOM 5873 C CA . PRO A 1 735 ? 0.684 14.325 -6.093 1.00 28.66 735 PRO A CA 1
ATOM 5874 C C . PRO A 1 735 ? 0.051 13.545 -4.937 1.00 28.66 735 PRO A C 1
ATOM 5876 O O . PRO A 1 735 ? 0.570 13.534 -3.819 1.00 28.66 735 PRO A O 1
ATOM 5879 N N . GLN A 1 736 ? -1.081 12.891 -5.198 1.00 26.00 736 GLN A N 1
ATOM 5880 C CA . GLN A 1 736 ? -1.659 11.916 -4.277 1.00 26.00 736 GLN A CA 1
ATOM 5881 C C . GLN A 1 736 ? -0.657 10.774 -4.061 1.00 26.00 736 GLN A C 1
ATOM 5883 O O . GLN A 1 736 ? -0.194 10.152 -5.015 1.00 26.00 736 GLN A O 1
ATOM 5888 N N . LEU A 1 737 ? -0.341 10.505 -2.792 1.00 29.73 737 LEU A N 1
ATOM 5889 C CA . LEU A 1 737 ? 0.462 9.371 -2.339 1.00 29.73 737 LEU A CA 1
ATOM 5890 C C . LEU A 1 737 ? -0.117 8.045 -2.860 1.00 29.73 737 LEU A C 1
ATOM 5892 O O . LEU A 1 737 ? -1.121 7.557 -2.345 1.00 29.73 737 LEU A O 1
ATOM 5896 N N . VAL A 1 738 ? 0.571 7.425 -3.817 1.00 27.23 738 VAL A N 1
ATOM 5897 C CA . VAL A 1 738 ? 0.563 5.969 -3.993 1.00 27.23 738 VAL A CA 1
ATOM 5898 C C . VAL A 1 738 ? 1.807 5.451 -3.273 1.00 27.23 738 VAL A C 1
ATOM 5900 O O . VAL A 1 738 ? 2.917 5.521 -3.792 1.00 27.23 738 VAL A O 1
ATOM 5903 N N . TYR A 1 739 ? 1.631 4.996 -2.031 1.00 34.78 739 TYR A N 1
ATOM 5904 C CA . TYR A 1 739 ? 2.690 4.351 -1.251 1.00 34.78 739 TYR A CA 1
ATOM 5905 C C . TYR A 1 739 ? 3.148 3.052 -1.942 1.00 34.78 739 TYR A C 1
ATOM 5907 O O . TYR A 1 739 ? 2.297 2.223 -2.280 1.00 34.78 739 TYR A O 1
ATOM 5915 N N . PRO A 1 740 ? 4.460 2.775 -2.070 1.00 35.34 740 PRO A N 1
ATOM 5916 C CA . PRO A 1 740 ? 4.930 1.457 -2.472 1.00 35.34 740 PRO A CA 1
ATOM 5917 C C . PRO A 1 740 ? 4.754 0.460 -1.312 1.00 35.34 740 PRO A C 1
ATOM 5919 O O . PRO A 1 740 ? 5.658 0.214 -0.520 1.00 35.34 740 PRO A O 1
ATOM 5922 N N . SER A 1 741 ? 3.584 -0.176 -1.222 1.00 32.31 741 SER A N 1
ATOM 5923 C CA . SER A 1 741 ? 3.365 -1.441 -0.494 1.00 32.31 741 SER A CA 1
ATOM 5924 C C . SER A 1 741 ? 3.759 -1.484 1.005 1.00 32.31 741 SER A C 1
ATOM 5926 O O . SER A 1 741 ? 4.142 -2.541 1.516 1.00 32.31 741 SER A O 1
ATOM 5928 N N . ILE A 1 742 ? 3.617 -0.369 1.734 1.00 34.66 742 ILE A N 1
ATOM 5929 C CA . ILE A 1 742 ? 3.509 -0.340 3.206 1.00 34.66 742 ILE A CA 1
ATOM 5930 C C . ILE A 1 742 ? 2.051 -0.003 3.535 1.00 34.66 742 ILE A C 1
ATOM 5932 O O . ILE A 1 742 ? 1.487 0.937 2.985 1.00 34.66 742 ILE A O 1
ATOM 5936 N N . ALA A 1 743 ? 1.423 -0.846 4.352 1.00 29.30 743 ALA A N 1
ATOM 5937 C CA . ALA A 1 743 ? -0.022 -0.898 4.563 1.00 29.30 743 ALA A CA 1
ATOM 5938 C C . ALA A 1 743 ? -0.666 0.475 4.872 1.00 29.30 743 ALA A C 1
ATOM 5940 O O . ALA A 1 743 ? -0.211 1.147 5.803 1.00 29.30 743 ALA A O 1
ATOM 5941 N N . PRO A 1 744 ? -1.748 0.872 4.171 1.00 32.88 744 PRO A N 1
ATOM 5942 C CA . PRO A 1 744 ? -2.506 2.068 4.520 1.00 32.88 744 PRO A CA 1
ATOM 5943 C C . PRO A 1 744 ? -3.287 1.869 5.835 1.00 32.88 744 PRO A C 1
ATOM 5945 O O . PRO A 1 744 ? -3.674 0.742 6.168 1.00 32.88 744 PRO A O 1
ATOM 5948 N N . PRO A 1 745 ? -3.587 2.941 6.594 1.00 34.22 745 PRO A N 1
ATOM 5949 C CA . PRO A 1 745 ? -4.687 2.895 7.546 1.00 34.22 745 PRO A CA 1
ATOM 5950 C C . PRO A 1 745 ? -5.992 2.581 6.801 1.00 34.22 745 PRO A C 1
ATOM 5952 O O . PRO A 1 745 ? -6.181 2.993 5.661 1.00 34.22 745 PRO A O 1
ATOM 5955 N N . ILE A 1 746 ? -6.892 1.859 7.471 1.00 31.58 746 ILE A N 1
ATOM 5956 C CA . ILE A 1 746 ? -8.196 1.446 6.933 1.00 31.58 746 ILE A CA 1
ATOM 5957 C C . ILE A 1 746 ? -8.897 2.641 6.260 1.00 31.58 746 ILE A C 1
ATOM 5959 O O . ILE A 1 746 ? -9.029 3.673 6.943 1.00 31.58 746 ILE A O 1
ATOM 5963 N N . PRO A 1 747 ? -9.360 2.493 5.001 1.00 34.66 747 PRO A N 1
ATOM 5964 C CA . PRO A 1 747 ? -10.179 3.485 4.300 1.00 34.66 747 PRO A CA 1
ATOM 5965 C C . PRO A 1 747 ? -11.333 3.999 5.182 1.00 34.66 747 PRO A C 1
ATOM 5967 O O . PRO A 1 747 ? -11.888 3.242 5.984 1.00 34.66 747 PRO A O 1
ATOM 5970 N N . GLU A 1 748 ? -11.661 5.294 5.125 1.00 35.16 748 GLU A N 1
ATOM 5971 C CA . GLU A 1 748 ? -12.655 5.918 6.026 1.00 35.16 748 GLU A CA 1
ATOM 5972 C C . GLU A 1 748 ? -14.049 5.278 5.918 1.00 35.16 748 GLU A C 1
ATOM 5974 O O . GLU A 1 748 ? -14.767 5.147 6.907 1.00 35.16 748 GLU A O 1
ATOM 5979 N N . ASP A 1 749 ? -14.368 4.806 4.727 1.00 33.97 749 ASP A N 1
ATOM 5980 C CA . ASP A 1 749 ? -15.491 3.985 4.298 1.00 33.97 749 ASP A CA 1
ATOM 5981 C C . ASP A 1 749 ? -15.555 2.640 5.050 1.00 33.97 749 ASP A C 1
ATOM 5983 O O . ASP A 1 749 ? -16.564 2.335 5.694 1.00 33.97 749 ASP A O 1
ATOM 5987 N N . LEU A 1 750 ? -14.442 1.904 5.138 1.00 29.95 750 LEU A N 1
ATOM 5988 C CA . LEU A 1 750 ? -14.327 0.697 5.971 1.00 29.95 750 LEU A CA 1
ATOM 5989 C C . LEU A 1 750 ? -14.337 1.017 7.478 1.00 29.95 750 LEU A C 1
ATOM 5991 O O . LEU A 1 750 ? -14.827 0.228 8.288 1.00 29.95 750 LEU A O 1
ATOM 5995 N N . ARG A 1 751 ? -13.827 2.186 7.890 1.00 34.62 751 ARG A N 1
ATOM 5996 C CA . ARG A 1 751 ? -13.854 2.639 9.293 1.00 34.62 751 ARG A CA 1
ATOM 5997 C C . ARG A 1 751 ? -15.276 2.985 9.751 1.00 34.62 751 ARG A C 1
ATOM 5999 O O . ARG A 1 751 ? -15.623 2.691 10.895 1.00 34.62 751 ARG A O 1
ATOM 6006 N N . ALA A 1 752 ? -16.097 3.552 8.868 1.00 33.41 752 ALA A N 1
ATOM 6007 C CA . ALA A 1 752 ? -17.509 3.841 9.109 1.00 33.41 752 ALA A CA 1
ATOM 6008 C C . ALA A 1 752 ? -18.354 2.556 9.196 1.00 33.41 752 ALA A C 1
ATOM 6010 O O . ALA A 1 752 ? -19.201 2.446 10.082 1.00 33.41 752 ALA A O 1
ATOM 6011 N N . LEU A 1 753 ? -18.058 1.554 8.362 1.00 31.69 753 LEU A N 1
ATOM 6012 C CA . LEU A 1 753 ? -18.710 0.235 8.364 1.00 31.69 753 LEU A CA 1
ATOM 6013 C C . LEU A 1 753 ? -18.424 -0.607 9.621 1.00 31.69 753 LEU A C 1
ATOM 6015 O O . LEU A 1 753 ? -19.216 -1.470 9.985 1.00 31.69 753 LEU A O 1
ATOM 6019 N N . ILE A 1 754 ? -17.297 -0.359 10.294 1.00 30.94 754 ILE A N 1
ATOM 6020 C CA . ILE A 1 754 ? -16.906 -1.041 11.541 1.00 30.94 754 ILE A CA 1
ATOM 6021 C C . ILE A 1 754 ? -17.481 -0.333 12.790 1.00 30.94 754 ILE A C 1
ATOM 6023 O O . ILE A 1 754 ? -17.553 -0.936 13.865 1.00 30.94 754 ILE A O 1
ATOM 6027 N N . GLN A 1 755 ? -17.862 0.946 12.675 1.00 31.11 755 GLN A N 1
ATOM 6028 C CA . GLN A 1 755 ? -18.351 1.779 13.787 1.00 31.11 755 GLN A CA 1
ATOM 6029 C C . GLN A 1 755 ? -19.876 1.995 13.805 1.00 31.11 755 GLN A C 1
ATOM 6031 O O . GLN A 1 755 ? -20.394 2.417 14.846 1.00 31.11 755 GLN A O 1
ATOM 6036 N N . GLY A 1 756 ? -20.577 1.714 12.702 1.00 30.64 756 GLY A N 1
ATOM 6037 C CA . GLY A 1 756 ? -22.041 1.569 12.645 1.00 30.64 756 GLY A CA 1
ATOM 6038 C C . GLY A 1 756 ? -22.485 0.158 13.001 1.00 30.64 756 GLY A C 1
ATOM 6039 O O . GLY A 1 756 ? -23.562 0.036 13.632 1.00 30.64 756 GLY A O 1
#

Foldseek 3Di:
DLVLVLVLCVVCLVCCQVCVQLSVQLNLLLLVLLVQVLCQAAPVFNLAVQLLVLQQVADAAFDPPDDQAPPVPQRGNRDHGHDDGHLDPCQQPVCCGHPVVVVQVVCVVPDVGVVVVCVVVCVVVVVVVVSVVSVVVSVVSVVSSVVSVVVSQVSCCVNQVFPDWDFDDDVQKTWTWTHGDQKIKIWIAGSVFDDPDDHHSDFSDPDDSVSCVVSRRDDDPDDDDDDDDDDDDDDDDDDDDDDDDDDDDDDDDDDDDDDDDDDDGRIPIDMDRDPDDDDDDCPPVVVCVVVVHDPVVVVVVVVVVVVVVVVLVVVLVVLVVQLVVLVVQLVVLVPDPDHDVVSNLVSLVSNLLSLLVNLLCCVPPVVVLVSSLVSLVSSLVSLVVVLVSLVVCCVVVVDPDLVSLLSNLVSLLSNLVSLLSSLVSLLQVQQVVDLARPPVSLVRSLVSLVSSVVSLVVSLVSLVVQLVVDDPPDPSNVSSVLSNLSSLLSNLSSLLSNLSSCVSNVNNVSSLVSLQVSLPSLDDDDDDDPSCLVSSLSSLLSSLLSLQSLLFSLLVVLQVDDLVCLVVNVVSLVSNLVSLLSLLVSLVVQVPDDPPPPSVVVNVVSCVQSVRDHSVVSVVLNVQQVVVSVVVNPDDPPPPPPPVPDPDDDPGDHPCPPPDGNDDPDDDDDDDDDDDDDDDDDDDDDDDDDDDDDDDDDDDDDDDDDDDDDPPPPDDPDVVVPDDDDDPPDPDDDDDDPDSNDDDDPDVVVVVVSVD

Sequence (756 aa):
MVQWFRIEWKRIEPRLVDSPLRVLKHSMENMLRMSDGLIFLTSGECRHPYDVEEARKTKYRSKLSTLKERGDGYTCLYKSDAIYSGFGWDEFANETVGIQARLISILKQYMKSPWDYLERKGATELLESLLGQHELAVKELQQEVQNLKNIILQDIKLRLKPKKLCFATQDKMERLFVAYGKQTISLERRADNFQLEKDSVLPASYDTIGDWKRYELSLSANESCKQIKKRRMVIQDTDSDSDSVAAPQRRKKRLETQTSNQNATGLKVKVKTTTAQAEKEDSVHAIKAQMGVDAAGLETSREELEHEIVGERDSSNELEEKNESLGKVLQRVLARQDRDDDEVWDARECLRQSHMELGNEYLWSKRDFPKAQESFQQAQRLVKDQQDSHNRVVLTSNDDTPESHVIGRNLLFLLAQASLNGGICHVERGLVNNNKIPKGIVNSALKEFYVVQSITADLRQQALEDEQASRIHSSHWNECHEDSLRATQLESLSHRWIGVCLWNASRETDAIESLQKASSFFKINGEPRSELIPSILEVAAECIFACCALSDLVCSAMEKLPRNSLIKGDHYIVIVERALRRYAEIVGKFERYPRGDAISESFQAFRESNNIKTSEAVLNHIAQVRGWWKKKKSQPTSLMAKDSASKVKSTLPRFDVFSSGLTSSNNHHSTAHITLSSGRRLQQRRGVSKPDSNPATAFSALPGETETAQQMQFRKWGDQLLSSHSDPTAGDSIPQLVYPSIAPPIPEDLRALIQG

Secondary structure (DSSP, 8-state):
-HHHHHHHHHHHGGGGTT-HHHHHHHHHHHHHHHHHHHHHHHH----SHHHHHHTTSSS------S-SS-TTSS------SS---B-SHHHHS-TTTSHHHHHHHHHTTT-S-HHHHHHHTTHHHHHHHHHHHHHHHHHHHHHHHHHHHHHHHHHHHHHH--SEEEEEEETTEEEEEEEETTEEEEEEEETT----SSS-SS-S--S-GGGGGGGS----S-----------PPP------------------PPP---------SSEEEEEE----------HHHHHHHTT--HHHHHHHHHHHHHHHHHHHHHHHHHHHHHHHHHHHHHHHHH-SS--HHHHHHHHHHHHHHHHHHHHIIIIII--HHHHHHHHHHHHHHHHHHHHHHHHHHHHHT---HHHHHHHHHHHHHHHHHHHHHHHHHHHHHHHH-SS--HHHHHHHHHHHHHHHHHHHHHHHHHHHHHHHSPTTSHHHHHHHHHHHHHHHHHHHHHHHHHHHHHHTT-HHHHHHHHHHHHT-----SPPPGGGHHHHHHHHHHHHHHHHHHHHHHHHHHHH--GGGHHHHHHHHHHHHHHHHHHHHHHHHHTTSPTTSHHHHHHHHHHHHTTPPPHHHHHHHHHHHHHHHHHHHHS-GGGSSSSTTS-----S----S-TTTSS-------------------------------------------------------TTTS-----TT----------SSSPPPPPHHHHHHHH-

pLDDT: mean 70.96, std 24.04, range [21.27, 98.31]

Organism: NCBI:txid2856